Protein AF-0000000069705104 (afdb_homodimer)

Structure (mmCIF, N/CA/C/O backbone):
data_AF-0000000069705104-model_v1
#
loop_
_entity.id
_entity.type
_entity.pdbx_description
1 polymer "Pyridoxine/pyridoxamine 5'-phosphate oxidase"
#
loop_
_atom_site.group_PDB
_atom_site.id
_atom_site.type_symbol
_atom_site.label_atom_id
_atom_site.label_alt_id
_atom_site.label_comp_id
_atom_site.label_asym_id
_atom_site.label_entity_id
_atom_site.label_seq_id
_atom_site.pdbx_PDB_ins_code
_atom_site.Cartn_x
_atom_site.Cartn_y
_atom_site.Cartn_z
_atom_site.occupancy
_atom_site.B_iso_or_equiv
_atom_site.auth_seq_id
_atom_site.auth_comp_id
_atom_site.auth_asym_id
_atom_site.auth_atom_id
_atom_site.pdbx_PDB_model_num
ATOM 1 N N . MET A 1 1 ? -10.43 -16.375 9.938 1 96.12 1 MET A N 1
ATOM 2 C CA . MET A 1 1 ? -10.781 -15.992 8.57 1 96.12 1 MET A CA 1
ATOM 3 C C . MET A 1 1 ? -11.844 -14.891 8.57 1 96.12 1 MET A C 1
ATOM 5 O O . MET A 1 1 ? -12.719 -14.867 9.438 1 96.12 1 MET A O 1
ATOM 9 N N . LEU A 1 2 ? -11.633 -13.977 7.672 1 98.31 2 LEU A N 1
ATOM 10 C CA . LEU A 1 2 ? -12.633 -12.914 7.559 1 98.31 2 LEU A CA 1
ATOM 11 C C . LEU A 1 2 ? -13.898 -13.43 6.895 1 98.31 2 LEU A C 1
ATOM 13 O O . LEU A 1 2 ? -15.008 -13.102 7.328 1 98.31 2 LEU A O 1
ATOM 17 N N . PHE A 1 3 ? -13.766 -14.25 5.836 1 98.62 3 PHE A N 1
ATOM 18 C CA . PHE A 1 3 ? -14.883 -14.914 5.172 1 98.62 3 PHE A CA 1
ATOM 19 C C . PHE A 1 3 ? -14.469 -16.297 4.672 1 98.62 3 PHE A C 1
ATOM 21 O O . PHE A 1 3 ? -13.281 -16.609 4.609 1 98.62 3 PHE A O 1
ATOM 28 N N . LYS A 1 4 ? -15.445 -17.109 4.449 1 97.56 4 LYS A N 1
ATOM 29 C CA . LYS A 1 4 ? -15.211 -18.516 4.102 1 97.56 4 LYS A CA 1
ATOM 30 C C . LYS A 1 4 ? -15.906 -18.875 2.793 1 97.56 4 LYS A C 1
ATOM 32 O O . LYS A 1 4 ? -16.688 -18.094 2.264 1 97.56 4 LYS A O 1
ATOM 37 N N . ILE A 1 5 ? -15.555 -20.047 2.373 1 96.94 5 ILE A N 1
ATOM 38 C CA . ILE A 1 5 ? -16.031 -20.516 1.075 1 96.94 5 ILE A CA 1
ATOM 39 C C . ILE A 1 5 ? -17.547 -20.672 1.1 1 96.94 5 ILE A C 1
ATOM 41 O O . ILE A 1 5 ? -18.203 -20.594 0.057 1 96.94 5 ILE A O 1
ATOM 45 N N . GLN A 1 6 ? -18.141 -20.875 2.291 1 97 6 GLN A N 1
ATOM 46 C CA . GLN A 1 6 ? -19.594 -21.062 2.432 1 97 6 GLN A CA 1
ATOM 47 C C . GLN A 1 6 ? -20.328 -19.734 2.344 1 97 6 GLN A C 1
ATOM 49 O O . GLN A 1 6 ? -21.547 -19.703 2.199 1 97 6 GLN A O 1
ATOM 54 N N . ASN A 1 7 ? -19.656 -18.625 2.473 1 98.19 7 ASN A N 1
ATOM 55 C CA . ASN A 1 7 ? -20.312 -17.312 2.396 1 98.19 7 ASN A CA 1
ATOM 56 C C . ASN A 1 7 ? -20.719 -16.984 0.969 1 98.19 7 ASN A C 1
ATOM 58 O O . ASN A 1 7 ? -19.938 -17.125 0.035 1 98.19 7 ASN A O 1
ATOM 62 N N . SER A 1 8 ? -21.969 -16.516 0.844 1 97.69 8 SER A N 1
ATOM 63 C CA . SER A 1 8 ? -22.406 -15.984 -0.441 1 97.69 8 SER A CA 1
ATOM 64 C C . SER A 1 8 ? -21.75 -14.648 -0.735 1 97.69 8 SER A C 1
ATOM 66 O O . SER A 1 8 ? -21.25 -13.984 0.174 1 97.69 8 SER A O 1
ATOM 68 N N . PRO A 1 9 ? -21.75 -14.281 -1.999 1 98.12 9 PRO A N 1
ATOM 69 C CA . PRO A 1 9 ? -21.203 -12.961 -2.318 1 98.12 9 PRO A CA 1
ATOM 70 C C . PRO A 1 9 ? -21.828 -11.844 -1.483 1 98.12 9 PRO A C 1
ATOM 72 O O . PRO A 1 9 ? -21.109 -10.969 -0.992 1 98.12 9 PRO A O 1
ATOM 75 N N . SER A 1 10 ? -23.109 -11.906 -1.331 1 97.81 10 SER A N 1
ATOM 76 C CA . SER A 1 10 ? -23.781 -10.883 -0.542 1 97.81 10 SER A CA 1
ATOM 77 C C . SER A 1 10 ? -23.312 -10.898 0.908 1 97.81 10 SER A C 1
ATOM 79 O O . SER A 1 10 ? -23.172 -9.852 1.537 1 97.81 10 SER A O 1
ATOM 81 N N . GLU A 1 11 ? -23.078 -12.031 1.434 1 98.56 11 GLU A N 1
ATOM 82 C CA . GLU A 1 11 ? -22.562 -12.156 2.795 1 98.56 11 GLU A CA 1
ATOM 83 C C . GLU A 1 11 ? -21.141 -11.609 2.902 1 98.56 11 GLU A C 1
ATOM 85 O O . GLU A 1 11 ? -20.812 -10.906 3.859 1 98.56 11 GLU A O 1
ATOM 90 N N . VAL A 1 12 ? -20.312 -11.953 1.931 1 98.81 12 VAL A N 1
ATOM 91 C CA . VAL A 1 12 ? -18.938 -11.445 1.927 1 98.81 12 VAL A CA 1
ATOM 92 C C . VAL A 1 12 ? -18.953 -9.922 1.891 1 98.81 12 VAL A C 1
ATOM 94 O O . VAL A 1 12 ? -18.203 -9.266 2.619 1 98.81 12 VAL A O 1
ATOM 97 N N . PHE A 1 13 ? -19.859 -9.391 1.058 1 98.62 13 PHE A N 1
ATOM 98 C CA . PHE A 1 13 ? -19.984 -7.938 0.958 1 98.62 13 PHE A CA 1
ATOM 99 C C . PHE A 1 13 ? -20.344 -7.328 2.311 1 98.62 13 PHE A C 1
ATOM 101 O O . PHE A 1 13 ? -19.734 -6.34 2.73 1 98.62 13 PHE A O 1
ATOM 108 N N . SER A 1 14 ? -21.266 -7.914 2.963 1 98.38 14 SER A N 1
ATOM 109 C CA . SER A 1 14 ? -21.688 -7.434 4.27 1 98.38 14 SER A CA 1
ATOM 110 C C . SER A 1 14 ? -20.562 -7.512 5.289 1 98.38 14 SER A C 1
ATOM 112 O O . SER A 1 14 ? -20.375 -6.594 6.094 1 98.38 14 SER A O 1
ATOM 114 N N . ILE A 1 15 ? -19.844 -8.555 5.258 1 98.75 15 ILE A N 1
ATOM 115 C CA . ILE A 1 15 ? -18.719 -8.758 6.164 1 98.75 15 ILE A CA 1
ATOM 116 C C . ILE A 1 15 ? -17.656 -7.672 5.93 1 98.75 15 ILE A C 1
ATOM 118 O O . ILE A 1 15 ? -17.172 -7.066 6.883 1 98.75 15 ILE A O 1
ATOM 122 N N . VAL A 1 16 ? -17.312 -7.406 4.668 1 98.81 16 VAL A N 1
ATOM 123 C CA . VAL A 1 16 ? -16.328 -6.402 4.301 1 98.81 16 VAL A CA 1
ATOM 124 C C . VAL A 1 16 ? -16.781 -5.027 4.781 1 98.81 16 VAL A C 1
ATOM 126 O O . VAL A 1 16 ? -16.016 -4.297 5.414 1 98.81 16 VAL A O 1
ATOM 129 N N . LYS A 1 17 ? -18.016 -4.707 4.512 1 98.31 17 LYS A N 1
ATOM 130 C CA . LYS A 1 17 ? -18.562 -3.428 4.941 1 98.31 17 LYS A CA 1
ATOM 131 C C . LYS A 1 17 ? -18.469 -3.264 6.453 1 98.31 17 LYS A C 1
ATOM 133 O O . LYS A 1 17 ? -18.047 -2.213 6.941 1 98.31 17 LYS A O 1
ATOM 138 N N . HIS A 1 18 ? -18.828 -4.273 7.113 1 98.5 18 HIS A N 1
ATOM 139 C CA . HIS A 1 18 ? -18.781 -4.262 8.57 1 98.5 18 HIS A CA 1
ATOM 140 C C . HIS A 1 18 ? -17.359 -4.051 9.07 1 98.5 18 HIS A C 1
ATOM 142 O O . HIS A 1 18 ? -17.125 -3.256 9.984 1 98.5 18 HIS A O 1
ATOM 148 N N . GLU A 1 19 ? -16.422 -4.75 8.516 1 98.75 19 GLU A N 1
ATOM 149 C CA . GLU A 1 19 ? -15.031 -4.668 8.945 1 98.75 19 GLU A CA 1
ATOM 150 C C . GLU A 1 19 ? -14.461 -3.277 8.688 1 98.75 19 GLU A C 1
ATOM 152 O O . GLU A 1 19 ? -13.688 -2.758 9.5 1 98.75 19 GLU A O 1
ATOM 157 N N . LEU A 1 20 ? -14.82 -2.676 7.523 1 98.81 20 LEU A N 1
ATOM 158 C CA . LEU A 1 20 ? -14.398 -1.312 7.23 1 98.81 20 LEU A CA 1
ATOM 159 C C . LEU A 1 20 ? -14.938 -0.339 8.273 1 98.81 20 LEU A C 1
ATOM 161 O O . LEU A 1 20 ? -14.203 0.535 8.75 1 98.81 20 LEU A O 1
ATOM 165 N N . HIS A 1 21 ? -16.188 -0.486 8.609 1 98.69 21 HIS A N 1
ATOM 166 C CA . HIS A 1 21 ? -16.781 0.355 9.641 1 98.69 21 HIS A CA 1
ATOM 167 C C . HIS A 1 21 ? -16.031 0.211 10.961 1 98.69 21 HIS A C 1
ATOM 169 O O . HIS A 1 21 ? -15.75 1.208 11.625 1 98.69 21 HIS A O 1
ATOM 175 N N . ARG A 1 22 ? -15.711 -0.968 11.32 1 98.5 22 ARG A N 1
ATOM 176 C CA . ARG A 1 22 ? -14.992 -1.22 12.562 1 98.5 22 ARG A CA 1
ATOM 177 C C . ARG A 1 22 ? -13.609 -0.575 12.539 1 98.5 22 ARG A C 1
ATOM 179 O O . ARG A 1 22 ? -13.133 -0.072 13.555 1 98.5 22 ARG A O 1
ATOM 186 N N . GLY A 1 23 ? -12.984 -0.669 11.406 1 98.69 23 GLY A N 1
ATOM 187 C CA . GLY A 1 23 ? -11.68 -0.043 11.273 1 98.69 23 GLY A CA 1
ATOM 188 C C . GLY A 1 23 ? -11.695 1.44 11.586 1 98.69 23 GLY A C 1
ATOM 189 O O . GLY A 1 23 ? -10.734 1.967 12.156 1 98.69 23 GLY A O 1
ATOM 190 N N . ALA A 1 24 ? -12.758 2.109 11.188 1 98.44 24 ALA A N 1
ATOM 191 C CA . ALA A 1 24 ? -12.875 3.545 11.43 1 98.44 24 ALA A CA 1
ATOM 192 C C . ALA A 1 24 ? -13.18 3.83 12.898 1 98.44 24 ALA A C 1
ATOM 194 O O . ALA A 1 24 ? -12.781 4.863 13.438 1 98.44 24 ALA A O 1
ATOM 195 N N . LEU A 1 25 ? -13.82 2.91 13.609 1 97.69 25 LEU A N 1
ATOM 196 C CA . LEU A 1 25 ? -14.336 3.141 14.953 1 97.69 25 LEU A CA 1
ATOM 197 C C . LEU A 1 25 ? -13.328 2.682 16 1 97.69 25 LEU A C 1
ATOM 199 O O . LEU A 1 25 ? -13.273 3.242 17.094 1 97.69 25 LEU A O 1
ATOM 203 N N . ASP A 1 26 ? -12.617 1.641 15.727 1 98.06 26 ASP A N 1
ATOM 204 C CA . ASP A 1 26 ? -11.703 1.015 16.672 1 98.06 26 ASP A CA 1
ATOM 205 C C . ASP A 1 26 ? -10.25 1.314 16.312 1 98.06 26 ASP A C 1
ATOM 207 O O . ASP A 1 26 ? -9.727 0.771 15.336 1 98.06 26 ASP A O 1
ATOM 211 N N . LYS A 1 27 ? -9.555 2.027 17.109 1 95.5 27 LYS A N 1
ATOM 212 C CA . LYS A 1 27 ? -8.195 2.479 16.844 1 95.5 27 LYS A CA 1
ATOM 213 C C . LYS A 1 27 ? -7.223 1.303 16.812 1 95.5 27 LYS A C 1
ATOM 215 O O . LYS A 1 27 ? -6.113 1.422 16.281 1 95.5 27 LYS A O 1
ATOM 220 N N . LYS A 1 28 ? -7.594 0.239 17.344 1 97.12 28 LYS A N 1
ATOM 221 C CA . LYS A 1 28 ? -6.719 -0.925 17.406 1 97.12 28 LYS A CA 1
ATOM 222 C C . LYS A 1 28 ? -6.988 -1.88 16.25 1 97.12 28 LYS A C 1
ATOM 224 O O . LYS A 1 28 ? -6.25 -2.846 16.047 1 97.12 28 LYS A O 1
ATOM 229 N N . HIS A 1 29 ? -8.07 -1.658 15.57 1 98.44 29 HIS A N 1
ATOM 230 C CA . HIS A 1 29 ? -8.414 -2.533 14.453 1 98.44 29 HIS A CA 1
ATOM 231 C C . HIS A 1 29 ? -7.375 -2.436 13.344 1 98.44 29 HIS A C 1
ATOM 233 O O . HIS A 1 29 ? -6.914 -1.34 13.008 1 98.44 29 HIS A O 1
ATOM 239 N N . PRO A 1 30 ? -7.051 -3.533 12.656 1 98 30 PRO A N 1
ATOM 240 C CA . PRO A 1 30 ? -6.008 -3.521 11.625 1 98 30 PRO A CA 1
ATOM 241 C C . PRO A 1 30 ? -6.359 -2.629 10.438 1 98 30 PRO A C 1
ATOM 243 O O . PRO A 1 30 ? -5.465 -2.145 9.742 1 98 30 PRO A O 1
ATOM 246 N N . PHE A 1 31 ? -7.625 -2.367 10.25 1 98.81 31 PHE A N 1
ATOM 247 C CA . PHE A 1 31 ? -8.047 -1.558 9.109 1 98.81 31 PHE A CA 1
ATOM 248 C C . PHE A 1 31 ? -7.93 -0.072 9.43 1 98.81 31 PHE A C 1
ATOM 250 O O . PHE A 1 31 ? -8.172 0.775 8.57 1 98.81 31 PHE A O 1
ATOM 257 N N . ARG A 1 32 ? -7.555 0.258 10.656 1 98.56 32 ARG A N 1
ATOM 258 C CA . ARG A 1 32 ? -7.43 1.654 11.062 1 98.56 32 ARG A CA 1
ATOM 259 C C . ARG A 1 32 ? -6.402 2.383 10.203 1 98.56 32 ARG A C 1
ATOM 261 O O . ARG A 1 32 ? -6.586 3.557 9.867 1 98.56 32 ARG A O 1
ATOM 268 N N . TYR A 1 33 ? -5.309 1.693 9.867 1 98.19 33 TYR A N 1
ATOM 269 C CA . TYR A 1 33 ? -4.254 2.219 9.008 1 98.19 33 TYR A CA 1
ATOM 270 C C . TYR A 1 33 ? -4.234 1.496 7.668 1 98.19 33 TYR A C 1
ATOM 272 O O . TYR A 1 33 ? -4.016 0.283 7.613 1 98.19 33 TYR A O 1
ATOM 280 N N . LEU A 1 34 ? -4.547 2.23 6.672 1 98.69 34 LEU A N 1
ATOM 281 C CA . LEU A 1 34 ? -4.609 1.676 5.324 1 98.69 34 LEU A CA 1
ATOM 282 C C . LEU A 1 34 ? -3.535 2.291 4.43 1 98.69 34 LEU A C 1
ATOM 284 O O . LEU A 1 34 ? -2.908 3.285 4.805 1 98.69 34 LEU A O 1
ATOM 288 N N . VAL A 1 35 ? -3.283 1.645 3.285 1 98.94 35 VAL A N 1
ATOM 289 C CA . VAL A 1 35 ? -2.408 2.213 2.266 1 98.94 35 VAL A CA 1
ATOM 290 C C . VAL A 1 35 ? -3.242 2.965 1.229 1 98.94 35 VAL A C 1
ATOM 292 O O . VAL A 1 35 ? -4.25 2.449 0.745 1 98.94 35 VAL A O 1
ATOM 295 N N . PHE A 1 36 ? -2.836 4.148 0.997 1 98.94 36 PHE A N 1
ATOM 296 C CA . PHE A 1 36 ? -3.479 5.047 0.045 1 98.94 36 PHE A CA 1
ATOM 297 C C . PHE A 1 36 ? -2.59 5.277 -1.171 1 98.94 36 PHE A C 1
ATOM 299 O O . PHE A 1 36 ? -1.433 5.68 -1.034 1 98.94 36 PHE A O 1
ATOM 306 N N . GLY A 1 37 ? -3.137 4.934 -2.326 1 98.88 37 GLY A N 1
ATOM 307 C CA . GLY A 1 37 ? -2.412 5.109 -3.576 1 98.88 37 GLY A CA 1
ATOM 308 C C . GLY A 1 37 ? -3.014 6.176 -4.469 1 98.88 37 GLY A C 1
ATOM 309 O O . GLY A 1 37 ? -4.23 6.211 -4.672 1 98.88 37 GLY A O 1
ATOM 310 N N . THR A 1 38 ? -2.197 7.062 -4.969 1 98.75 38 THR A N 1
ATOM 311 C CA . THR A 1 38 ? -2.559 8.055 -5.977 1 98.75 38 THR A CA 1
ATOM 312 C C . THR A 1 38 ? -1.628 7.965 -7.18 1 98.75 38 THR A C 1
ATOM 314 O O . THR A 1 38 ? -0.56 7.355 -7.102 1 98.75 38 THR A O 1
ATOM 317 N N . GLN A 1 39 ? -2.152 8.57 -8.289 1 96.06 39 GLN A N 1
ATOM 318 C CA . GLN A 1 39 ? -1.266 8.68 -9.445 1 96.06 39 GLN A CA 1
ATOM 319 C C . GLN A 1 39 ? -0.096 9.617 -9.148 1 96.06 39 GLN A C 1
ATOM 321 O O . GLN A 1 39 ? -0.292 10.727 -8.648 1 96.06 39 GLN A O 1
ATOM 326 N N . GLY A 1 40 ? 1.091 9.102 -9.352 1 93.5 40 GLY A N 1
ATOM 327 C CA . GLY A 1 40 ? 2.273 9.938 -9.219 1 93.5 40 GLY A CA 1
ATOM 328 C C . GLY A 1 40 ? 2.832 10.398 -10.547 1 93.5 40 GLY A C 1
ATOM 329 O O . GLY A 1 40 ? 2.293 10.062 -11.602 1 93.5 40 GLY A O 1
ATOM 330 N N . ASP A 1 41 ? 3.836 11.227 -10.508 1 88 41 ASP A N 1
ATOM 331 C CA . ASP A 1 41 ? 4.434 11.758 -11.734 1 88 41 ASP A CA 1
ATOM 332 C C . ASP A 1 41 ? 5.07 10.648 -12.562 1 88 41 ASP A C 1
ATOM 334 O O . ASP A 1 41 ? 4.828 10.547 -13.766 1 88 41 ASP A O 1
ATOM 338 N N . ALA A 1 42 ? 5.809 9.797 -11.891 1 90.38 42 ALA A N 1
ATOM 339 C CA . ALA A 1 42 ? 6.516 8.742 -12.609 1 90.38 42 ALA A CA 1
ATOM 340 C C . ALA A 1 42 ? 5.973 7.367 -12.242 1 90.38 42 ALA A C 1
ATOM 342 O O . ALA A 1 42 ? 5.941 6.461 -13.078 1 90.38 42 ALA A O 1
ATOM 343 N N . ALA A 1 43 ? 5.598 7.176 -11.016 1 96.31 43 ALA A N 1
ATOM 344 C CA . ALA A 1 43 ? 5.062 5.938 -10.461 1 96.31 43 ALA A CA 1
ATOM 345 C C . ALA A 1 43 ? 3.959 6.23 -9.445 1 96.31 43 ALA A C 1
ATOM 347 O O . ALA A 1 43 ? 3.824 7.359 -8.969 1 96.31 43 ALA A O 1
ATOM 348 N N . PRO A 1 44 ? 3.133 5.199 -9.148 1 98.12 44 PRO A N 1
ATOM 349 C CA . PRO A 1 44 ? 2.117 5.434 -8.125 1 98.12 44 PRO A CA 1
ATOM 350 C C . PRO A 1 44 ? 2.719 5.891 -6.793 1 98.12 44 PRO A C 1
ATOM 352 O O . PRO A 1 44 ? 3.795 5.43 -6.406 1 98.12 44 PRO A O 1
ATOM 355 N N . ASP A 1 45 ? 2.104 6.781 -6.156 1 98.25 45 ASP A N 1
ATOM 356 C CA . ASP A 1 45 ? 2.521 7.207 -4.824 1 98.25 45 ASP A CA 1
ATOM 357 C C . ASP A 1 45 ? 1.732 6.473 -3.742 1 98.25 45 ASP A C 1
ATOM 359 O O . ASP A 1 45 ? 0.502 6.535 -3.715 1 98.25 45 ASP A O 1
ATOM 363 N N . LEU A 1 46 ? 2.4 5.773 -2.893 1 98.75 46 LEU A N 1
ATOM 364 C CA . LEU A 1 46 ? 1.788 4.965 -1.846 1 98.75 46 LEU A CA 1
ATOM 365 C C . LEU A 1 46 ? 2.164 5.484 -0.463 1 98.75 46 LEU A C 1
ATOM 367 O O . LEU A 1 46 ? 3.309 5.887 -0.235 1 98.75 46 LEU A O 1
ATOM 371 N N . ARG A 1 47 ? 1.216 5.473 0.439 1 98.69 47 ARG A N 1
ATOM 372 C CA . ARG A 1 47 ? 1.519 5.809 1.826 1 98.69 47 ARG A CA 1
ATOM 373 C C . ARG A 1 47 ? 0.439 5.281 2.766 1 98.69 47 ARG A C 1
ATOM 375 O O . ARG A 1 47 ? -0.712 5.105 2.361 1 98.69 47 ARG A O 1
ATOM 382 N N . HIS A 1 48 ? 0.837 5.047 3.955 1 98.38 48 HIS A N 1
ATOM 383 C CA . HIS A 1 48 ? -0.147 4.738 4.988 1 98.38 48 HIS A CA 1
ATOM 384 C C . HIS A 1 48 ? -0.897 5.996 5.422 1 98.38 48 HIS A C 1
ATOM 386 O O . HIS A 1 48 ? -0.313 7.078 5.492 1 98.38 48 HIS A O 1
ATOM 392 N N . VAL A 1 49 ? -2.135 5.859 5.695 1 98.38 49 VAL A N 1
ATOM 393 C CA . VAL A 1 49 ? -2.988 6.918 6.223 1 98.38 49 VAL A CA 1
ATOM 394 C C . VAL A 1 49 ? -3.955 6.34 7.254 1 98.38 49 VAL A C 1
ATOM 396 O O . VAL A 1 49 ? -4.047 5.121 7.41 1 98.38 49 VAL A O 1
ATOM 399 N N . VAL A 1 50 ? -4.625 7.219 7.977 1 97.94 50 VAL A N 1
ATOM 400 C CA . VAL A 1 50 ? -5.559 6.809 9.023 1 97.94 50 VAL A CA 1
ATOM 401 C C . VAL A 1 50 ? -6.984 6.832 8.477 1 97.94 50 VAL A C 1
ATOM 403 O O . VAL A 1 50 ? -7.406 7.82 7.871 1 97.94 50 VAL A O 1
ATOM 406 N N . LEU A 1 51 ? -7.699 5.738 8.664 1 98.88 51 LEU A N 1
ATOM 407 C CA . LEU A 1 51 ? -9.125 5.684 8.359 1 98.88 51 LEU A CA 1
ATOM 408 C C . LEU A 1 51 ? -9.938 6.449 9.398 1 98.88 51 LEU A C 1
ATOM 410 O O . LEU A 1 51 ? -9.961 6.07 10.57 1 98.88 51 LEU A O 1
ATOM 414 N N . ARG A 1 52 ? -10.617 7.453 8.961 1 98.56 52 ARG A N 1
ATOM 415 C CA . ARG A 1 52 ? -11.25 8.328 9.938 1 98.56 52 ARG A CA 1
ATOM 416 C C . ARG A 1 52 ? -12.734 8.023 10.078 1 98.56 52 ARG A C 1
ATOM 418 O O . ARG A 1 52 ? -13.305 8.156 11.164 1 98.56 52 ARG A O 1
ATOM 425 N N . LYS A 1 53 ? -13.359 7.703 8.984 1 98.69 53 LYS A N 1
ATOM 426 C CA . LYS A 1 53 ? -14.789 7.426 8.977 1 98.69 53 LYS A CA 1
ATOM 427 C C . LYS A 1 53 ? -15.188 6.617 7.746 1 98.69 53 LYS A C 1
ATOM 429 O O . LYS A 1 53 ? -14.602 6.773 6.676 1 98.69 53 LYS A O 1
ATOM 434 N N . VAL A 1 54 ? -16.094 5.727 7.93 1 98.81 54 VAL A N 1
ATOM 435 C CA . VAL A 1 54 ? -16.844 5.082 6.855 1 98.81 54 VAL A CA 1
ATOM 436 C C . VAL A 1 54 ? -18.344 5.27 7.082 1 98.81 54 VAL A C 1
ATOM 438 O O . VAL A 1 54 ? -18.859 4.914 8.141 1 98.81 54 VAL A O 1
ATOM 441 N N . ASP A 1 55 ? -18.969 5.848 6.148 1 98.12 55 ASP A N 1
ATOM 442 C CA . ASP A 1 55 ? -20.391 6.098 6.402 1 98.12 55 ASP A CA 1
ATOM 443 C C . ASP A 1 55 ? -21.25 4.977 5.836 1 98.12 55 ASP A C 1
ATOM 445 O O . ASP A 1 55 ? -20.734 3.963 5.363 1 98.12 55 ASP A O 1
ATOM 449 N N . GLU A 1 56 ? -22.562 5.133 5.891 1 95.5 56 GLU A N 1
ATOM 450 C CA . GLU A 1 56 ? -23.5 4.07 5.543 1 95.5 56 GLU A CA 1
ATOM 451 C C . GLU A 1 56 ? -23.469 3.768 4.051 1 95.5 56 GLU A C 1
ATOM 453 O O . GLU A 1 56 ? -23.75 2.645 3.631 1 95.5 56 GLU A O 1
ATOM 458 N N . ASP A 1 57 ? -23.141 4.758 3.23 1 94.94 57 ASP A N 1
ATOM 459 C CA . ASP A 1 57 ? -23.078 4.586 1.783 1 94.94 57 ASP A CA 1
ATOM 460 C C . ASP A 1 57 ? -21.672 4.141 1.354 1 94.94 57 ASP A C 1
ATOM 462 O O . ASP A 1 57 ? -21.344 4.156 0.165 1 94.94 57 ASP A O 1
ATOM 466 N N . LEU A 1 58 ? -20.75 3.848 2.271 1 97.31 58 LEU A N 1
ATOM 467 C CA . LEU A 1 58 ? -19.406 3.312 2.09 1 97.31 58 LEU A CA 1
ATOM 468 C C . LEU A 1 58 ? -18.453 4.402 1.615 1 97.31 58 LEU A C 1
ATOM 470 O O . LEU A 1 58 ? -17.391 4.102 1.047 1 97.31 58 LEU A O 1
ATOM 474 N N . ASN A 1 59 ? -18.875 5.688 1.802 1 98.5 59 ASN A N 1
ATOM 475 C CA . ASN A 1 59 ? -17.859 6.727 1.65 1 98.5 59 ASN A CA 1
ATOM 476 C C . ASN A 1 59 ? -16.766 6.602 2.711 1 98.5 59 ASN A C 1
ATOM 478 O O . ASN A 1 59 ? -17.062 6.348 3.881 1 98.5 59 ASN A O 1
ATOM 482 N N . ILE A 1 60 ? -15.609 6.793 2.268 1 98.94 60 ILE A N 1
ATOM 483 C CA . ILE A 1 60 ? -14.445 6.641 3.135 1 98.94 60 ILE A CA 1
ATOM 484 C C . ILE A 1 60 ? -13.766 7.992 3.326 1 98.94 60 ILE A C 1
ATOM 486 O O . ILE A 1 60 ? -13.547 8.734 2.361 1 98.94 60 ILE A O 1
ATOM 490 N N . PHE A 1 61 ? -13.383 8.32 4.598 1 98.94 61 PHE A N 1
ATOM 491 C CA . PHE A 1 61 ? -12.867 9.648 4.898 1 98.94 61 PHE A CA 1
ATOM 492 C C . PHE A 1 61 ? -11.477 9.562 5.52 1 98.94 61 PHE A C 1
ATOM 494 O O . PHE A 1 61 ? -11.219 8.703 6.359 1 98.94 61 PHE A O 1
ATOM 501 N N . MET A 1 62 ? -10.656 10.43 5.113 1 98.81 62 MET A N 1
ATOM 502 C CA . MET A 1 62 ? -9.32 10.617 5.68 1 98.81 62 MET A CA 1
ATOM 503 C C . MET A 1 62 ? -8.953 12.102 5.73 1 98.81 62 MET A C 1
ATOM 505 O O . MET A 1 62 ? -9.609 12.922 5.09 1 98.81 62 MET A O 1
ATOM 509 N N . TYR A 1 63 ? -7.945 12.406 6.523 1 98.69 63 TYR A N 1
ATOM 510 C CA . TYR A 1 63 ? -7.469 13.781 6.676 1 98.69 63 TYR A CA 1
ATOM 511 C C . TYR A 1 63 ? -6.078 13.945 6.078 1 98.69 63 TYR A C 1
ATOM 513 O O . TYR A 1 63 ? -5.285 12.992 6.066 1 98.69 63 TYR A O 1
ATOM 521 N N . THR A 1 64 ? -5.824 15.109 5.582 1 98.5 64 THR A N 1
ATOM 522 C CA . THR A 1 64 ? -4.477 15.438 5.133 1 98.5 64 THR A CA 1
ATOM 523 C C . THR A 1 64 ? -4.254 16.953 5.145 1 98.5 64 THR A C 1
ATOM 525 O O . THR A 1 64 ? -5.141 17.703 5.543 1 98.5 64 THR A O 1
ATOM 528 N N . ASP A 1 65 ? -3.004 17.344 4.938 1 98.25 65 ASP A N 1
ATOM 529 C CA . ASP A 1 65 ? -2.617 18.75 4.742 1 98.25 65 ASP A CA 1
ATOM 530 C C . ASP A 1 65 ? -2.83 19.172 3.295 1 98.25 65 ASP A C 1
ATOM 532 O O . ASP A 1 65 ? -2.391 18.5 2.367 1 98.25 65 ASP A O 1
ATOM 536 N N . SER A 1 66 ? -3.533 20.266 3.094 1 98.69 66 SER A N 1
ATOM 537 C CA . SER A 1 66 ? -3.936 20.734 1.77 1 98.69 66 SER A CA 1
ATOM 538 C C . SER A 1 66 ? -2.721 21 0.887 1 98.69 66 SER A C 1
ATOM 540 O O . SER A 1 66 ? -2.85 21.125 -0.334 1 98.69 66 SER A O 1
ATOM 542 N N . ARG A 1 67 ? -1.556 21.109 1.487 1 98.38 67 ARG A N 1
ATOM 543 C CA . ARG A 1 67 ? -0.345 21.484 0.765 1 98.38 67 ARG A CA 1
ATOM 544 C C . ARG A 1 67 ? 0.432 20.25 0.316 1 98.38 67 ARG A C 1
ATOM 546 O O . ARG A 1 67 ? 1.465 20.359 -0.346 1 98.38 67 ARG A O 1
ATOM 553 N N . THR A 1 68 ? -0.051 19.094 0.587 1 98 68 THR A N 1
ATOM 554 C CA . THR A 1 68 ? 0.682 17.859 0.331 1 98 68 THR A CA 1
ATOM 555 C C . THR A 1 68 ? 0.579 17.453 -1.14 1 98 68 THR A C 1
ATOM 557 O O . THR A 1 68 ? -0.363 17.859 -1.83 1 98 68 THR A O 1
ATOM 560 N N . GLN A 1 69 ? 1.482 16.609 -1.555 1 96.94 69 GLN A N 1
ATOM 561 C CA . GLN A 1 69 ? 1.536 16.109 -2.92 1 96.94 69 GLN A CA 1
ATOM 562 C C . GLN A 1 69 ? 0.284 15.305 -3.258 1 96.94 69 GLN A C 1
ATOM 564 O O . GLN A 1 69 ? -0.187 15.32 -4.395 1 96.94 69 GLN A O 1
ATOM 569 N N . LYS A 1 70 ? -0.237 14.508 -2.289 1 98.12 70 LYS A N 1
ATOM 570 C CA . LYS A 1 70 ? -1.4 13.68 -2.59 1 98.12 70 LYS A CA 1
ATOM 571 C C . LYS A 1 70 ? -2.602 14.539 -2.975 1 98.12 70 LYS A C 1
ATOM 573 O O . LYS A 1 70 ? -3.43 14.125 -3.789 1 98.12 70 LYS A O 1
ATOM 578 N N . VAL A 1 71 ? -2.734 15.688 -2.439 1 98.56 71 VAL A N 1
ATOM 579 C CA . VAL A 1 71 ? -3.812 16.594 -2.82 1 98.56 71 VAL A CA 1
ATOM 580 C C . VAL A 1 71 ? -3.635 17.031 -4.273 1 98.56 71 VAL A C 1
ATOM 582 O O . VAL A 1 71 ? -4.59 17 -5.059 1 98.56 71 VAL A O 1
ATOM 585 N N . LYS A 1 72 ? -2.434 17.406 -4.609 1 98 72 LYS A N 1
ATOM 586 C CA . LYS A 1 72 ? -2.133 17.781 -5.992 1 98 72 LYS A CA 1
ATOM 587 C C . LYS A 1 72 ? -2.434 16.625 -6.945 1 98 72 LYS A C 1
ATOM 589 O O . LYS A 1 72 ? -2.992 16.844 -8.023 1 98 72 LYS A O 1
ATOM 594 N N . SER A 1 73 ? -2.025 15.469 -6.586 1 98.12 73 SER A N 1
ATOM 595 C CA . SER A 1 73 ? -2.268 14.281 -7.395 1 98.12 73 SER A CA 1
ATOM 596 C C . SER A 1 73 ? -3.76 14.055 -7.617 1 98.12 73 SER A C 1
ATOM 598 O O . SER A 1 73 ? -4.188 13.75 -8.734 1 98.12 73 SER A O 1
ATOM 600 N N . ILE A 1 74 ? -4.547 14.195 -6.551 1 98.62 74 ILE A N 1
ATOM 601 C CA . ILE A 1 74 ? -5.988 13.984 -6.621 1 98.62 74 ILE A CA 1
ATOM 602 C C . ILE A 1 74 ? -6.621 15.023 -7.539 1 98.62 74 ILE A C 1
ATOM 604 O O . ILE A 1 74 ? -7.531 14.711 -8.312 1 98.62 74 ILE A O 1
ATOM 608 N N . GLN A 1 75 ? -6.16 16.25 -7.438 1 98.56 75 GLN A N 1
ATOM 609 C CA . GLN A 1 75 ? -6.672 17.312 -8.297 1 98.56 75 GLN A CA 1
ATOM 610 C C . GLN A 1 75 ? -6.43 16.984 -9.773 1 98.56 75 GLN A C 1
ATOM 612 O O . GLN A 1 75 ? -7.27 17.281 -10.625 1 98.56 75 GLN A O 1
ATOM 617 N N . ALA A 1 76 ? -5.305 16.422 -10.047 1 97.62 76 ALA A N 1
ATOM 618 C CA . ALA A 1 76 ? -4.949 16.078 -11.414 1 97.62 76 ALA A CA 1
ATOM 619 C C . ALA A 1 76 ? -5.727 14.852 -11.891 1 97.62 76 ALA A C 1
ATOM 621 O O . ALA A 1 76 ? -6.148 14.789 -13.047 1 97.62 76 ALA A O 1
ATOM 622 N N . ASP A 1 77 ? -5.918 13.867 -11.094 1 97.62 77 ASP A N 1
ATOM 623 C CA . ASP A 1 77 ? -6.648 12.633 -11.352 1 97.62 77 ASP A CA 1
ATOM 624 C C . ASP A 1 77 ? -7.301 12.109 -10.07 1 97.62 77 ASP A C 1
ATOM 626 O O . ASP A 1 77 ? -6.617 11.586 -9.188 1 97.62 77 ASP A O 1
ATOM 630 N N . PRO A 1 78 ? -8.547 12.18 -9.953 1 98.62 78 PRO A N 1
ATOM 631 C CA . PRO A 1 78 ? -9.219 11.875 -8.688 1 98.62 78 PRO A CA 1
ATOM 632 C C . PRO A 1 78 ? -9.352 10.375 -8.445 1 98.62 78 PRO A C 1
ATOM 634 O O . PRO A 1 78 ? -9.859 9.953 -7.398 1 98.62 78 PRO A O 1
ATOM 637 N N . ASN A 1 79 ? -8.992 9.508 -9.438 1 98.62 79 ASN A N 1
ATOM 638 C CA . ASN A 1 79 ? -9.062 8.07 -9.242 1 98.62 79 ASN A CA 1
ATOM 639 C C . ASN A 1 79 ? -7.957 7.574 -8.312 1 98.62 79 ASN A C 1
ATOM 641 O O . ASN A 1 79 ? -6.773 7.766 -8.594 1 98.62 79 ASN A O 1
ATOM 645 N N . VAL A 1 80 ? -8.328 6.898 -7.215 1 98.88 80 VAL A N 1
ATOM 646 C CA . VAL A 1 80 ? -7.391 6.516 -6.164 1 98.88 80 VAL A CA 1
ATOM 647 C C . VAL A 1 80 ? -7.637 5.066 -5.758 1 98.88 80 VAL A C 1
ATOM 649 O O . VAL A 1 80 ? -8.625 4.453 -6.18 1 98.88 80 VAL A O 1
ATOM 652 N N . SER A 1 81 ? -6.715 4.52 -4.996 1 98.88 81 SER A N 1
ATOM 653 C CA . SER A 1 81 ? -6.816 3.148 -4.504 1 98.88 81 SER A CA 1
ATOM 654 C C . SER A 1 81 ? -6.535 3.078 -3.006 1 98.88 81 SER A C 1
ATOM 656 O O . SER A 1 81 ? -5.723 3.844 -2.484 1 98.88 81 SER A O 1
ATOM 658 N N . LEU A 1 82 ? -7.207 2.195 -2.371 1 98.94 82 LEU A N 1
ATOM 659 C CA . LEU A 1 82 ? -7.008 1.868 -0.964 1 98.94 82 LEU A CA 1
ATOM 660 C C . LEU A 1 82 ? -6.691 0.387 -0.791 1 98.94 82 LEU A C 1
ATOM 662 O O . LEU A 1 82 ? -7.273 -0.461 -1.472 1 98.94 82 LEU A O 1
ATOM 666 N N . LEU A 1 83 ? -5.836 0.091 0.14 1 98.94 83 LEU A N 1
ATOM 667 C CA . LEU A 1 83 ? -5.48 -1.284 0.474 1 98.94 83 LEU A CA 1
ATOM 668 C C . LEU A 1 83 ? -5.523 -1.506 1.982 1 98.94 83 LEU A C 1
ATOM 670 O O . LEU A 1 83 ? -4.852 -0.798 2.736 1 98.94 83 LEU A O 1
ATOM 674 N N . PHE A 1 84 ? -6.363 -2.434 2.369 1 98.94 84 PHE A N 1
ATOM 675 C CA . PHE A 1 84 ? -6.488 -2.863 3.758 1 98.94 84 PHE A CA 1
ATOM 676 C C . PHE A 1 84 ? -5.984 -4.289 3.93 1 98.94 84 PHE A C 1
ATOM 678 O O . PHE A 1 84 ? -6.152 -5.125 3.039 1 98.94 84 PHE A O 1
ATOM 685 N N . TYR A 1 85 ? -5.406 -4.574 5.102 1 98.75 85 TYR A N 1
ATOM 686 C CA . TYR A 1 85 ? -4.973 -5.938 5.387 1 98.75 85 TYR A CA 1
ATOM 687 C C . TYR A 1 85 ? -5.246 -6.305 6.844 1 98.75 85 TYR A C 1
ATOM 689 O O . TYR A 1 85 ? -4.965 -5.516 7.75 1 98.75 85 TYR A O 1
ATOM 697 N N . HIS A 1 86 ? -5.848 -7.395 7.066 1 98.44 86 HIS A N 1
ATOM 698 C CA . HIS A 1 86 ? -6.07 -7.988 8.383 1 98.44 86 HIS A CA 1
ATOM 699 C C . HIS A 1 86 ? -5.125 -9.156 8.625 1 98.44 86 HIS A C 1
ATOM 701 O O . HIS A 1 86 ? -5.426 -10.297 8.242 1 98.44 86 HIS A O 1
ATOM 707 N N . PRO A 1 87 ? -4.027 -8.922 9.352 1 96.56 87 PRO A N 1
ATOM 708 C CA . PRO A 1 87 ? -3.006 -9.969 9.461 1 96.56 87 PRO A CA 1
ATOM 709 C C . PRO A 1 87 ? -3.508 -11.211 10.188 1 96.56 87 PRO A C 1
ATOM 711 O O . PRO A 1 87 ? -3.176 -12.336 9.805 1 96.56 87 PRO A O 1
ATOM 714 N N . GLN A 1 88 ? -4.254 -11.086 11.195 1 97.19 88 GLN A N 1
ATOM 715 C CA . GLN A 1 88 ? -4.738 -12.227 11.969 1 97.19 88 GLN A CA 1
ATOM 716 C C . GLN A 1 88 ? -5.746 -13.039 11.164 1 97.19 88 GLN A C 1
ATOM 718 O O . GLN A 1 88 ? -5.746 -14.273 11.227 1 97.19 88 GLN A O 1
ATOM 723 N N . LYS A 1 89 ? -6.559 -12.359 10.453 1 98 89 LYS A N 1
ATOM 724 C CA . LYS A 1 89 ? -7.582 -13.047 9.664 1 98 89 LYS A CA 1
ATOM 725 C C . LYS A 1 89 ? -7.086 -13.344 8.25 1 98 89 LYS A C 1
ATOM 727 O O . LYS A 1 89 ? -7.785 -13.984 7.465 1 98 89 LYS A O 1
ATOM 732 N N . ARG A 1 90 ? -5.941 -12.836 7.91 1 97.69 90 ARG A N 1
ATOM 733 C CA . ARG A 1 90 ? -5.27 -13.078 6.637 1 97.69 90 ARG A CA 1
ATOM 734 C C . ARG A 1 90 ? -6.164 -12.688 5.465 1 97.69 90 ARG A C 1
ATOM 736 O O . ARG A 1 90 ? -6.383 -13.484 4.551 1 97.69 90 ARG A O 1
ATOM 743 N N . ALA A 1 91 ? -6.633 -11.5 5.484 1 98.75 91 ALA A N 1
ATOM 744 C CA . ALA A 1 91 ? -7.543 -11 4.461 1 98.75 91 ALA A CA 1
ATOM 745 C C . ALA A 1 91 ? -7.105 -9.617 3.971 1 98.75 91 ALA A C 1
ATOM 747 O O . ALA A 1 91 ? -6.738 -8.758 4.77 1 98.75 91 ALA A O 1
ATOM 748 N N . GLN A 1 92 ? -7.141 -9.492 2.695 1 98.81 92 GLN A N 1
ATOM 749 C CA . GLN A 1 92 ? -6.824 -8.227 2.031 1 98.81 92 GLN A CA 1
ATOM 750 C C . GLN A 1 92 ? -8.055 -7.637 1.354 1 98.81 92 GLN A C 1
ATOM 752 O O . GLN A 1 92 ? -8.789 -8.344 0.655 1 98.81 92 GLN A O 1
ATOM 757 N N . ILE A 1 93 ? -8.328 -6.344 1.54 1 98.94 93 ILE A N 1
ATOM 758 C CA . ILE A 1 93 ? -9.375 -5.605 0.839 1 98.94 93 ILE A CA 1
ATOM 759 C C . ILE A 1 93 ? -8.75 -4.492 0.004 1 98.94 93 ILE A C 1
ATOM 761 O O . ILE A 1 93 ? -8 -3.664 0.523 1 98.94 93 ILE A O 1
ATOM 765 N N . ARG A 1 94 ? -9.016 -4.512 -1.254 1 98.81 94 ARG A N 1
ATOM 766 C CA . ARG A 1 94 ? -8.609 -3.453 -2.172 1 98.81 94 ARG A CA 1
ATOM 767 C C . ARG A 1 94 ? -9.812 -2.652 -2.652 1 98.81 94 ARG A C 1
ATOM 769 O O . ARG A 1 94 ? -10.844 -3.227 -3.014 1 98.81 94 ARG A O 1
ATOM 776 N N . ILE A 1 95 ? -9.672 -1.37 -2.684 1 98.88 95 ILE A N 1
ATOM 777 C CA . ILE A 1 95 ? -10.773 -0.51 -3.105 1 98.88 95 ILE A CA 1
ATOM 778 C C . ILE A 1 95 ? -10.266 0.497 -4.141 1 98.88 95 ILE A C 1
ATOM 780 O O . ILE A 1 95 ? -9.211 1.102 -3.963 1 98.88 95 ILE A O 1
ATOM 784 N N . SER A 1 96 ? -10.922 0.605 -5.223 1 98.62 96 SER A N 1
ATOM 785 C CA . SER A 1 96 ? -10.766 1.719 -6.152 1 98.62 96 SER A CA 1
ATOM 786 C C . SER A 1 96 ? -11.945 2.68 -6.07 1 98.62 96 SER A C 1
ATOM 788 O O . SER A 1 96 ? -13.094 2.252 -5.918 1 98.62 96 SER A O 1
ATOM 790 N N . GLY A 1 97 ? -11.648 3.934 -6.113 1 98.56 97 GLY A N 1
ATOM 791 C CA . GLY A 1 97 ? -12.703 4.934 -6.008 1 98.56 97 GLY A CA 1
ATOM 792 C C . GLY A 1 97 ? -12.266 6.312 -6.469 1 98.56 97 GLY A C 1
ATOM 793 O O . GLY A 1 97 ? -11.125 6.496 -6.902 1 98.56 97 GLY A O 1
ATOM 794 N N . GLN A 1 98 ? -13.195 7.262 -6.406 1 98.56 98 GLN A N 1
ATOM 795 C CA . GLN A 1 98 ? -12.93 8.664 -6.719 1 98.56 98 GLN A CA 1
ATOM 796 C C . GLN A 1 98 ? -12.828 9.5 -5.449 1 98.56 98 GLN A C 1
ATOM 798 O O . GLN A 1 98 ? -13.672 9.391 -4.555 1 98.56 98 GLN A O 1
ATOM 803 N N . ALA A 1 99 ? -11.828 10.297 -5.426 1 98.88 99 ALA A N 1
ATOM 804 C CA . ALA A 1 99 ? -11.594 11.156 -4.266 1 98.88 99 ALA A CA 1
ATOM 805 C C . ALA A 1 99 ? -12.148 12.562 -4.5 1 98.88 99 ALA A C 1
ATOM 807 O O . ALA A 1 99 ? -12.016 13.109 -5.598 1 98.88 99 ALA A O 1
ATOM 808 N N . TYR A 1 100 ? -12.727 13.109 -3.502 1 98.88 100 TYR A N 1
ATOM 809 C CA . TYR A 1 100 ? -13.219 14.477 -3.455 1 98.88 100 TYR A CA 1
ATOM 810 C C . TYR A 1 100 ? -12.578 15.258 -2.311 1 98.88 100 TYR A C 1
ATOM 812 O O . TYR A 1 100 ? -12.492 14.758 -1.186 1 98.88 100 TYR A O 1
ATOM 820 N N . LEU A 1 101 ? -12.164 16.453 -2.656 1 98.88 101 LEU A N 1
ATOM 821 C CA . LEU A 1 101 ? -11.469 17.281 -1.683 1 98.88 101 LEU A CA 1
ATOM 822 C C . LEU A 1 101 ? -12.414 18.312 -1.066 1 98.88 101 LEU A C 1
ATOM 824 O O . LEU A 1 101 ? -13.133 19.016 -1.785 1 98.88 101 LEU A O 1
ATOM 828 N N . HIS A 1 102 ? -12.492 18.359 0.237 1 98.81 102 HIS A N 1
ATOM 829 C CA . HIS A 1 102 ? -13.281 19.328 0.992 1 98.81 102 HIS A CA 1
ATOM 830 C C . HIS A 1 102 ? -12.383 20.219 1.841 1 98.81 102 HIS A C 1
ATOM 832 O O . HIS A 1 102 ? -11.703 19.734 2.748 1 98.81 102 HIS A O 1
ATOM 838 N N . HIS A 1 103 ? -12.391 21.422 1.579 1 98.38 103 HIS A N 1
ATOM 839 C CA . HIS A 1 103 ? -11.523 22.406 2.236 1 98.38 103 HIS A CA 1
ATOM 840 C C . HIS A 1 103 ? -12.32 23.609 2.725 1 98.38 103 HIS A C 1
ATOM 842 O O . HIS A 1 103 ? -13 24.266 1.934 1 98.38 103 HIS A O 1
ATOM 848 N N . GLN A 1 104 ? -12.305 23.844 3.996 1 96.75 104 GLN A N 1
ATOM 849 C CA . GLN A 1 104 ? -12.93 25 4.625 1 96.75 104 GLN A CA 1
ATOM 850 C C . GLN A 1 104 ? -14.406 25.094 4.262 1 96.75 104 GLN A C 1
ATOM 852 O O . GLN A 1 104 ? -14.922 26.203 4.039 1 96.75 104 GLN A O 1
ATOM 857 N N . ASP A 1 105 ? -15.039 24.094 4 1 98.19 105 ASP A N 1
ATOM 858 C CA . ASP A 1 105 ? -16.484 24.016 3.809 1 98.19 105 ASP A CA 1
ATOM 859 C C . ASP A 1 105 ? -17.156 23.344 5.004 1 98.19 105 ASP A C 1
ATOM 861 O O . ASP A 1 105 ? -16.5 23.031 6 1 98.19 105 ASP A O 1
ATOM 865 N N . VAL A 1 106 ? -18.422 23.188 4.914 1 98.12 106 VAL A N 1
ATOM 866 C CA . VAL A 1 106 ? -19.219 22.734 6.047 1 98.12 106 VAL A CA 1
ATOM 867 C C . VAL A 1 106 ? -18.766 21.344 6.469 1 98.12 106 VAL A C 1
ATOM 869 O O . VAL A 1 106 ? -18.609 21.078 7.66 1 98.12 106 VAL A O 1
ATOM 872 N N . LEU A 1 107 ? -18.578 20.484 5.527 1 98.38 107 LEU A N 1
ATOM 873 C CA . LEU A 1 107 ? -18.203 19.109 5.832 1 98.38 107 LEU A CA 1
ATOM 874 C C . LEU A 1 107 ? -16.812 19.047 6.469 1 98.38 107 LEU A C 1
ATOM 876 O O . LEU A 1 107 ? -16.625 18.375 7.48 1 98.38 107 LEU A O 1
ATOM 880 N N . ALA A 1 108 ? -15.875 19.719 5.895 1 98.56 108 ALA A N 1
ATOM 881 C CA . ALA A 1 108 ? -14.523 19.781 6.445 1 98.56 108 ALA A CA 1
ATOM 882 C C . ALA A 1 108 ? -14.531 20.359 7.859 1 98.56 108 ALA A C 1
ATOM 884 O O . ALA A 1 108 ? -13.812 19.875 8.734 1 98.56 108 ALA A O 1
ATOM 885 N N . ALA A 1 109 ? -15.305 21.375 8.055 1 97.56 109 ALA A N 1
ATOM 886 C CA . ALA A 1 109 ? -15.383 22 9.367 1 97.56 109 ALA A CA 1
ATOM 887 C C . ALA A 1 109 ? -15.883 21.016 10.422 1 97.56 109 ALA A C 1
ATOM 889 O O . ALA A 1 109 ? -15.375 21 11.547 1 97.56 109 ALA A O 1
ATOM 890 N N . ALA A 1 110 ? -16.891 20.281 10.078 1 98 110 ALA A N 1
ATOM 891 C CA . ALA A 1 110 ? -17.422 19.281 11 1 98 110 ALA A CA 1
ATOM 892 C C . ALA A 1 110 ? -16.344 18.281 11.414 1 98 110 ALA A C 1
ATOM 894 O O . ALA A 1 110 ? -16.281 17.875 12.578 1 98 110 ALA A O 1
ATOM 895 N N . HIS A 1 111 ? -15.531 17.812 10.492 1 98.44 111 HIS A N 1
ATOM 896 C CA . HIS A 1 111 ? -14.453 16.875 10.789 1 98.44 111 HIS A CA 1
ATOM 897 C C . HIS A 1 111 ? -13.328 17.562 11.562 1 98.44 111 HIS A C 1
ATOM 899 O O . HIS A 1 111 ? -12.719 16.969 12.453 1 98.44 111 HIS A O 1
ATOM 905 N N . TRP A 1 112 ? -13.016 18.797 11.211 1 97.75 112 TRP A N 1
ATOM 906 C CA . TRP A 1 112 ? -11.977 19.547 11.906 1 97.75 112 TRP A CA 1
ATOM 907 C C . TRP A 1 112 ? -12.273 19.641 13.398 1 97.75 112 TRP A C 1
ATOM 909 O O . TRP A 1 112 ? -11.367 19.562 14.227 1 97.75 112 TRP A O 1
ATOM 919 N N . ASN A 1 113 ? -13.469 19.797 13.75 1 96.25 113 ASN A N 1
ATOM 920 C CA . ASN A 1 113 ? -13.891 19.938 15.141 1 96.25 113 ASN A CA 1
ATOM 921 C C . ASN A 1 113 ? -13.602 18.656 15.93 1 96.25 113 ASN A C 1
ATOM 923 O O . ASN A 1 113 ? -13.617 18.672 17.156 1 96.25 113 ASN A O 1
ATOM 927 N N . ARG A 1 114 ? -13.305 17.547 15.219 1 95.19 114 ARG A N 1
ATOM 928 C CA . ARG A 1 114 ? -13.008 16.281 15.875 1 95.19 114 ARG A CA 1
ATOM 929 C C . ARG A 1 114 ? -11.508 16.141 16.141 1 95.19 114 ARG A C 1
ATOM 931 O O . ARG A 1 114 ? -11.086 15.242 16.875 1 95.19 114 ARG A O 1
ATOM 938 N N . VAL A 1 115 ? -10.711 16.922 15.492 1 95.31 115 VAL A N 1
ATOM 939 C CA . VAL A 1 115 ? -9.266 16.906 15.703 1 95.31 115 VAL A CA 1
ATOM 940 C C . VAL A 1 115 ? -8.922 17.672 16.984 1 95.31 115 VAL A C 1
ATOM 942 O O . VAL A 1 115 ? -9.203 18.859 17.094 1 95.31 115 VAL A O 1
ATOM 945 N N . GLN A 1 116 ? -8.383 16.984 17.953 1 87 116 GLN A N 1
ATOM 946 C CA . GLN A 1 116 ? -8.227 17.641 19.25 1 87 116 GLN A CA 1
ATOM 947 C C . GLN A 1 116 ? -6.754 17.766 19.625 1 87 116 GLN A C 1
ATOM 949 O O . GLN A 1 116 ? -5.926 16.953 19.188 1 87 116 GLN A O 1
ATOM 954 N N . GLY A 1 117 ? -6.445 18.797 20.297 1 87.5 117 GLY A N 1
ATOM 955 C CA . GLY A 1 117 ? -5.176 18.984 20.984 1 87.5 117 GLY A CA 1
ATOM 956 C C . GLY A 1 117 ? -3.99 19 20.031 1 87.5 117 GLY A C 1
ATOM 957 O O . GLY A 1 117 ? -3.99 19.75 19.047 1 87.5 117 GLY A O 1
ATOM 958 N N . GLU A 1 118 ? -2.934 18.219 20.406 1 86.56 118 GLU A N 1
ATOM 959 C CA . GLU A 1 118 ? -1.647 18.234 19.719 1 86.56 118 GLU A CA 1
ATOM 960 C C . GLU A 1 118 ? -1.772 17.672 18.312 1 86.56 118 GLU A C 1
ATOM 962 O O . GLU A 1 118 ? -0.941 17.953 17.438 1 86.56 118 GLU A O 1
ATOM 967 N N . ALA A 1 119 ? -2.854 17.016 18.109 1 91 119 ALA A N 1
ATOM 968 C CA . ALA A 1 119 ? -3.035 16.438 16.781 1 91 119 ALA A CA 1
ATOM 969 C C . ALA A 1 119 ? -3.229 17.531 15.727 1 91 119 ALA A C 1
ATOM 971 O O . ALA A 1 119 ? -2.982 17.297 14.539 1 91 119 ALA A O 1
ATOM 972 N N . ARG A 1 120 ? -3.662 18.656 16.141 1 94.56 120 ARG A N 1
ATOM 973 C CA . ARG A 1 120 ? -3.891 19.781 15.234 1 94.56 120 ARG A CA 1
ATOM 974 C C . ARG A 1 120 ? -2.574 20.297 14.656 1 94.56 120 ARG A C 1
ATOM 976 O O . ARG A 1 120 ? -2.564 20.969 13.617 1 94.56 120 ARG A O 1
ATOM 983 N N . LYS A 1 121 ? -1.484 20.062 15.305 1 93.38 121 LYS A N 1
ATOM 984 C CA . LYS A 1 121 ? -0.168 20.484 14.844 1 93.38 121 LYS A CA 1
ATOM 985 C C . LYS A 1 121 ? 0.127 19.938 13.453 1 93.38 121 LYS A C 1
ATOM 987 O O . LYS A 1 121 ? 0.803 20.578 12.648 1 93.38 121 LYS A O 1
ATOM 992 N N . ALA A 1 122 ? -0.47 18.828 13.117 1 93.25 122 ALA A N 1
ATOM 993 C CA . ALA A 1 122 ? -0.246 18.172 11.828 1 93.25 122 ALA A CA 1
ATOM 994 C C . ALA A 1 122 ? -0.716 19.047 10.672 1 93.25 122 ALA A C 1
ATOM 996 O O . ALA A 1 122 ? -0.254 18.891 9.539 1 93.25 122 ALA A O 1
ATOM 997 N N . TYR A 1 123 ? -1.547 19.984 11 1 95.5 123 TYR A N 1
ATOM 998 C CA . TYR A 1 123 ? -2.139 20.812 9.953 1 95.5 123 TYR A CA 1
ATOM 999 C C . TYR A 1 123 ? -1.785 22.281 10.156 1 95.5 123 TYR A C 1
ATOM 1001 O O . TYR A 1 123 ? -2.414 23.172 9.57 1 95.5 123 TYR A O 1
ATOM 1009 N N . ASN A 1 124 ? -0.837 22.578 11.047 1 95.25 124 ASN A N 1
ATOM 1010 C CA . ASN A 1 124 ? -0.46 23.938 11.375 1 95.25 124 ASN A CA 1
ATOM 1011 C C . ASN A 1 124 ? 1.051 24.141 11.305 1 95.25 124 ASN A C 1
ATOM 1013 O O . ASN A 1 124 ? 1.588 25.078 11.891 1 95.25 124 ASN A O 1
ATOM 1017 N N . SER A 1 125 ? 1.707 23.234 10.625 1 95.12 125 SER A N 1
ATOM 1018 C CA . SER A 1 125 ? 3.146 23.391 10.445 1 95.12 125 SER A CA 1
ATOM 1019 C C . SER A 1 125 ? 3.463 24.641 9.625 1 95.12 125 SER A C 1
ATOM 1021 O O . SER A 1 125 ? 2.732 24.984 8.688 1 95.12 125 SER A O 1
ATOM 1023 N N . LEU A 1 126 ? 4.562 25.297 9.906 1 96.44 126 LEU A N 1
ATOM 1024 C CA . LEU A 1 126 ? 4.961 26.516 9.188 1 96.44 126 LEU A CA 1
ATOM 1025 C C . LEU A 1 126 ? 5.5 26.172 7.805 1 96.44 126 LEU A C 1
ATOM 1027 O O . LEU A 1 126 ? 5.277 26.906 6.844 1 96.44 126 LEU A O 1
ATOM 1031 N N . ILE A 1 127 ? 6.219 25.062 7.738 1 97.19 127 ILE A N 1
ATOM 1032 C CA . ILE A 1 127 ? 6.766 24.609 6.465 1 97.19 127 ILE A CA 1
ATOM 1033 C C . ILE A 1 127 ? 5.863 23.516 5.879 1 97.19 127 ILE A C 1
ATOM 1035 O O . ILE A 1 127 ? 5.496 22.562 6.57 1 97.19 127 ILE A O 1
ATOM 1039 N N . ALA A 1 128 ? 5.477 23.656 4.625 1 97.25 128 ALA A N 1
ATOM 1040 C CA . ALA A 1 128 ? 4.605 22.688 3.961 1 97.25 128 ALA A CA 1
ATOM 1041 C C . ALA A 1 128 ? 5.281 21.328 3.855 1 97.25 128 ALA A C 1
ATOM 1043 O O . ALA A 1 128 ? 6.48 21.234 3.588 1 97.25 128 ALA A O 1
ATOM 1044 N N . PRO A 1 129 ? 4.5 20.312 4.023 1 97.31 129 PRO A N 1
ATOM 1045 C CA . PRO A 1 129 ? 5.074 18.969 3.873 1 97.31 129 PRO A CA 1
ATOM 1046 C C . PRO A 1 129 ? 5.66 18.734 2.482 1 97.31 129 PRO A C 1
ATOM 1048 O O . PRO A 1 129 ? 5.09 19.188 1.483 1 97.31 129 PRO A O 1
ATOM 1051 N N . GLY A 1 130 ? 6.809 18.031 2.459 1 97.38 130 GLY A N 1
ATOM 1052 C CA . GLY A 1 130 ? 7.406 17.641 1.192 1 97.38 130 GLY A CA 1
ATOM 1053 C C . GLY A 1 130 ? 8.469 18.625 0.71 1 97.38 130 GLY A C 1
ATOM 1054 O O . GLY A 1 130 ? 9.25 18.297 -0.188 1 97.38 130 GLY A O 1
ATOM 1055 N N . LEU A 1 131 ? 8.516 19.781 1.304 1 97.94 131 LEU A N 1
ATOM 1056 C CA . LEU A 1 131 ? 9.516 20.75 0.891 1 97.94 131 LEU A CA 1
ATOM 1057 C C . LEU A 1 131 ? 10.898 20.375 1.418 1 97.94 131 LEU A C 1
ATOM 1059 O O . LEU A 1 131 ? 11.016 19.828 2.516 1 97.94 131 LEU A O 1
ATOM 1063 N N . SER A 1 132 ? 11.883 20.766 0.65 1 97.94 132 SER A N 1
ATOM 1064 C CA . SER A 1 132 ? 13.258 20.547 1.092 1 97.94 132 SER A CA 1
ATOM 1065 C C . SER A 1 132 ? 13.594 21.422 2.297 1 97.94 132 SER A C 1
ATOM 1067 O O . SER A 1 132 ? 13.211 22.594 2.348 1 97.94 132 SER A O 1
ATOM 1069 N N . ILE A 1 133 ? 14.32 20.859 3.254 1 98.19 133 ILE A N 1
ATOM 1070 C CA . ILE A 1 133 ? 14.766 21.594 4.434 1 98.19 133 ILE A CA 1
ATOM 1071 C C . ILE A 1 133 ? 16.25 21.297 4.691 1 98.19 133 ILE A C 1
ATOM 1073 O O . ILE A 1 133 ? 16.781 20.297 4.215 1 98.19 133 ILE A O 1
ATOM 1077 N N . PHE A 1 134 ? 16.938 22.125 5.41 1 96.81 134 PHE A N 1
ATOM 1078 C CA . PHE A 1 134 ? 18.359 21.984 5.629 1 96.81 134 PHE A CA 1
ATOM 1079 C C . PHE A 1 134 ? 18.641 20.953 6.715 1 96.81 134 PHE A C 1
ATOM 1081 O O . PHE A 1 134 ? 19.531 20.125 6.566 1 96.81 134 PHE A O 1
ATOM 1088 N N . GLN A 1 135 ? 17.891 21.062 7.77 1 96.94 135 GLN A N 1
ATOM 1089 C CA . GLN A 1 135 ? 17.969 20.125 8.875 1 96.94 135 GLN A CA 1
ATOM 1090 C C . GLN A 1 135 ? 16.594 19.781 9.422 1 96.94 135 GLN A C 1
ATOM 1092 O O . GLN A 1 135 ? 15.656 20.578 9.281 1 96.94 135 GLN A O 1
ATOM 1097 N N . PRO A 1 136 ? 16.5 18.641 10.055 1 97.06 136 PRO A N 1
ATOM 1098 C CA . PRO A 1 136 ? 15.18 18.188 10.492 1 97.06 136 PRO A CA 1
ATOM 1099 C C . PRO A 1 136 ? 14.469 19.188 11.383 1 97.06 136 PRO A C 1
ATOM 1101 O O . PRO A 1 136 ? 13.25 19.375 11.273 1 97.06 136 PRO A O 1
ATOM 1104 N N . GLU A 1 137 ? 15.148 19.875 12.203 1 96.31 137 GLU A N 1
ATOM 1105 C CA . GLU A 1 137 ? 14.578 20.781 13.188 1 96.31 137 GLU A CA 1
ATOM 1106 C C . GLU A 1 137 ? 13.844 21.938 12.516 1 96.31 137 GLU A C 1
ATOM 1108 O O . GLU A 1 137 ? 13 22.594 13.133 1 96.31 137 GLU A O 1
ATOM 1113 N N . ASP A 1 138 ? 14.195 22.156 11.273 1 96.44 138 ASP A N 1
ATOM 1114 C CA . ASP A 1 138 ? 13.57 23.25 10.539 1 96.44 138 ASP A CA 1
ATOM 1115 C C . ASP A 1 138 ? 12.062 23.031 10.422 1 96.44 138 ASP A C 1
ATOM 1117 O O . ASP A 1 138 ? 11.305 24 10.258 1 96.44 138 ASP A O 1
ATOM 1121 N N . ALA A 1 139 ? 11.625 21.766 10.578 1 95.94 139 ALA A N 1
ATOM 1122 C CA . ALA A 1 139 ? 10.219 21.453 10.344 1 95.94 139 ALA A CA 1
ATOM 1123 C C . ALA A 1 139 ? 9.445 21.359 11.656 1 95.94 139 ALA A C 1
ATOM 1125 O O . ALA A 1 139 ? 8.258 21.016 11.664 1 95.94 139 ALA A O 1
ATOM 1126 N N . PHE A 1 140 ? 10.078 21.656 12.789 1 95.62 140 PHE A N 1
ATOM 1127 C CA . PHE A 1 140 ? 9.453 21.406 14.086 1 95.62 140 PHE A CA 1
ATOM 1128 C C . PHE A 1 140 ? 8.836 22.688 14.648 1 95.62 140 PHE A C 1
ATOM 1130 O O . PHE A 1 140 ? 8.906 22.938 15.852 1 95.62 140 PHE A O 1
ATOM 1137 N N . PHE A 1 141 ? 8.328 23.5 13.758 1 94.62 141 PHE A N 1
ATOM 1138 C CA . PHE A 1 141 ? 7.664 24.734 14.18 1 94.62 141 PHE A CA 1
ATOM 1139 C C . PHE A 1 141 ? 6.227 24.766 13.672 1 94.62 141 PHE A C 1
ATOM 1141 O O . PHE A 1 141 ? 5.945 24.328 12.555 1 94.62 141 PHE A O 1
ATOM 1148 N N . TRP A 1 142 ? 5.387 25.234 14.5 1 93.06 142 TRP A N 1
ATOM 1149 C CA . TRP A 1 142 ? 3.957 25.312 14.219 1 93.06 142 TRP A CA 1
ATOM 1150 C C . TRP A 1 142 ? 3.41 26.703 14.547 1 93.06 142 TRP A C 1
ATOM 1152 O O . TRP A 1 142 ? 4.035 27.469 15.289 1 93.06 142 TRP A O 1
ATOM 1162 N N . ASN A 1 143 ? 2.307 26.938 13.992 1 90.69 143 ASN A N 1
ATOM 1163 C CA . ASN A 1 143 ? 1.623 28.172 14.328 1 90.69 143 ASN A CA 1
ATOM 1164 C C . ASN A 1 143 ? 1.272 28.234 15.812 1 90.69 143 ASN A C 1
ATOM 1166 O O . ASN A 1 143 ? 0.962 27.219 16.422 1 90.69 143 ASN A O 1
ATOM 1170 N N . GLU A 1 144 ? 1.298 29.406 16.297 1 88.06 144 GLU A N 1
ATOM 1171 C CA . GLU A 1 144 ? 0.908 29.594 17.703 1 88.06 144 GLU A CA 1
ATOM 1172 C C . GLU A 1 144 ? -0.556 29.234 17.922 1 88.06 144 GLU A C 1
ATOM 1174 O O . GLU A 1 144 ? -0.903 28.625 18.922 1 88.06 144 GLU A O 1
ATOM 1179 N N . ASP A 1 145 ? -1.303 29.688 16.953 1 89.88 145 ASP A N 1
ATOM 1180 C CA . ASP A 1 145 ? -2.719 29.328 16.953 1 89.88 145 ASP A CA 1
ATOM 1181 C C . ASP A 1 145 ? -2.955 27.984 16.266 1 89.88 145 ASP A C 1
ATOM 1183 O O . ASP A 1 145 ? -2.93 27.906 15.039 1 89.88 145 ASP A O 1
ATOM 1187 N N . LEU A 1 146 ? -3.234 27 17.031 1 92.75 146 LEU A N 1
ATOM 1188 C CA . LEU A 1 146 ? -3.432 25.656 16.484 1 92.75 146 LEU A CA 1
ATOM 1189 C C . LEU A 1 146 ? -4.891 25.438 16.094 1 92.75 146 LEU A C 1
ATOM 1191 O O . LEU A 1 146 ? -5.246 24.375 15.586 1 92.75 146 LEU A O 1
ATOM 1195 N N . SER A 1 147 ? -5.695 26.438 16.312 1 92.38 147 SER A N 1
ATOM 1196 C CA . SER A 1 147 ? -7.117 26.266 16.031 1 92.38 147 SER A CA 1
ATOM 1197 C C . SER A 1 147 ? -7.418 26.547 14.555 1 92.38 147 SER A C 1
ATOM 1199 O O . SER A 1 147 ? -8.508 26.25 14.078 1 92.38 147 SER A O 1
ATOM 1201 N N . SER A 1 148 ? -6.445 27.062 13.852 1 94.38 148 SER A N 1
ATOM 1202 C CA . SER A 1 148 ? -6.656 27.375 12.445 1 94.38 148 SER A CA 1
ATOM 1203 C C . SER A 1 148 ? -6.836 26.094 11.625 1 94.38 148 SER A C 1
ATOM 1205 O O . SER A 1 148 ? -6.035 25.172 11.734 1 94.38 148 SER A O 1
ATOM 1207 N N . ASN A 1 149 ? -7.785 26.031 10.82 1 96.12 149 ASN A N 1
ATOM 1208 C CA . ASN A 1 149 ? -8.008 24.906 9.93 1 96.12 149 ASN A CA 1
ATOM 1209 C C . ASN A 1 149 ? -7.605 25.219 8.492 1 96.12 149 ASN A C 1
ATOM 1211 O O . ASN A 1 149 ? -8.07 24.578 7.555 1 96.12 149 ASN A O 1
ATOM 1215 N N . GLN A 1 150 ? -6.738 26.188 8.312 1 95.88 150 GLN A N 1
ATOM 1216 C CA . GLN A 1 150 ? -6.363 26.703 7 1 95.88 150 GLN A CA 1
ATOM 1217 C C . GLN A 1 150 ? -5.82 25.594 6.102 1 95.88 150 GLN A C 1
ATOM 1219 O O . GLN A 1 150 ? -6.109 25.562 4.906 1 95.88 150 GLN A O 1
ATOM 1224 N N . TYR A 1 151 ? -5.059 24.688 6.684 1 97.62 151 TYR A N 1
ATOM 1225 C CA . TYR A 1 151 ? -4.406 23.688 5.848 1 97.62 151 TYR A CA 1
ATOM 1226 C C . TYR A 1 151 ? -5.059 22.328 6.027 1 97.62 151 TYR A C 1
ATOM 1228 O O . TYR A 1 151 ? -4.625 21.344 5.43 1 97.62 151 TYR A O 1
ATOM 1236 N N . PHE A 1 152 ? -6.121 22.297 6.855 1 98.31 152 PHE A N 1
ATOM 1237 C CA . PHE A 1 152 ? -6.832 21.031 7.035 1 98.31 152 PHE A CA 1
ATOM 1238 C C . PHE A 1 152 ? -7.625 20.672 5.781 1 98.31 152 PHE A C 1
ATOM 1240 O O . PHE A 1 152 ? -8.398 21.484 5.281 1 98.31 152 PHE A O 1
ATOM 1247 N N . MET A 1 153 ? -7.422 19.484 5.281 1 98.81 153 MET A N 1
ATOM 1248 C CA . MET A 1 153 ? -8.109 18.953 4.105 1 98.81 153 MET A CA 1
ATOM 1249 C C . MET A 1 153 ? -8.773 17.625 4.406 1 98.81 153 MET A C 1
ATOM 1251 O O . MET A 1 153 ? -8.125 16.703 4.922 1 98.81 153 MET A O 1
ATOM 1255 N N . LEU A 1 154 ? -10.055 17.578 4.141 1 98.88 154 LEU A N 1
ATOM 1256 C CA . LEU A 1 154 ? -10.797 16.328 4.219 1 98.88 154 LEU A CA 1
ATOM 1257 C C . LEU A 1 154 ? -10.891 15.664 2.854 1 98.88 154 LEU A C 1
ATOM 1259 O O . LEU A 1 154 ? -11.273 16.297 1.868 1 98.88 154 LEU A O 1
ATOM 1263 N N . VAL A 1 155 ? -10.5 14.438 2.797 1 98.94 155 VAL A N 1
ATOM 1264 C CA . VAL A 1 155 ? -10.617 13.648 1.573 1 98.94 155 VAL A CA 1
ATOM 1265 C C . VAL A 1 155 ? -11.75 12.633 1.723 1 98.94 155 VAL A C 1
ATOM 1267 O O . VAL A 1 155 ? -11.766 11.844 2.666 1 98.94 155 VAL A O 1
ATOM 1270 N N . ARG A 1 156 ? -12.656 12.734 0.888 1 98.94 156 ARG A N 1
ATOM 1271 C CA . ARG A 1 156 ? -13.75 11.773 0.791 1 98.94 156 ARG A CA 1
ATOM 1272 C C . ARG A 1 156 ? -13.594 10.891 -0.438 1 98.94 156 ARG A C 1
ATOM 1274 O O . ARG A 1 156 ? -13.414 11.383 -1.552 1 98.94 156 ARG A O 1
ATOM 1281 N N . ILE A 1 157 ? -13.68 9.625 -0.25 1 98.94 157 ILE A N 1
ATOM 1282 C CA . ILE A 1 157 ? -13.531 8.688 -1.357 1 98.94 157 ILE A CA 1
ATOM 1283 C C . ILE A 1 157 ? -14.836 7.926 -1.571 1 98.94 157 ILE A C 1
ATOM 1285 O O . ILE A 1 157 ? -15.398 7.355 -0.629 1 98.94 157 ILE A O 1
ATOM 1289 N N . ILE A 1 158 ? -15.305 7.941 -2.736 1 98.69 158 ILE A N 1
ATOM 1290 C CA . ILE A 1 158 ? -16.469 7.164 -3.148 1 98.69 158 ILE A CA 1
ATOM 1291 C C . ILE A 1 158 ? -16.016 5.934 -3.93 1 98.69 158 ILE A C 1
ATOM 1293 O O . ILE A 1 158 ? -15.555 6.047 -5.07 1 98.69 158 ILE A O 1
ATOM 1297 N N . PRO A 1 159 ? -16.203 4.758 -3.361 1 98.56 159 PRO A N 1
ATOM 1298 C CA . PRO A 1 159 ? -15.727 3.547 -4.027 1 98.56 159 PRO A CA 1
ATOM 1299 C C . PRO A 1 159 ? -16.562 3.162 -5.238 1 98.56 159 PRO A C 1
ATOM 1301 O O . PRO A 1 159 ? -17.797 3.336 -5.227 1 98.56 159 PRO A O 1
ATOM 1304 N N . TYR A 1 160 ? -15.922 2.592 -6.238 1 98.25 160 TYR A N 1
ATOM 1305 C CA . TYR A 1 160 ? -16.672 2.016 -7.348 1 98.25 160 TYR A CA 1
ATOM 1306 C C . TYR A 1 160 ? -16.281 0.56 -7.574 1 98.25 160 TYR A C 1
ATOM 1308 O O . TYR A 1 160 ? -16.953 -0.161 -8.32 1 98.25 160 TYR A O 1
ATOM 1316 N N . SER A 1 161 ? -15.266 0.084 -6.906 1 98.31 161 SER A N 1
ATOM 1317 C CA . SER A 1 161 ? -14.867 -1.319 -6.941 1 98.31 161 SER A CA 1
ATOM 1318 C C . SER A 1 161 ? -14.242 -1.751 -5.621 1 98.31 161 SER A C 1
ATOM 1320 O O . SER A 1 161 ? -13.477 -0.999 -5.016 1 98.31 161 SER A O 1
ATOM 1322 N N . ILE A 1 162 ? -14.555 -2.945 -5.168 1 98.75 162 ILE A N 1
ATOM 1323 C CA . ILE A 1 162 ? -13.992 -3.555 -3.967 1 98.75 162 ILE A CA 1
ATOM 1324 C C . ILE A 1 162 ? -13.586 -4.996 -4.262 1 98.75 162 ILE A C 1
ATOM 1326 O O . ILE A 1 162 ? -14.367 -5.766 -4.824 1 98.75 162 ILE A O 1
ATOM 1330 N N . GLU A 1 163 ? -12.43 -5.348 -3.943 1 98.81 163 GLU A N 1
ATOM 1331 C CA . GLU A 1 163 ? -11.953 -6.723 -4.066 1 98.81 163 GLU A CA 1
ATOM 1332 C C . GLU A 1 163 ? -11.508 -7.277 -2.719 1 98.81 163 GLU A C 1
ATOM 1334 O O . GLU A 1 163 ? -10.766 -6.613 -1.984 1 98.81 163 GLU A O 1
ATOM 1339 N N . ALA A 1 164 ? -11.953 -8.438 -2.395 1 98.94 164 ALA A N 1
ATOM 1340 C CA . ALA A 1 164 ? -11.578 -9.117 -1.155 1 98.94 164 ALA A CA 1
ATOM 1341 C C . ALA A 1 164 ? -10.82 -10.406 -1.442 1 98.94 164 ALA A C 1
ATOM 1343 O O . ALA A 1 164 ? -11.273 -11.234 -2.238 1 98.94 164 ALA A O 1
ATOM 1344 N N . LEU A 1 165 ? -9.727 -10.578 -0.821 1 98.75 165 LEU A N 1
ATOM 1345 C CA . LEU A 1 165 ? -8.891 -11.773 -0.916 1 98.75 165 LEU A CA 1
ATOM 1346 C C . LEU A 1 165 ? -8.711 -12.422 0.453 1 98.75 165 LEU A C 1
ATOM 1348 O O . LEU A 1 165 ? -8.25 -11.773 1.395 1 98.75 165 LEU A O 1
ATOM 1352 N N . GLN A 1 166 ? -9.164 -13.625 0.616 1 98.75 166 GLN A N 1
ATOM 1353 C CA . GLN A 1 166 ? -8.93 -14.43 1.811 1 98.75 166 GLN A CA 1
ATOM 1354 C C . GLN A 1 166 ? -7.801 -15.43 1.59 1 98.75 166 GLN A C 1
ATOM 1356 O O . GLN A 1 166 ? -7.949 -16.375 0.816 1 98.75 166 GLN A O 1
ATOM 1361 N N . LEU A 1 167 ? -6.723 -15.188 2.238 1 97.06 167 LEU A N 1
ATOM 1362 C CA . LEU A 1 167 ? -5.617 -16.141 2.152 1 97.06 167 LEU A CA 1
ATOM 1363 C C . LEU A 1 167 ? -5.922 -17.406 2.939 1 97.06 167 LEU A C 1
ATOM 1365 O O . LEU A 1 167 ? -6.34 -17.328 4.098 1 97.06 167 LEU A O 1
ATOM 1369 N N . ASN A 1 168 ? -5.723 -18.5 2.365 1 93.62 168 ASN A N 1
ATOM 1370 C CA . ASN A 1 168 ? -5.996 -19.797 2.961 1 93.62 168 ASN A CA 1
ATOM 1371 C C . ASN A 1 168 ? -5.082 -20.875 2.389 1 93.62 168 ASN A C 1
ATOM 1373 O O . ASN A 1 168 ? -5.559 -21.875 1.842 1 93.62 168 ASN A O 1
ATOM 1377 N N . VAL A 1 169 ? -3.809 -20.656 2.49 1 83.44 169 VAL A N 1
ATOM 1378 C CA . VAL A 1 169 ? -2.771 -21.562 2.008 1 83.44 169 VAL A CA 1
ATOM 1379 C C . VAL A 1 169 ? -2.918 -21.766 0.501 1 83.44 169 VAL A C 1
ATOM 1381 O O . VAL A 1 169 ? -2.715 -20.828 -0.279 1 83.44 169 VAL A O 1
ATOM 1384 N N . LEU A 1 170 ? -3.49 -22.953 0.079 1 78.75 170 LEU A N 1
ATOM 1385 C CA . LEU A 1 170 ? -3.574 -23.203 -1.356 1 78.75 170 LEU A CA 1
ATOM 1386 C C . LEU A 1 170 ? -4.996 -22.984 -1.862 1 78.75 170 LEU A C 1
ATOM 1388 O O . LEU A 1 170 ? -5.242 -23.031 -3.07 1 78.75 170 LEU A O 1
ATOM 1392 N N . GLU A 1 171 ? -5.871 -22.656 -0.923 1 92.19 171 GLU A N 1
ATOM 1393 C CA . GLU A 1 171 ? -7.262 -22.453 -1.305 1 92.19 171 GLU A CA 1
ATOM 1394 C C . GLU A 1 171 ? -7.715 -21.031 -0.968 1 92.19 171 GLU A C 1
ATOM 1396 O O . GLU A 1 171 ? -8.719 -20.844 -0.271 1 92.19 171 GLU A O 1
ATOM 1401 N N . HIS A 1 172 ? -7.023 -20.109 -1.539 1 97.06 172 HIS A N 1
ATOM 1402 C CA . HIS A 1 172 ? -7.383 -18.703 -1.386 1 97.06 172 HIS A CA 1
ATOM 1403 C C . HIS A 1 172 ? -8.742 -18.422 -2.018 1 97.06 172 HIS A C 1
ATOM 1405 O O . HIS A 1 172 ? -9.125 -19.062 -2.992 1 97.06 172 HIS A O 1
ATOM 1411 N N . LEU A 1 173 ? -9.477 -17.547 -1.475 1 98.5 173 LEU A N 1
ATOM 1412 C CA . LEU A 1 173 ? -10.719 -17.031 -2.047 1 98.5 173 LEU A CA 1
ATOM 1413 C C . LEU A 1 173 ? -10.547 -15.586 -2.512 1 98.5 173 LEU A C 1
ATOM 1415 O O . LEU A 1 173 ? -9.891 -14.789 -1.844 1 98.5 173 LEU A O 1
ATOM 1419 N N . ARG A 1 174 ? -11.117 -15.273 -3.582 1 98.69 174 ARG A N 1
ATOM 1420 C CA . ARG A 1 174 ? -11.062 -13.906 -4.098 1 98.69 174 ARG A CA 1
ATOM 1421 C C . ARG A 1 174 ? -12.375 -13.523 -4.77 1 98.69 174 ARG A C 1
ATOM 1423 O O . ARG A 1 174 ? -12.914 -14.289 -5.57 1 98.69 174 ARG A O 1
ATOM 1430 N N . ILE A 1 175 ? -12.844 -12.344 -4.43 1 98.81 175 ILE A N 1
ATOM 1431 C CA . ILE A 1 175 ? -14.109 -11.875 -4.984 1 98.81 175 ILE A CA 1
ATOM 1432 C C . ILE A 1 175 ? -14.023 -10.375 -5.262 1 98.81 175 ILE A C 1
ATOM 1434 O O . ILE A 1 175 ? -13.438 -9.625 -4.477 1 98.81 175 ILE A O 1
ATOM 1438 N N . ARG A 1 176 ? -14.609 -9.977 -6.332 1 98.62 176 ARG A N 1
ATOM 1439 C CA . ARG A 1 176 ? -14.672 -8.57 -6.711 1 98.62 176 ARG A CA 1
ATOM 1440 C C . ARG A 1 176 ? -16.109 -8.062 -6.715 1 98.62 176 ARG A C 1
ATOM 1442 O O . ARG A 1 176 ? -17.016 -8.766 -7.152 1 98.62 176 ARG A O 1
ATOM 1449 N N . PHE A 1 177 ? -16.312 -6.93 -6.219 1 98.69 177 PHE A N 1
ATOM 1450 C CA . PHE A 1 177 ? -17.578 -6.207 -6.266 1 98.69 177 PHE A CA 1
ATOM 1451 C C . PHE A 1 177 ? -17.453 -4.934 -7.086 1 98.69 177 PHE A C 1
ATOM 1453 O O . PHE A 1 177 ? -16.562 -4.113 -6.832 1 98.69 177 PHE A O 1
ATOM 1460 N N . ASP A 1 178 ? -18.328 -4.773 -8.008 1 97.94 178 ASP A N 1
ATOM 1461 C CA . ASP A 1 178 ? -18.359 -3.561 -8.82 1 97.94 178 ASP A CA 1
ATOM 1462 C C . ASP A 1 178 ? -19.672 -2.818 -8.656 1 97.94 178 ASP A C 1
ATOM 1464 O O . ASP A 1 178 ? -20.734 -3.438 -8.594 1 97.94 178 ASP A O 1
ATOM 1468 N N . ARG A 1 179 ? -19.5 -1.562 -8.609 1 96.81 179 ARG A N 1
ATOM 1469 C CA . ARG A 1 179 ? -20.656 -0.717 -8.375 1 96.81 179 ARG A CA 1
ATOM 1470 C C . ARG A 1 179 ? -21.312 -0.295 -9.695 1 96.81 179 ARG A C 1
ATOM 1472 O O . ARG A 1 179 ? -20.609 0.175 -10.602 1 96.81 179 ARG A O 1
ATOM 1479 N N . GLU A 1 180 ? -22.547 -0.592 -9.797 1 92.06 180 GLU A N 1
ATOM 1480 C CA . GLU A 1 180 ? -23.375 -0.05 -10.867 1 92.06 180 GLU A CA 1
ATOM 1481 C C . GLU A 1 180 ? -24.5 0.816 -10.305 1 92.06 180 GLU A C 1
ATOM 1483 O O . GLU A 1 180 ? -25.484 0.297 -9.781 1 92.06 180 GLU A O 1
ATOM 1488 N N . GLU A 1 181 ? -24.375 2.059 -10.461 1 88.75 181 GLU A N 1
ATOM 1489 C CA . GLU A 1 181 ? -25.297 3.012 -9.859 1 88.75 181 GLU A CA 1
ATOM 1490 C C . GLU A 1 181 ? -25.391 2.814 -8.352 1 88.75 181 GLU A C 1
ATOM 1492 O O . GLU A 1 181 ? -24.391 2.873 -7.645 1 88.75 181 GLU A O 1
ATOM 1497 N N . GLU A 1 182 ? -26.516 2.297 -7.906 1 87.19 182 GLU A N 1
ATOM 1498 C CA . GLU A 1 182 ? -26.688 2.18 -6.461 1 87.19 182 GLU A CA 1
ATOM 1499 C C . GLU A 1 182 ? -26.516 0.733 -6 1 87.19 182 GLU A C 1
ATOM 1501 O O . GLU A 1 182 ? -26.641 0.437 -4.809 1 87.19 182 GLU A O 1
ATOM 1506 N N . SER A 1 183 ? -26.109 -0.077 -6.887 1 94.12 183 SER A N 1
ATOM 1507 C CA . SER A 1 183 ? -26.031 -1.491 -6.535 1 94.12 183 SER A CA 1
ATOM 1508 C C . SER A 1 183 ? -24.625 -2.037 -6.738 1 94.12 183 SER A C 1
ATOM 1510 O O . SER A 1 183 ? -23.844 -1.482 -7.516 1 94.12 183 SER A O 1
ATOM 1512 N N . TRP A 1 184 ? -24.328 -3.049 -5.922 1 97.12 184 TRP A N 1
ATOM 1513 C CA . TRP A 1 184 ? -23.047 -3.758 -6.027 1 97.12 184 TRP A CA 1
ATOM 1514 C C . TRP A 1 184 ? -23.266 -5.184 -6.523 1 97.12 184 TRP A C 1
ATOM 1516 O O . TRP A 1 184 ? -24.188 -5.875 -6.078 1 97.12 184 TRP A O 1
ATOM 1526 N N . THR A 1 185 ? -22.469 -5.566 -7.477 1 97.06 185 THR A N 1
ATOM 1527 C CA . THR A 1 185 ? -22.516 -6.934 -7.98 1 97.06 185 THR A CA 1
ATOM 1528 C C . THR A 1 185 ? -21.188 -7.645 -7.727 1 97.06 185 THR A C 1
ATOM 1530 O O . THR A 1 185 ? -20.125 -7.105 -8.023 1 97.06 185 THR A O 1
ATOM 1533 N N . GLY A 1 186 ? -21.297 -8.852 -7.176 1 97.69 186 GLY A N 1
ATOM 1534 C CA . GLY A 1 186 ? -20.109 -9.617 -6.84 1 97.69 186 GLY A CA 1
ATOM 1535 C C . GLY A 1 186 ? -19.828 -10.742 -7.816 1 97.69 186 GLY A C 1
ATOM 1536 O O . GLY A 1 186 ? -20.766 -11.391 -8.305 1 97.69 186 GLY A O 1
ATOM 1537 N N . SER A 1 187 ? -18.594 -10.938 -8.125 1 97.75 187 SER A N 1
ATOM 1538 C CA . SER A 1 187 ? -18.125 -12.047 -8.953 1 97.75 187 SER A CA 1
ATOM 1539 C C . SER A 1 187 ? -16.859 -12.672 -8.398 1 97.75 187 SER A C 1
ATOM 1541 O O . SER A 1 187 ? -15.914 -11.953 -8.047 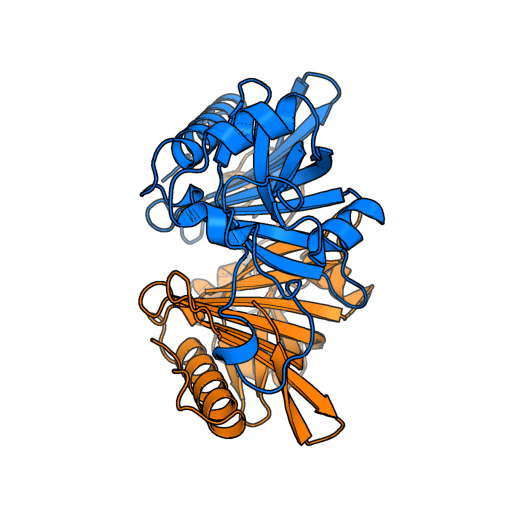1 97.75 187 SER A O 1
ATOM 1543 N N . TRP A 1 188 ? -16.891 -13.977 -8.344 1 98.56 188 TRP A N 1
ATOM 1544 C CA . TRP A 1 188 ? -15.68 -14.68 -7.922 1 98.56 188 TRP A CA 1
ATOM 1545 C C . TRP A 1 188 ? -14.609 -14.617 -9.008 1 98.56 188 TRP A C 1
ATOM 1547 O O . TRP A 1 188 ? -14.922 -14.703 -10.195 1 98.56 188 TRP A O 1
ATOM 1557 N N . ILE A 1 189 ? -13.414 -14.492 -8.555 1 98.31 189 ILE A N 1
ATOM 1558 C CA . ILE A 1 189 ? -12.289 -14.492 -9.477 1 98.31 189 ILE A CA 1
ATOM 1559 C C . ILE A 1 189 ? -11.195 -15.43 -8.969 1 98.31 189 ILE A C 1
ATOM 1561 O O . ILE A 1 189 ? -11.055 -15.633 -7.762 1 98.31 189 ILE A O 1
ATOM 1565 N N . ALA A 1 190 ? -10.453 -15.984 -9.883 1 97.94 190 ALA A N 1
ATOM 1566 C CA . ALA A 1 190 ? -9.344 -16.859 -9.508 1 97.94 190 ALA A CA 1
ATOM 1567 C C . ALA A 1 190 ? -8.266 -16.094 -8.75 1 97.94 190 ALA A C 1
ATOM 1569 O O . ALA A 1 190 ? -7.832 -15.023 -9.188 1 97.94 190 ALA A O 1
ATOM 1570 N N . PRO A 1 191 ? -7.883 -16.641 -7.68 1 96.31 191 PRO A N 1
ATOM 1571 C CA . PRO A 1 191 ? -6.859 -15.922 -6.91 1 96.31 191 PRO A CA 1
ATOM 1572 C C . PRO A 1 191 ? -5.496 -15.93 -7.598 1 96.31 191 PRO A C 1
ATOM 1574 O O . PRO A 1 191 ? -5.23 -16.797 -8.445 1 96.31 191 PRO A O 1
ATOM 1577 N N . MET B 1 1 ? 13.008 3.184 17.406 1 96.19 1 MET B N 1
ATOM 1578 C CA . MET B 1 1 ? 13.164 4.016 16.219 1 96.19 1 MET B CA 1
ATOM 1579 C C . MET B 1 1 ? 14.148 3.379 15.234 1 96.19 1 MET B C 1
ATOM 1581 O O . MET B 1 1 ? 15.125 2.752 15.641 1 96.19 1 MET B O 1
ATOM 1585 N N . LEU B 1 2 ? 13.766 3.477 14 1 98.31 2 LEU B N 1
ATOM 1586 C CA . LEU B 1 2 ? 14.672 2.947 12.984 1 98.31 2 LEU B CA 1
ATOM 1587 C C . LEU B 1 2 ? 15.883 3.859 12.812 1 98.31 2 LEU B C 1
ATOM 1589 O O . LEU B 1 2 ? 17.016 3.383 12.688 1 98.31 2 LEU B O 1
ATOM 1593 N N . PHE B 1 3 ? 15.672 5.184 12.789 1 98.62 3 PHE B N 1
ATOM 1594 C CA . PHE B 1 3 ? 16.734 6.184 12.75 1 98.62 3 PHE B CA 1
ATOM 1595 C C . PHE B 1 3 ? 16.344 7.422 13.555 1 98.62 3 PHE B C 1
ATOM 1597 O O . PHE B 1 3 ? 15.18 7.598 13.906 1 98.62 3 PHE B O 1
ATOM 1604 N N . LYS B 1 4 ? 17.344 8.172 13.93 1 97.62 4 LYS B N 1
ATOM 1605 C CA . LYS B 1 4 ? 17.141 9.312 14.828 1 97.62 4 LYS B CA 1
ATOM 1606 C C . LYS B 1 4 ? 17.688 10.594 14.203 1 97.62 4 LYS B C 1
ATOM 1608 O O . LYS B 1 4 ? 18.359 10.555 13.164 1 97.62 4 LYS B O 1
ATOM 1613 N N . ILE B 1 5 ? 17.359 11.641 14.883 1 97 5 ILE B N 1
ATOM 1614 C CA . ILE B 1 5 ? 17.688 12.969 14.375 1 97 5 ILE B CA 1
ATOM 1615 C C . ILE B 1 5 ? 19.203 13.133 14.312 1 97 5 ILE B C 1
ATOM 1617 O O . ILE B 1 5 ? 19.719 13.93 13.516 1 97 5 ILE B O 1
ATOM 1621 N N . GLN B 1 6 ? 19.969 12.375 15.141 1 97.06 6 GLN B N 1
ATOM 1622 C CA . GLN B 1 6 ? 21.422 12.469 15.188 1 97.06 6 GLN B CA 1
ATOM 1623 C C . GLN B 1 6 ? 22.062 11.734 14.016 1 97.06 6 GLN B C 1
ATOM 1625 O O . GLN B 1 6 ? 23.25 11.906 13.742 1 97.06 6 GLN B O 1
ATOM 1630 N N . ASN B 1 7 ? 21.344 10.891 13.312 1 98.19 7 ASN B N 1
ATOM 1631 C CA . ASN B 1 7 ? 21.891 10.164 12.172 1 98.19 7 ASN B CA 1
ATOM 1632 C C . ASN B 1 7 ? 22.094 11.078 10.969 1 98.19 7 ASN B C 1
ATOM 1634 O O . ASN B 1 7 ? 21.203 11.844 10.602 1 98.19 7 ASN B O 1
ATOM 1638 N N . SER B 1 8 ? 23.297 10.969 10.383 1 97.69 8 SER B N 1
ATOM 1639 C CA . SER B 1 8 ? 23.531 11.648 9.117 1 97.69 8 SER B CA 1
ATOM 1640 C C . SER B 1 8 ? 22.766 10.992 7.98 1 97.69 8 SER B C 1
ATOM 1642 O O . SER B 1 8 ? 22.328 9.836 8.102 1 97.69 8 SER B O 1
ATOM 1644 N N . PRO B 1 9 ? 22.578 11.734 6.91 1 98.12 9 PRO B N 1
ATOM 1645 C CA . PRO B 1 9 ? 21.922 11.117 5.762 1 98.12 9 PRO B CA 1
ATOM 1646 C C . PRO B 1 9 ? 22.578 9.797 5.344 1 98.12 9 PRO B C 1
ATOM 1648 O O . PRO B 1 9 ? 21.875 8.82 5.062 1 98.12 9 PRO B O 1
ATOM 1651 N N . SER B 1 10 ? 23.875 9.797 5.332 1 97.81 10 SER B N 1
ATOM 1652 C CA . SER B 1 10 ? 24.578 8.578 4.945 1 97.81 10 SER B CA 1
ATOM 1653 C C . SER B 1 10 ? 24.297 7.441 5.922 1 97.81 10 SER B C 1
ATOM 1655 O O . SER B 1 10 ? 24.172 6.285 5.52 1 97.81 10 SER B O 1
ATOM 1657 N N . GLU B 1 11 ? 24.188 7.738 7.148 1 98.56 11 GLU B N 1
ATOM 1658 C CA . GLU B 1 11 ? 23.859 6.73 8.156 1 98.56 11 GLU B CA 1
ATOM 1659 C C . GLU B 1 11 ? 22.438 6.219 7.977 1 98.56 11 GLU B C 1
ATOM 1661 O O . GLU B 1 11 ? 22.188 5.012 8.07 1 98.56 11 GLU B O 1
ATOM 1666 N N . VAL B 1 12 ? 21.5 7.133 7.742 1 98.81 12 VAL B N 1
ATOM 1667 C CA . VAL B 1 12 ? 20.125 6.73 7.52 1 98.81 12 VAL B CA 1
ATOM 1668 C C . VAL B 1 12 ? 20.047 5.793 6.316 1 98.81 12 VAL B C 1
ATOM 1670 O O . VAL B 1 12 ? 19.344 4.773 6.363 1 98.81 12 VAL B O 1
ATOM 1673 N N . PHE B 1 13 ? 20.797 6.156 5.277 1 98.62 13 PHE B N 1
ATOM 1674 C CA . PHE B 1 13 ? 20.828 5.32 4.082 1 98.62 13 PHE B CA 1
ATOM 1675 C C . PHE B 1 13 ? 21.312 3.916 4.41 1 98.62 13 PHE B C 1
ATOM 1677 O O . PHE B 1 13 ? 20.703 2.928 3.984 1 98.62 13 PHE B O 1
ATOM 1684 N N . SER B 1 14 ? 22.344 3.844 5.156 1 98.38 14 SER B N 1
ATOM 1685 C CA . SER B 1 14 ? 22.906 2.557 5.547 1 98.38 14 SER B CA 1
ATOM 1686 C C . SER B 1 14 ? 21.922 1.75 6.383 1 98.38 14 SER B C 1
ATOM 1688 O O . SER B 1 14 ? 21.781 0.539 6.199 1 98.38 14 SER B O 1
ATOM 1690 N N . ILE B 1 15 ? 21.266 2.389 7.258 1 98.75 15 ILE B N 1
ATOM 1691 C CA . ILE B 1 15 ? 20.266 1.749 8.117 1 98.75 15 ILE B CA 1
ATOM 1692 C C . ILE B 1 15 ? 19.141 1.178 7.266 1 98.75 15 ILE B C 1
ATOM 1694 O O . ILE B 1 15 ? 18.734 0.028 7.453 1 98.75 15 ILE B O 1
ATOM 1698 N N . VAL B 1 16 ? 18.625 1.959 6.312 1 98.81 16 VAL B N 1
ATOM 1699 C CA . VAL B 1 16 ? 17.531 1.545 5.438 1 98.81 16 VAL B CA 1
ATOM 1700 C C . VAL B 1 16 ? 17.953 0.333 4.613 1 98.81 16 VAL B C 1
ATOM 1702 O O . VAL B 1 16 ? 17.234 -0.665 4.543 1 98.81 16 VAL B O 1
ATOM 1705 N N . LYS B 1 17 ? 19.125 0.422 4.043 1 98.31 17 LYS B N 1
ATOM 1706 C CA . LYS B 1 17 ? 19.641 -0.686 3.252 1 98.31 17 LYS B CA 1
ATOM 1707 C C . LYS B 1 17 ? 19.719 -1.966 4.078 1 98.31 17 LYS B C 1
ATOM 1709 O O . LYS B 1 17 ? 19.312 -3.033 3.623 1 98.31 17 LYS B O 1
ATOM 1714 N N . HIS B 1 18 ? 20.234 -1.818 5.23 1 98.56 18 HIS B N 1
ATOM 1715 C CA . HIS B 1 18 ? 20.375 -2.955 6.133 1 98.56 18 HIS B CA 1
ATOM 1716 C C . HIS B 1 18 ? 19.016 -3.562 6.461 1 98.56 18 HIS B C 1
ATOM 1718 O O . HIS B 1 18 ? 18.844 -4.785 6.441 1 98.56 18 HIS B O 1
ATOM 1724 N N . GLU B 1 19 ? 18.062 -2.746 6.77 1 98.81 19 GLU B N 1
ATOM 1725 C CA . GLU B 1 19 ? 16.734 -3.215 7.145 1 98.81 19 GLU B CA 1
ATOM 1726 C C . GLU B 1 19 ? 16.047 -3.93 5.98 1 98.81 19 GLU B C 1
ATOM 1728 O O . GLU B 1 19 ? 15.352 -4.93 6.184 1 98.81 19 GLU B O 1
ATOM 1733 N N . LEU B 1 20 ? 16.219 -3.393 4.75 1 98.81 20 LEU B N 1
ATOM 1734 C CA . LEU B 1 20 ? 15.688 -4.055 3.568 1 98.81 20 LEU B CA 1
ATOM 1735 C C . LEU B 1 20 ? 16.297 -5.441 3.4 1 98.81 20 LEU B C 1
ATOM 1737 O O . LEU B 1 20 ? 15.578 -6.406 3.109 1 98.81 20 LEU B O 1
ATOM 1741 N N . HIS B 1 21 ? 17.578 -5.531 3.568 1 98.69 21 HIS B N 1
ATOM 1742 C CA . HIS B 1 21 ? 18.25 -6.824 3.488 1 98.69 21 HIS B CA 1
ATOM 1743 C C . HIS B 1 21 ? 17.688 -7.801 4.516 1 98.69 21 HIS B C 1
ATOM 1745 O O . HIS B 1 21 ? 17.438 -8.961 4.199 1 98.69 21 HIS B O 1
ATOM 1751 N N . ARG B 1 22 ? 17.484 -7.352 5.691 1 98.5 22 ARG B N 1
ATOM 1752 C CA . ARG B 1 22 ? 16.938 -8.195 6.75 1 98.5 22 ARG B CA 1
ATOM 1753 C C . ARG B 1 22 ? 15.531 -8.664 6.41 1 98.5 22 ARG B C 1
ATOM 1755 O O . ARG B 1 22 ? 15.164 -9.797 6.715 1 98.5 22 ARG B O 1
ATOM 1762 N N . GLY B 1 23 ? 14.773 -7.773 5.863 1 98.69 23 GLY B N 1
ATOM 1763 C CA . GLY B 1 23 ? 13.43 -8.148 5.457 1 98.69 23 GLY B CA 1
ATOM 1764 C C . GLY B 1 23 ? 13.398 -9.328 4.508 1 98.69 23 GLY B C 1
ATOM 1765 O O . GLY B 1 23 ? 12.484 -10.156 4.57 1 98.69 23 GLY B O 1
ATOM 1766 N N . ALA B 1 24 ? 14.359 -9.375 3.605 1 98.44 24 ALA B N 1
ATOM 1767 C CA . ALA B 1 24 ? 14.422 -10.469 2.633 1 98.44 24 ALA B CA 1
ATOM 1768 C C . ALA B 1 24 ? 14.898 -11.758 3.287 1 98.44 24 ALA B C 1
ATOM 1770 O O . ALA B 1 24 ? 14.508 -12.852 2.873 1 98.44 24 ALA B O 1
ATOM 1771 N N . LEU B 1 25 ? 15.672 -11.688 4.359 1 97.62 25 LEU B N 1
ATOM 1772 C CA . LEU B 1 25 ? 16.328 -12.836 4.953 1 97.62 25 LEU B CA 1
ATOM 1773 C C . LEU B 1 25 ? 15.5 -13.422 6.09 1 97.62 25 LEU B C 1
ATOM 1775 O O . LEU B 1 25 ? 15.547 -14.625 6.34 1 97.62 25 LEU B O 1
ATOM 1779 N N . ASP B 1 26 ? 14.836 -12.594 6.812 1 98.06 26 ASP B N 1
ATOM 1780 C CA . ASP B 1 26 ? 14.086 -12.984 8 1 98.06 26 ASP B CA 1
ATOM 1781 C C . ASP B 1 26 ? 12.578 -12.969 7.727 1 98.06 26 ASP B C 1
ATOM 1783 O O . ASP B 1 26 ? 11.977 -11.898 7.613 1 98.06 26 ASP B O 1
ATOM 1787 N N . LYS B 1 27 ? 11.938 -14.086 7.766 1 95.5 27 LYS B N 1
ATOM 1788 C CA . LYS B 1 27 ? 10.531 -14.242 7.418 1 95.5 27 LYS B CA 1
ATOM 1789 C C . LYS B 1 27 ? 9.633 -13.531 8.43 1 95.5 27 LYS B C 1
ATOM 1791 O O . LYS B 1 27 ? 8.469 -13.258 8.156 1 95.5 27 LYS B O 1
ATOM 1796 N N . LYS B 1 28 ? 10.141 -13.25 9.531 1 97.12 28 LYS B N 1
ATOM 1797 C CA . LYS B 1 28 ? 9.352 -12.617 10.586 1 97.12 28 LYS B CA 1
ATOM 1798 C C . LYS B 1 28 ? 9.539 -11.102 10.57 1 97.12 28 LYS B C 1
ATOM 1800 O O . LYS B 1 28 ? 8.836 -10.383 11.281 1 97.12 28 LYS B O 1
ATOM 1805 N N . HIS B 1 29 ? 10.516 -10.656 9.844 1 98.44 29 HIS B N 1
ATOM 1806 C CA . HIS B 1 29 ? 10.766 -9.219 9.789 1 98.44 29 HIS B CA 1
ATOM 1807 C C . HIS B 1 29 ? 9.602 -8.484 9.148 1 98.44 29 HIS B C 1
ATOM 1809 O O . HIS B 1 29 ? 9.031 -8.945 8.156 1 98.44 29 HIS B O 1
ATOM 1815 N N . PRO B 1 30 ? 9.25 -7.277 9.609 1 98 30 PRO B N 1
ATOM 1816 C CA . PRO B 1 30 ? 8.094 -6.547 9.094 1 98 30 PRO B CA 1
ATOM 1817 C C . PRO B 1 30 ? 8.234 -6.172 7.625 1 98 30 PRO B C 1
ATOM 1819 O O . PRO B 1 30 ? 7.23 -5.984 6.93 1 98 30 PRO B O 1
ATOM 1822 N N . PHE B 1 31 ? 9.445 -6.117 7.145 1 98.81 31 PHE B N 1
ATOM 1823 C CA . PHE B 1 31 ? 9.664 -5.723 5.758 1 98.81 31 PHE B CA 1
ATOM 1824 C C . PHE B 1 31 ? 9.508 -6.914 4.82 1 98.81 31 PHE B C 1
ATOM 1826 O O . PHE B 1 31 ? 9.594 -6.77 3.602 1 98.81 31 PHE B O 1
ATOM 1833 N N . ARG B 1 32 ? 9.258 -8.094 5.379 1 98.56 32 ARG B N 1
ATOM 1834 C CA . ARG B 1 32 ? 9.102 -9.289 4.566 1 98.56 32 ARG B CA 1
ATOM 1835 C C . ARG B 1 32 ? 7.934 -9.148 3.598 1 98.56 32 ARG B C 1
ATOM 1837 O O . ARG B 1 32 ? 8 -9.625 2.463 1 98.56 32 ARG B O 1
ATOM 1844 N N . TYR B 1 33 ? 6.855 -8.523 4.062 1 98.19 33 TYR B N 1
ATOM 1845 C CA . TYR B 1 33 ? 5.668 -8.258 3.254 1 98.19 33 TYR B CA 1
ATOM 1846 C C . TYR B 1 33 ? 5.523 -6.766 2.973 1 98.19 33 TYR B C 1
ATOM 1848 O O . TYR B 1 33 ? 5.379 -5.961 3.898 1 98.19 33 TYR B O 1
ATOM 1856 N N . LEU B 1 34 ? 5.66 -6.445 1.744 1 98.69 34 LEU B N 1
ATOM 1857 C CA . LEU B 1 34 ? 5.586 -5.055 1.317 1 98.69 34 LEU B CA 1
ATOM 1858 C C . LEU B 1 34 ? 4.367 -4.824 0.426 1 98.69 34 LEU B C 1
ATOM 1860 O O . LEU B 1 34 ? 3.732 -5.781 -0.022 1 98.69 34 LEU B O 1
ATOM 1864 N N . VAL B 1 35 ? 4.016 -3.541 0.233 1 98.94 35 VAL B N 1
ATOM 1865 C CA . VAL B 1 35 ? 2.984 -3.17 -0.73 1 98.94 35 VAL B CA 1
ATOM 1866 C C . VAL B 1 35 ? 3.631 -2.797 -2.062 1 98.94 35 VAL B C 1
ATOM 1868 O O . VAL B 1 35 ? 4.602 -2.035 -2.098 1 98.94 35 VAL B O 1
ATOM 1871 N N . PHE B 1 36 ? 3.131 -3.393 -3.062 1 98.94 36 PHE B N 1
ATOM 1872 C CA . PHE B 1 36 ? 3.592 -3.186 -4.43 1 98.94 36 PHE B CA 1
ATOM 1873 C C . PHE B 1 36 ? 2.543 -2.441 -5.246 1 98.94 36 PHE B C 1
ATOM 1875 O O . PHE B 1 36 ? 1.39 -2.869 -5.328 1 98.94 36 PHE B O 1
ATOM 1882 N N . GLY B 1 37 ? 2.957 -1.301 -5.773 1 98.88 37 GLY B N 1
ATOM 1883 C CA . GLY B 1 37 ? 2.072 -0.487 -6.594 1 98.88 37 GLY B CA 1
ATOM 1884 C C . GLY B 1 37 ? 2.486 -0.438 -8.055 1 98.88 37 GLY B C 1
ATOM 1885 O O . GLY B 1 37 ? 3.662 -0.237 -8.359 1 98.88 37 GLY B O 1
ATOM 1886 N N . THR B 1 38 ? 1.556 -0.657 -8.945 1 98.75 38 THR B N 1
ATOM 1887 C CA . THR B 1 38 ? 1.723 -0.49 -10.383 1 98.75 38 THR B CA 1
ATOM 1888 C C . THR B 1 38 ? 0.654 0.442 -10.945 1 98.75 38 THR B C 1
ATOM 1890 O O . THR B 1 38 ? -0.357 0.705 -10.289 1 98.75 38 THR B O 1
ATOM 1893 N N . GLN B 1 39 ? 0.998 0.954 -12.16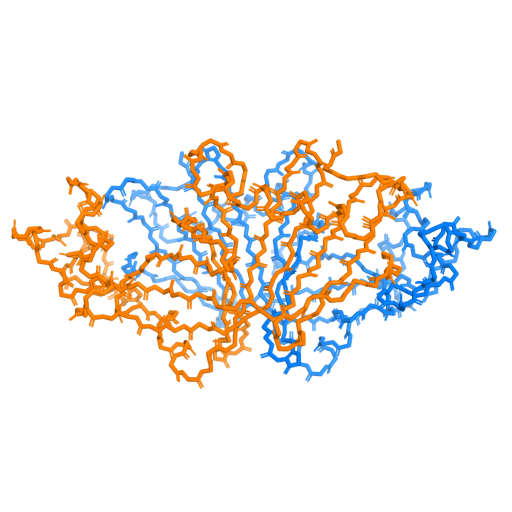4 1 96.12 39 GLN B N 1
ATOM 1894 C CA . GLN B 1 39 ? -0.033 1.724 -12.852 1 96.12 39 GLN B CA 1
ATOM 1895 C C . GLN B 1 39 ? -1.211 0.838 -13.25 1 96.12 39 GLN B C 1
ATOM 1897 O O . GLN B 1 39 ? -1.022 -0.23 -13.836 1 96.12 39 GLN B O 1
ATOM 1902 N N . GLY B 1 40 ? -2.383 1.235 -12.812 1 93.56 40 GLY B N 1
ATOM 1903 C CA . GLY B 1 40 ? -3.586 0.53 -13.227 1 93.56 40 GLY B CA 1
ATOM 1904 C C . GLY B 1 40 ? -4.336 1.229 -14.344 1 93.56 40 GLY B C 1
ATOM 1905 O O . GLY B 1 40 ? -3.912 2.287 -14.812 1 93.56 40 GLY B O 1
ATOM 1906 N N . ASP B 1 41 ? -5.371 0.613 -14.828 1 88.06 41 ASP B N 1
ATOM 1907 C CA . ASP B 1 41 ? -6.152 1.183 -15.922 1 88.06 41 ASP B CA 1
ATOM 1908 C C . ASP B 1 41 ? -6.816 2.49 -15.5 1 88.06 41 ASP B C 1
ATOM 1910 O O . ASP B 1 41 ? -6.711 3.502 -16.203 1 88.06 41 ASP B O 1
ATOM 1914 N N . ALA B 1 42 ? -7.426 2.467 -14.352 1 90.44 42 ALA B N 1
ATOM 1915 C CA . ALA B 1 42 ? -8.148 3.652 -13.898 1 90.44 42 ALA B CA 1
ATOM 1916 C C . ALA B 1 42 ? -7.484 4.27 -12.672 1 90.44 42 ALA B C 1
ATOM 1918 O O . ALA B 1 42 ? -7.523 5.488 -12.484 1 90.44 42 ALA B O 1
ATOM 1919 N N . ALA B 1 43 ? -6.941 3.469 -11.812 1 96.31 43 ALA B N 1
ATOM 1920 C CA . ALA B 1 43 ? -6.266 3.855 -10.578 1 96.31 43 ALA B CA 1
ATOM 1921 C C . ALA B 1 43 ? -5.062 2.957 -10.312 1 96.31 43 ALA B C 1
ATOM 1923 O O . ALA B 1 43 ? -4.934 1.885 -10.906 1 96.31 43 ALA B O 1
ATOM 1924 N N . PRO B 1 44 ? -4.141 3.43 -9.438 1 98.12 44 PRO B N 1
ATOM 1925 C CA . PRO B 1 44 ? -3.02 2.547 -9.109 1 98.12 44 PRO B CA 1
ATOM 1926 C C . PRO B 1 44 ? -3.477 1.197 -8.555 1 98.12 44 PRO B C 1
ATOM 1928 O O . PRO B 1 44 ? -4.465 1.128 -7.82 1 98.12 44 PRO B O 1
ATOM 1931 N N . ASP B 1 45 ? -2.842 0.172 -8.914 1 98.25 45 ASP B N 1
ATOM 1932 C CA . ASP B 1 45 ? -3.111 -1.149 -8.352 1 98.25 45 ASP B CA 1
ATOM 1933 C C . ASP B 1 45 ? -2.145 -1.472 -7.219 1 98.25 45 ASP B C 1
ATOM 1935 O O . ASP B 1 45 ? -0.927 -1.447 -7.406 1 98.25 45 ASP B O 1
ATOM 1939 N N . LEU B 1 46 ? -2.654 -1.727 -6.066 1 98.75 46 LEU B N 1
ATOM 1940 C CA . LEU B 1 46 ? -1.863 -1.987 -4.867 1 98.75 46 LEU B CA 1
ATOM 1941 C C . LEU B 1 46 ? -2.092 -3.408 -4.363 1 98.75 46 LEU B C 1
ATOM 1943 O O . LEU B 1 46 ? -3.221 -3.904 -4.387 1 98.75 46 LEU B O 1
ATOM 1947 N N . ARG B 1 47 ? -1.037 -4.039 -3.908 1 98.69 47 ARG B N 1
ATOM 1948 C CA . ARG B 1 47 ? -1.182 -5.34 -3.268 1 98.69 47 ARG B CA 1
ATOM 1949 C C . ARG B 1 47 ? 0.038 -5.668 -2.414 1 98.69 47 ARG B C 1
ATOM 1951 O O . ARG B 1 47 ? 1.139 -5.184 -2.682 1 98.69 47 ARG B O 1
ATOM 1958 N N . HIS B 1 48 ? -0.188 -6.457 -1.444 1 98.38 48 HIS B N 1
ATOM 1959 C CA . HIS B 1 48 ? 0.937 -7 -0.691 1 98.38 48 HIS B CA 1
ATOM 1960 C C . HIS B 1 48 ? 1.656 -8.086 -1.482 1 98.38 48 HIS B C 1
ATOM 1962 O O . HIS B 1 48 ? 1.021 -8.859 -2.201 1 98.38 48 HIS B O 1
ATOM 1968 N N . VAL B 1 49 ? 2.92 -8.141 -1.358 1 98.44 49 VAL B N 1
ATOM 1969 C CA . VAL B 1 49 ? 3.766 -9.164 -1.955 1 98.44 49 VAL B CA 1
ATOM 1970 C C . VAL B 1 49 ? 4.887 -9.539 -0.987 1 98.44 49 VAL B C 1
ATOM 1972 O O . VAL B 1 49 ? 5.066 -8.883 0.045 1 98.44 49 VAL B O 1
ATOM 1975 N N . VAL B 1 50 ? 5.59 -10.609 -1.301 1 97.94 50 VAL B N 1
ATOM 1976 C CA . VAL B 1 50 ? 6.672 -11.094 -0.45 1 97.94 50 VAL B CA 1
ATOM 1977 C C . VAL B 1 50 ? 8.016 -10.609 -0.992 1 97.94 50 VAL B C 1
ATOM 1979 O O . VAL B 1 50 ? 8.297 -10.75 -2.186 1 97.94 50 VAL B O 1
ATOM 1982 N N . LEU B 1 51 ? 8.812 -10.016 -0.129 1 98.88 51 LEU B N 1
ATOM 1983 C CA . LEU B 1 51 ? 10.188 -9.664 -0.457 1 98.88 51 LEU B CA 1
ATOM 1984 C C . LEU B 1 51 ? 11.07 -10.906 -0.504 1 98.88 51 LEU B C 1
ATOM 1986 O O . LEU B 1 51 ? 11.266 -11.57 0.515 1 98.88 51 LEU B O 1
ATOM 1990 N N . ARG B 1 52 ? 11.641 -11.164 -1.633 1 98.56 52 ARG B N 1
ATOM 1991 C CA . ARG B 1 52 ? 12.336 -12.438 -1.782 1 98.56 52 ARG B CA 1
ATOM 1992 C C . ARG B 1 52 ? 13.844 -12.25 -1.647 1 98.56 52 ARG B C 1
ATOM 1994 O O . ARG B 1 52 ? 14.539 -13.133 -1.137 1 98.56 52 ARG B O 1
ATOM 2001 N N . LYS B 1 53 ? 14.336 -11.164 -2.168 1 98.69 53 LYS B N 1
ATOM 2002 C CA . LYS B 1 53 ? 15.773 -10.898 -2.143 1 98.69 53 LYS B CA 1
ATOM 2003 C C . LYS B 1 53 ? 16.062 -9.406 -2.332 1 98.69 53 LYS B C 1
ATOM 2005 O O . LYS B 1 53 ? 15.328 -8.719 -3.043 1 98.69 53 LYS B O 1
ATOM 2010 N N . VAL B 1 54 ? 17.031 -8.938 -1.643 1 98.81 54 VAL B N 1
ATOM 2011 C CA . VAL B 1 54 ? 17.672 -7.656 -1.91 1 98.81 54 VAL B CA 1
ATOM 2012 C C . VAL B 1 54 ? 19.172 -7.863 -2.107 1 98.81 54 VAL B C 1
ATOM 2014 O O . VAL B 1 54 ? 19.844 -8.422 -1.242 1 98.81 54 VAL B O 1
ATOM 2017 N N . ASP B 1 55 ? 19.641 -7.461 -3.213 1 98.12 55 ASP B N 1
ATOM 2018 C CA . ASP B 1 55 ? 21.062 -7.73 -3.432 1 98.12 55 ASP B CA 1
ATOM 2019 C C . ASP B 1 55 ? 21.922 -6.535 -3.023 1 98.12 55 ASP B C 1
ATOM 2021 O O . ASP B 1 55 ? 21.406 -5.559 -2.469 1 98.12 55 ASP B O 1
ATOM 2025 N N . GLU B 1 56 ? 23.203 -6.594 -3.279 1 95.56 56 GLU B N 1
ATOM 2026 C CA . GLU B 1 56 ? 24.156 -5.598 -2.789 1 95.56 56 GLU B CA 1
ATOM 2027 C C . GLU B 1 56 ? 23.953 -4.254 -3.48 1 95.56 56 GLU B C 1
ATOM 2029 O O . GLU B 1 56 ? 24.266 -3.203 -2.91 1 95.56 56 GLU B O 1
ATOM 2034 N N . ASP B 1 57 ? 23.469 -4.262 -4.719 1 94.94 57 ASP B N 1
ATOM 2035 C CA . ASP B 1 57 ? 23.219 -3.041 -5.477 1 94.94 57 ASP B CA 1
ATOM 2036 C C . ASP B 1 57 ? 21.812 -2.51 -5.223 1 94.94 57 ASP B C 1
ATOM 2038 O O . ASP B 1 57 ? 21.344 -1.625 -5.938 1 94.94 57 ASP B O 1
ATOM 2042 N N . LEU B 1 58 ? 21.031 -3.098 -4.305 1 97.31 58 LEU B N 1
ATOM 2043 C CA . LEU B 1 58 ? 19.719 -2.703 -3.832 1 97.31 58 LEU B CA 1
ATOM 2044 C C . LEU B 1 58 ? 18.641 -3.082 -4.848 1 97.31 58 LEU B C 1
ATOM 2046 O O . LEU B 1 58 ? 17.547 -2.52 -4.836 1 97.31 58 LEU B O 1
ATOM 2050 N N . ASN B 1 59 ? 19 -4.004 -5.773 1 98.5 59 ASN B N 1
ATOM 2051 C CA . ASN B 1 59 ? 17.922 -4.605 -6.543 1 98.5 59 ASN B CA 1
ATOM 2052 C C . ASN B 1 59 ? 16.984 -5.414 -5.648 1 98.5 59 ASN B C 1
ATOM 2054 O O . ASN B 1 59 ? 17.438 -6.145 -4.766 1 98.5 59 ASN B O 1
ATOM 2058 N N . ILE B 1 60 ? 15.758 -5.273 -5.922 1 98.94 60 ILE B N 1
ATOM 2059 C CA . ILE B 1 60 ? 14.727 -5.918 -5.117 1 98.94 60 ILE B CA 1
ATOM 2060 C C . ILE B 1 60 ? 14 -6.961 -5.953 1 98.94 60 ILE B C 1
ATOM 2062 O O . ILE B 1 60 ? 13.617 -6.695 -7.094 1 98.94 60 ILE B O 1
ATOM 2066 N N . PHE B 1 61 ? 13.766 -8.172 -5.367 1 98.94 61 PHE B N 1
ATOM 2067 C CA . PHE B 1 61 ? 13.211 -9.273 -6.145 1 98.94 61 PHE B CA 1
ATOM 2068 C C . PHE B 1 61 ? 11.922 -9.789 -5.516 1 98.94 61 PHE B C 1
ATOM 2070 O O . PHE B 1 61 ? 11.828 -9.906 -4.293 1 98.94 61 PHE B O 1
ATOM 2077 N N . MET B 1 62 ? 10.992 -10.07 -6.332 1 98.81 62 MET B N 1
ATOM 2078 C CA . MET B 1 62 ? 9.734 -10.711 -5.957 1 98.81 62 MET B CA 1
ATOM 2079 C C . MET B 1 62 ? 9.297 -11.711 -7.02 1 98.81 62 MET B C 1
ATOM 2081 O O . MET B 1 62 ? 9.797 -11.688 -8.141 1 98.81 62 MET B O 1
ATOM 2085 N N . TYR B 1 63 ? 8.391 -12.586 -6.629 1 98.69 63 TYR B N 1
ATOM 2086 C CA . TYR B 1 63 ? 7.852 -13.594 -7.531 1 98.69 63 TYR B CA 1
ATOM 2087 C C . TYR B 1 63 ? 6.391 -13.32 -7.852 1 98.69 63 TYR B C 1
ATOM 2089 O O . TYR B 1 63 ? 5.664 -12.758 -7.031 1 98.69 63 TYR B O 1
ATOM 2097 N N . THR B 1 64 ? 6.004 -13.695 -9.031 1 98.5 64 THR B N 1
ATOM 2098 C CA . THR B 1 64 ? 4.594 -13.633 -9.398 1 98.5 64 THR B CA 1
ATOM 2099 C C . THR B 1 64 ? 4.285 -14.609 -10.523 1 98.5 64 THR B C 1
ATOM 2101 O O . THR B 1 64 ? 5.168 -15.344 -10.977 1 98.5 64 THR B O 1
ATOM 2104 N N . ASP B 1 65 ? 2.998 -14.781 -10.805 1 98.25 65 ASP B N 1
ATOM 2105 C CA . ASP B 1 65 ? 2.508 -15.539 -11.953 1 98.25 65 ASP B CA 1
ATOM 2106 C C . ASP B 1 65 ? 2.506 -14.68 -13.219 1 98.25 65 ASP B C 1
ATOM 2108 O O . ASP B 1 65 ? 1.991 -13.562 -13.219 1 98.25 65 ASP B O 1
ATOM 2112 N N . SER B 1 66 ? 3.111 -15.172 -14.281 1 98.75 66 SER B N 1
ATOM 2113 C CA . SER B 1 66 ? 3.314 -14.414 -15.516 1 98.75 66 SER B CA 1
ATOM 2114 C C . SER B 1 66 ? 1.985 -13.977 -16.125 1 98.75 66 SER B C 1
ATOM 2116 O O . SER B 1 66 ? 1.95 -13.102 -16.984 1 98.75 66 SER B O 1
ATOM 2118 N N . ARG B 1 67 ? 0.902 -14.578 -15.672 1 98.38 67 ARG B N 1
ATOM 2119 C CA . ARG B 1 67 ? -0.41 -14.328 -16.266 1 98.38 67 ARG B CA 1
ATOM 2120 C C . ARG B 1 67 ? -1.16 -13.242 -15.492 1 98.38 67 ARG B C 1
ATOM 2122 O O . ARG B 1 67 ? -2.27 -12.859 -15.875 1 98.38 67 ARG B O 1
ATOM 2129 N N . THR B 1 68 ? -0.584 -12.695 -14.492 1 98 68 THR B N 1
ATOM 2130 C CA . THR B 1 68 ? -1.27 -11.766 -13.609 1 98 68 THR B CA 1
ATOM 2131 C C . THR B 1 68 ? -1.339 -10.375 -14.234 1 98 68 THR B C 1
ATOM 2133 O O . THR B 1 68 ? -0.522 -10.031 -15.094 1 98 68 THR B O 1
ATOM 2136 N N . GLN B 1 69 ? -2.236 -9.578 -13.727 1 97 69 GLN B N 1
ATOM 2137 C CA . GLN B 1 69 ? -2.434 -8.203 -14.18 1 97 69 GLN B CA 1
ATOM 2138 C C . GLN B 1 69 ? -1.189 -7.355 -13.922 1 97 69 GLN B C 1
ATOM 2140 O O . GLN B 1 69 ? -0.87 -6.461 -14.703 1 97 69 GLN B O 1
ATOM 2145 N N . LYS B 1 70 ? -0.502 -7.578 -12.773 1 98.12 70 LYS B N 1
ATOM 2146 C CA . LYS B 1 70 ? 0.66 -6.75 -12.461 1 98.12 70 LYS B CA 1
ATOM 2147 C C . LYS B 1 70 ? 1.75 -6.918 -13.516 1 98.12 70 LYS B C 1
ATOM 2149 O O . LYS B 1 70 ? 2.49 -5.977 -13.812 1 98.12 70 LYS B O 1
ATOM 2154 N N . VAL B 1 71 ? 1.878 -8.047 -14.094 1 98.56 71 VAL B N 1
ATOM 2155 C CA . VAL B 1 71 ? 2.846 -8.258 -15.164 1 98.56 71 VAL B CA 1
ATOM 2156 C C . VAL B 1 71 ? 2.459 -7.426 -16.375 1 98.56 71 VAL B C 1
ATOM 2158 O O . VAL B 1 71 ? 3.303 -6.746 -16.969 1 98.56 71 VAL B O 1
ATOM 2161 N N . LYS B 1 72 ? 1.208 -7.48 -16.734 1 98 72 LYS B N 1
ATOM 2162 C CA . LYS B 1 72 ? 0.714 -6.668 -17.844 1 98 72 LYS B CA 1
ATOM 2163 C C . LYS B 1 72 ? 0.954 -5.184 -17.594 1 98 72 LYS B C 1
ATOM 2165 O O . LYS B 1 72 ? 1.356 -4.449 -18.484 1 98 72 LYS B O 1
ATOM 2170 N N . SER B 1 73 ? 0.657 -4.754 -16.422 1 98.12 73 SER B N 1
ATOM 2171 C CA . SER B 1 73 ? 0.864 -3.363 -16.031 1 98.12 73 SER B CA 1
ATOM 2172 C C . SER B 1 73 ? 2.326 -2.957 -16.188 1 98.12 73 SER B C 1
ATOM 2174 O O . SER B 1 73 ? 2.623 -1.876 -16.703 1 98.12 73 SER B O 1
ATOM 2176 N N . ILE B 1 74 ? 3.236 -3.826 -15.727 1 98.62 74 ILE B N 1
ATOM 2177 C CA . ILE B 1 74 ? 4.668 -3.547 -15.789 1 98.62 74 ILE B CA 1
ATOM 2178 C C . ILE B 1 74 ? 5.113 -3.457 -17.25 1 98.62 74 ILE B C 1
ATOM 2180 O O . ILE B 1 74 ? 5.938 -2.609 -17.594 1 98.62 74 ILE B O 1
ATOM 2184 N N . GLN B 1 75 ? 4.602 -4.332 -18.062 1 98.62 75 GLN B N 1
ATOM 2185 C CA . GLN B 1 75 ? 4.934 -4.309 -19.484 1 98.62 75 GLN B CA 1
ATOM 2186 C C . GLN B 1 75 ? 4.523 -2.982 -20.125 1 98.62 75 GLN B C 1
ATOM 2188 O O . GLN B 1 75 ? 5.227 -2.461 -21 1 98.62 75 GLN B O 1
ATOM 2193 N N . ALA B 1 76 ? 3.412 -2.496 -19.719 1 97.69 76 ALA B N 1
ATOM 2194 C CA . ALA B 1 76 ? 2.904 -1.235 -20.266 1 97.69 76 ALA B CA 1
ATOM 2195 C C . ALA B 1 76 ? 3.686 -0.048 -19.703 1 97.69 76 ALA B C 1
ATOM 2197 O O . ALA B 1 76 ? 3.965 0.911 -20.422 1 97.69 76 ALA B O 1
ATOM 2198 N N . ASP B 1 77 ? 4.039 -0.022 -18.484 1 97.69 77 ASP B N 1
ATOM 2199 C CA . ASP B 1 77 ? 4.801 1.003 -17.766 1 97.69 77 ASP B CA 1
ATOM 2200 C C . ASP B 1 77 ? 5.641 0.39 -16.656 1 97.69 77 ASP B C 1
ATOM 2202 O 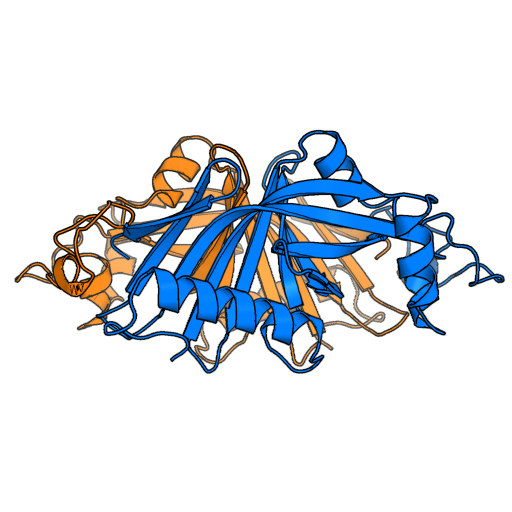O . ASP B 1 77 ? 5.1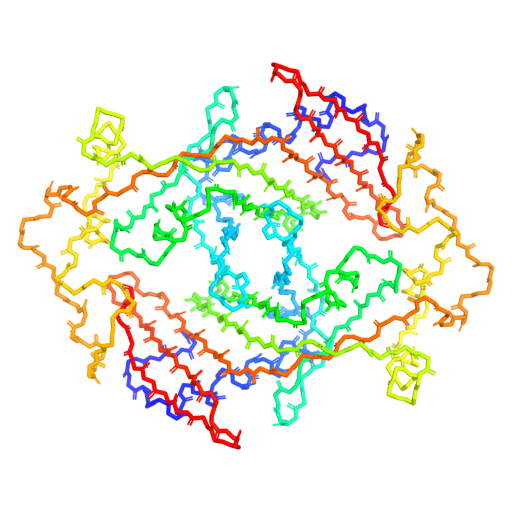09 -0.001 -15.617 1 97.69 77 ASP B O 1
ATOM 2206 N N . PRO B 1 78 ? 6.887 0.321 -16.797 1 98.62 78 PRO B N 1
ATOM 2207 C CA . PRO B 1 78 ? 7.734 -0.418 -15.859 1 98.62 78 PRO B CA 1
ATOM 2208 C C . PRO B 1 78 ? 7.996 0.351 -14.57 1 98.62 78 PRO B C 1
ATOM 2210 O O . PRO B 1 78 ? 8.664 -0.16 -13.664 1 98.62 78 PRO B O 1
ATOM 2213 N N . ASN B 1 79 ? 7.559 1.646 -14.469 1 98.62 79 ASN B N 1
ATOM 2214 C CA . ASN B 1 79 ? 7.746 2.414 -13.242 1 98.62 79 ASN B CA 1
ATOM 2215 C C . ASN B 1 79 ? 6.801 1.942 -12.141 1 98.62 79 ASN B C 1
ATOM 2217 O O . ASN B 1 79 ? 5.582 1.971 -12.305 1 98.62 79 ASN B O 1
ATOM 2221 N N . VAL B 1 80 ? 7.352 1.54 -10.992 1 98.88 80 VAL B N 1
ATOM 2222 C CA . VAL B 1 80 ? 6.582 0.915 -9.922 1 98.88 80 VAL B CA 1
ATOM 2223 C C . VAL B 1 80 ? 6.969 1.532 -8.578 1 98.88 80 VAL B C 1
ATOM 2225 O O . VAL B 1 80 ? 7.93 2.301 -8.492 1 98.88 80 VAL B O 1
ATOM 2228 N N . SER B 1 81 ? 6.18 1.241 -7.57 1 98.88 81 SER B N 1
ATOM 2229 C CA . SER B 1 81 ? 6.426 1.733 -6.219 1 98.88 81 SER B CA 1
ATOM 2230 C C . SER B 1 81 ? 6.344 0.605 -5.195 1 98.88 81 SER B C 1
ATOM 2232 O O . SER B 1 81 ? 5.559 -0.33 -5.355 1 98.88 81 SER B O 1
ATOM 2234 N N . LEU B 1 82 ? 7.148 0.714 -4.207 1 98.94 82 LEU B N 1
ATOM 2235 C CA . LEU B 1 82 ? 7.148 -0.176 -3.053 1 98.94 82 LEU B CA 1
ATOM 2236 C C . LEU B 1 82 ? 6.945 0.609 -1.762 1 98.94 82 LEU B C 1
ATOM 2238 O O . LEU B 1 82 ? 7.484 1.708 -1.605 1 98.94 82 LEU B O 1
ATOM 2242 N N . LEU B 1 83 ? 6.234 0.02 -0.841 1 98.94 83 LEU B N 1
ATOM 2243 C CA . LEU B 1 83 ? 6.004 0.614 0.472 1 98.94 83 LEU B CA 1
ATOM 2244 C C . LEU B 1 83 ? 6.25 -0.406 1.579 1 98.94 83 LEU B C 1
ATOM 2246 O O . LEU B 1 83 ? 5.637 -1.476 1.59 1 98.94 83 LEU B O 1
ATOM 2250 N N . PHE B 1 84 ? 7.199 -0.066 2.432 1 98.94 84 PHE B N 1
ATOM 2251 C CA . PHE B 1 84 ? 7.523 -0.856 3.613 1 98.94 84 PHE B CA 1
ATOM 2252 C C . PHE B 1 84 ? 7.129 -0.115 4.887 1 98.94 84 PHE B C 1
ATOM 2254 O O . PHE B 1 84 ? 7.238 1.111 4.953 1 98.94 84 PHE B O 1
ATOM 2261 N N . TYR B 1 85 ? 6.715 -0.871 5.898 1 98.75 85 TYR B N 1
ATOM 2262 C CA . TYR B 1 85 ? 6.402 -0.253 7.184 1 98.75 85 TYR B CA 1
ATOM 2263 C C . TYR B 1 85 ? 6.875 -1.127 8.336 1 98.75 85 TYR B C 1
ATOM 2265 O O . TYR B 1 85 ? 6.668 -2.342 8.328 1 98.75 85 TYR B O 1
ATOM 2273 N N . HIS B 1 86 ? 7.578 -0.576 9.242 1 98.44 86 HIS B N 1
ATOM 2274 C CA . HIS B 1 86 ? 8 -1.198 10.492 1 98.44 86 HIS B CA 1
ATOM 2275 C C . HIS B 1 86 ? 7.164 -0.699 11.672 1 98.44 86 HIS B C 1
ATOM 2277 O O . HIS B 1 86 ? 7.484 0.33 12.266 1 98.44 86 HIS B O 1
ATOM 2283 N N . PRO B 1 87 ? 6.148 -1.479 12.078 1 96.56 87 PRO B N 1
ATOM 2284 C CA . PRO B 1 87 ? 5.211 -0.961 13.078 1 96.56 87 PRO B CA 1
ATOM 2285 C C . PRO B 1 87 ? 5.875 -0.709 14.43 1 96.56 87 PRO B C 1
ATOM 2287 O O . PRO B 1 87 ? 5.574 0.286 15.094 1 96.56 87 PRO B O 1
ATOM 2290 N N . GLN B 1 88 ? 6.73 -1.521 14.867 1 97.19 88 GLN B N 1
ATOM 2291 C CA . GLN B 1 88 ? 7.375 -1.362 16.172 1 97.19 88 GLN B CA 1
ATOM 2292 C C . GLN B 1 88 ? 8.328 -0.169 16.172 1 97.19 88 GLN B C 1
ATOM 2294 O O . GLN B 1 88 ? 8.406 0.564 17.156 1 97.19 88 GLN B O 1
ATOM 2299 N N . LYS B 1 89 ? 9.008 -0.011 15.094 1 98.06 89 LYS B N 1
ATOM 2300 C CA . LYS B 1 89 ? 9.969 1.086 15 1 98.06 89 LYS B CA 1
ATOM 2301 C C . LYS B 1 89 ? 9.32 2.334 14.406 1 98.06 89 LYS B C 1
ATOM 2303 O O . LYS B 1 89 ? 9.953 3.387 14.32 1 98.06 89 LYS B O 1
ATOM 2308 N N . ARG B 1 90 ? 8.109 2.211 13.953 1 97.75 90 ARG B N 1
ATOM 2309 C CA . ARG B 1 90 ? 7.301 3.309 13.43 1 97.75 90 ARG B CA 1
ATOM 2310 C C . ARG B 1 90 ? 8.008 4.02 12.289 1 97.75 90 ARG B C 1
ATOM 2312 O O . ARG B 1 90 ? 8.164 5.246 12.312 1 97.75 90 ARG B O 1
ATOM 2319 N N . ALA B 1 91 ? 8.406 3.285 11.328 1 98.75 91 ALA B N 1
ATOM 2320 C CA . ALA B 1 91 ? 9.148 3.811 10.18 1 98.75 91 ALA B CA 1
ATOM 2321 C C . ALA B 1 91 ? 8.562 3.293 8.867 1 98.75 91 ALA B C 1
ATOM 2323 O O . ALA B 1 91 ? 8.242 2.107 8.75 1 98.75 91 ALA B O 1
ATOM 2324 N N . GLN B 1 92 ? 8.43 4.195 7.969 1 98.81 92 GLN B N 1
ATOM 2325 C CA . GLN B 1 92 ? 7.953 3.893 6.625 1 98.81 92 GLN B CA 1
ATOM 2326 C C . GLN B 1 92 ? 9.047 4.113 5.586 1 98.81 92 GLN B C 1
ATOM 2328 O O . GLN B 1 92 ? 9.727 5.145 5.602 1 98.81 92 GLN B O 1
ATOM 2333 N N . ILE B 1 93 ? 9.273 3.168 4.68 1 98.94 93 ILE B N 1
ATOM 2334 C CA . ILE B 1 93 ? 10.172 3.305 3.541 1 98.94 93 ILE B CA 1
ATOM 2335 C C . ILE B 1 93 ? 9.383 3.207 2.238 1 98.94 93 ILE B C 1
ATOM 2337 O O . ILE B 1 93 ? 8.656 2.236 2.018 1 98.94 93 ILE B O 1
ATOM 2341 N N . ARG B 1 94 ? 9.477 4.207 1.435 1 98.81 94 ARG B N 1
ATOM 2342 C CA . ARG B 1 94 ? 8.891 4.219 0.097 1 98.81 94 ARG B CA 1
ATOM 2343 C C . ARG B 1 94 ? 9.977 4.156 -0.973 1 98.81 94 ARG B C 1
ATOM 2345 O O . ARG B 1 94 ? 10.984 4.863 -0.884 1 98.81 94 ARG B O 1
ATOM 2352 N N . ILE B 1 95 ? 9.75 3.363 -1.959 1 98.88 95 ILE B N 1
ATOM 2353 C CA . ILE B 1 95 ? 10.734 3.211 -3.025 1 98.88 95 ILE B CA 1
ATOM 2354 C C . ILE B 1 95 ? 10.055 3.34 -4.383 1 98.88 95 ILE B C 1
ATOM 2356 O O . ILE B 1 95 ? 8.992 2.754 -4.605 1 98.88 95 ILE B O 1
ATOM 2360 N N . SER B 1 96 ? 10.562 4.148 -5.223 1 98.62 96 SER B N 1
ATOM 2361 C CA . SER B 1 96 ? 10.219 4.148 -6.641 1 98.62 96 SER B CA 1
ATOM 2362 C C . SER B 1 96 ? 11.336 3.547 -7.48 1 98.62 96 SER B C 1
ATOM 2364 O O . SER B 1 96 ? 12.516 3.77 -7.203 1 98.62 96 SER B O 1
ATOM 2366 N N . GLY B 1 97 ? 10.953 2.768 -8.445 1 98.56 97 GLY B N 1
ATOM 2367 C CA . GLY B 1 97 ? 11.953 2.115 -9.281 1 98.56 97 GLY B CA 1
ATOM 2368 C C . GLY B 1 97 ? 11.375 1.571 -10.57 1 98.56 97 GLY B C 1
ATOM 2369 O O . GLY B 1 97 ? 10.188 1.726 -10.844 1 98.56 97 GLY B O 1
ATOM 2370 N N . GLN B 1 98 ? 12.25 0.973 -11.383 1 98.62 98 GLN B N 1
ATOM 2371 C CA . GLN B 1 98 ? 11.859 0.315 -12.625 1 98.62 98 GLN B CA 1
ATOM 2372 C C . GLN B 1 98 ? 11.867 -1.203 -12.469 1 98.62 98 GLN B C 1
ATOM 2374 O O . GLN B 1 98 ? 12.828 -1.773 -11.938 1 98.62 98 GLN B O 1
ATOM 2379 N N . ALA B 1 99 ? 10.828 -1.788 -12.938 1 98.88 99 ALA B N 1
ATOM 2380 C CA . ALA B 1 99 ? 10.695 -3.24 -12.852 1 98.88 99 ALA B CA 1
ATOM 2381 C C . ALA B 1 99 ? 11.133 -3.912 -14.148 1 98.88 99 ALA B C 1
ATOM 2383 O O . ALA B 1 99 ? 10.828 -3.422 -15.242 1 98.88 99 ALA B O 1
ATOM 2384 N N . TYR B 1 100 ? 11.805 -4.988 -14.016 1 98.88 100 TYR B N 1
ATOM 2385 C CA . TYR B 1 100 ? 12.219 -5.859 -15.109 1 98.88 100 TYR B CA 1
ATOM 2386 C C . TYR B 1 100 ? 11.68 -7.273 -14.914 1 98.88 100 TYR B C 1
ATOM 2388 O O . TYR B 1 100 ? 11.773 -7.832 -13.82 1 98.88 100 TYR B O 1
ATOM 2396 N N . LEU B 1 101 ? 11.141 -7.793 -16 1 98.88 101 LEU B N 1
ATOM 2397 C CA . LEU B 1 101 ? 10.523 -9.117 -15.953 1 98.88 101 LEU B CA 1
ATOM 2398 C C . LEU B 1 101 ? 11.477 -10.18 -16.484 1 98.88 101 LEU B C 1
ATOM 2400 O O . LEU B 1 101 ? 12.055 -10.023 -17.562 1 98.88 101 LEU B O 1
ATOM 2404 N N . HIS B 1 102 ? 11.734 -11.203 -15.703 1 98.88 102 HIS B N 1
ATOM 2405 C CA . HIS B 1 102 ? 12.547 -12.344 -16.078 1 98.88 102 HIS B CA 1
ATOM 2406 C C . HIS B 1 102 ? 11.719 -13.625 -16.141 1 98.88 102 HIS B C 1
ATOM 2408 O O . HIS B 1 102 ? 11.18 -14.062 -15.109 1 98.88 102 HIS B O 1
ATOM 2414 N N . HIS B 1 103 ? 11.617 -14.195 -17.234 1 98.38 103 HIS B N 1
ATOM 2415 C CA . HIS B 1 103 ? 10.789 -15.375 -17.469 1 98.38 103 HIS B CA 1
ATOM 2416 C C . HIS B 1 103 ? 11.562 -16.469 -18.188 1 98.38 103 HIS B C 1
ATOM 2418 O O . HIS B 1 103 ? 12.094 -16.234 -19.281 1 98.38 103 HIS B O 1
ATOM 2424 N N . GLN B 1 104 ? 11.695 -17.594 -17.578 1 96.69 104 GLN B N 1
ATOM 2425 C CA . GLN B 1 104 ? 12.328 -18.781 -18.156 1 96.69 104 GLN B CA 1
ATOM 2426 C C . GLN B 1 104 ? 13.734 -18.453 -18.656 1 96.69 104 GLN B C 1
ATOM 2428 O O . GLN B 1 104 ? 14.148 -18.953 -19.719 1 96.69 104 GLN B O 1
ATOM 2433 N N . ASP B 1 105 ? 14.391 -17.578 -18.125 1 98.19 105 ASP B N 1
ATOM 2434 C CA . ASP B 1 105 ? 15.797 -17.297 -18.359 1 98.19 105 ASP B CA 1
ATOM 2435 C C . ASP B 1 105 ? 16.656 -17.75 -17.188 1 98.19 105 ASP B C 1
ATOM 2437 O O . ASP B 1 105 ? 16.156 -18.359 -16.25 1 98.19 105 ASP B O 1
ATOM 2441 N N . VAL B 1 106 ? 17.906 -17.5 -17.281 1 98.19 106 VAL B N 1
ATOM 2442 C CA . VAL B 1 106 ? 18.875 -18.031 -16.328 1 98.19 106 VAL B CA 1
ATOM 2443 C C . VAL B 1 106 ? 18.562 -17.516 -14.938 1 98.19 106 VAL B C 1
ATOM 2445 O O . VAL B 1 106 ? 18.562 -18.266 -13.969 1 98.19 106 VAL B O 1
ATOM 2448 N N . LEU B 1 107 ? 18.312 -16.25 -14.828 1 98.38 107 LEU B N 1
ATOM 2449 C CA . LEU B 1 107 ? 18.062 -15.633 -13.531 1 98.38 107 LEU B CA 1
ATOM 2450 C C . LEU B 1 107 ? 16.766 -16.172 -12.914 1 98.38 107 LEU B C 1
ATOM 2452 O O . LEU B 1 107 ? 16.75 -16.547 -11.742 1 98.38 107 LEU B O 1
ATOM 2456 N N . ALA B 1 108 ? 15.719 -16.219 -13.672 1 98.56 108 ALA B N 1
ATOM 2457 C CA . ALA B 1 108 ? 14.445 -16.766 -13.203 1 98.56 108 ALA B CA 1
ATOM 2458 C C . ALA B 1 108 ? 14.602 -18.219 -12.773 1 98.56 108 ALA B C 1
ATOM 2460 O O . ALA B 1 108 ? 14.031 -18.641 -11.766 1 98.56 108 ALA B O 1
ATOM 2461 N N . ALA B 1 109 ? 15.336 -18.969 -13.531 1 97.56 109 ALA B N 1
ATOM 2462 C CA . ALA B 1 109 ? 15.547 -20.375 -13.211 1 97.56 109 ALA B CA 1
ATOM 2463 C C . ALA B 1 109 ? 16.234 -20.531 -11.859 1 97.56 109 ALA B C 1
ATOM 2465 O O . ALA B 1 109 ? 15.875 -21.422 -11.078 1 97.56 109 ALA B O 1
ATOM 2466 N N . ALA B 1 110 ? 17.219 -19.75 -11.625 1 98 110 ALA B N 1
ATOM 2467 C CA . ALA B 1 110 ? 17.938 -19.797 -10.344 1 98 110 ALA B CA 1
ATOM 2468 C C . ALA B 1 110 ? 16.984 -19.547 -9.18 1 98 110 ALA B C 1
ATOM 2470 O O . ALA B 1 110 ? 17.078 -20.188 -8.133 1 98 110 ALA B O 1
ATOM 2471 N N . HIS B 1 111 ? 16.078 -18.594 -9.297 1 98.44 111 HIS B N 1
ATOM 2472 C CA . HIS B 1 111 ? 15.102 -18.297 -8.258 1 98.44 111 HIS B CA 1
ATOM 2473 C C . HIS B 1 111 ? 14.039 -19.391 -8.164 1 98.44 111 HIS B C 1
ATOM 2475 O O . HIS B 1 111 ? 13.586 -19.734 -7.07 1 98.44 111 HIS B O 1
ATOM 2481 N N . TRP B 1 112 ? 13.625 -19.922 -9.281 1 97.75 112 TRP B N 1
ATOM 2482 C CA . TRP B 1 112 ? 12.641 -21 -9.305 1 97.75 112 TRP B CA 1
ATOM 2483 C C . TRP B 1 112 ? 13.117 -22.203 -8.492 1 97.75 112 TRP B C 1
ATOM 2485 O O . TRP B 1 112 ? 12.328 -22.828 -7.793 1 97.75 112 TRP B O 1
ATOM 2495 N N . ASN B 1 113 ? 14.336 -22.484 -8.539 1 96.25 113 ASN B N 1
ATOM 2496 C CA . ASN B 1 113 ? 14.922 -23.609 -7.82 1 96.25 113 ASN B CA 1
ATOM 2497 C C . ASN B 1 113 ? 14.805 -23.422 -6.309 1 96.25 113 ASN B C 1
ATOM 2499 O O . ASN B 1 113 ? 14.977 -24.391 -5.551 1 96.25 113 ASN B O 1
ATOM 2503 N N . ARG B 1 114 ? 14.5 -22.203 -5.863 1 95.31 114 ARG B N 1
ATOM 2504 C CA . ARG B 1 114 ? 14.352 -21.906 -4.438 1 95.31 114 ARG B CA 1
ATOM 2505 C C . ARG B 1 114 ? 12.914 -22.141 -3.977 1 95.31 114 ARG B C 1
ATOM 2507 O O . ARG B 1 114 ? 12.648 -22.172 -2.773 1 95.31 114 ARG B O 1
ATOM 2514 N N . VAL B 1 115 ? 11.992 -22.188 -4.891 1 95.38 115 VAL B N 1
ATOM 2515 C CA . VAL B 1 115 ? 10.594 -22.438 -4.562 1 95.38 115 VAL B CA 1
ATOM 2516 C C . VAL B 1 115 ? 10.383 -23.922 -4.301 1 95.38 115 VAL B C 1
ATOM 2518 O O . VAL B 1 115 ? 10.656 -24.766 -5.172 1 95.38 115 VAL B O 1
ATOM 2521 N N . GLN B 1 116 ? 9.977 -24.266 -3.105 1 87.19 116 GLN B N 1
ATOM 2522 C CA . GLN B 1 116 ? 9.961 -25.688 -2.766 1 87.19 116 GLN B CA 1
ATOM 2523 C C . GLN B 1 116 ? 8.547 -26.172 -2.465 1 87.19 116 GLN B C 1
ATOM 2525 O O . GLN B 1 116 ? 7.703 -25.391 -2.012 1 87.19 116 GLN B O 1
ATOM 2530 N N . GLY B 1 117 ? 8.281 -27.344 -2.811 1 87.62 117 GLY B N 1
ATOM 2531 C CA . GLY B 1 117 ? 7.094 -28.078 -2.391 1 87.62 117 GLY B CA 1
ATOM 2532 C C . GLY B 1 117 ? 5.801 -27.438 -2.848 1 87.62 117 GLY B C 1
ATOM 2533 O O . GLY B 1 117 ? 5.641 -27.125 -4.031 1 87.62 117 GLY B O 1
ATOM 2534 N N . GLU B 1 118 ? 4.852 -27.312 -1.876 1 86.81 118 GLU B N 1
ATOM 2535 C CA . GLU B 1 118 ? 3.488 -26.875 -2.164 1 86.81 118 GLU B CA 1
ATOM 2536 C C . GLU B 1 118 ? 3.465 -25.406 -2.605 1 86.81 118 GLU B C 1
ATOM 2538 O O . GLU B 1 118 ? 2.514 -24.969 -3.252 1 86.81 118 GLU B O 1
ATOM 2543 N N . ALA B 1 119 ? 4.551 -24.766 -2.35 1 91.06 119 ALA B N 1
ATOM 2544 C CA . ALA B 1 119 ? 4.594 -23.359 -2.75 1 91.06 119 ALA B CA 1
ATOM 2545 C C . ALA B 1 119 ? 4.59 -23.219 -4.27 1 91.06 119 ALA B C 1
ATOM 2547 O O . ALA B 1 119 ? 4.199 -22.188 -4.801 1 91.06 119 ALA B O 1
ATOM 2548 N N . ARG B 1 120 ? 5.016 -24.234 -4.949 1 94.56 120 ARG B N 1
ATOM 2549 C CA . ARG B 1 120 ? 5.055 -24.219 -6.406 1 94.56 120 ARG B CA 1
ATOM 2550 C C . ARG B 1 120 ? 3.646 -24.172 -6.992 1 94.56 120 ARG B C 1
ATOM 2552 O O . ARG B 1 120 ? 3.461 -23.797 -8.148 1 94.56 120 ARG B O 1
ATOM 2559 N N . LYS B 1 121 ? 2.664 -24.609 -6.277 1 93.44 121 LYS B N 1
ATOM 2560 C CA . LYS B 1 121 ? 1.275 -24.594 -6.727 1 93.44 121 LYS B CA 1
ATOM 2561 C C . LYS B 1 121 ? 0.838 -23.188 -7.117 1 93.44 121 LYS B C 1
ATOM 2563 O O . LYS B 1 121 ? 0.027 -23.016 -8.031 1 93.44 121 LYS B O 1
ATOM 2568 N N . ALA B 1 122 ? 1.443 -22.203 -6.547 1 93.25 122 ALA B N 1
ATOM 2569 C CA . ALA B 1 122 ? 1.098 -20.797 -6.801 1 93.25 122 ALA B CA 1
ATOM 2570 C C . ALA B 1 122 ? 1.367 -20.438 -8.258 1 93.25 122 ALA B C 1
ATOM 2572 O O . ALA B 1 122 ? 0.785 -19.469 -8.773 1 93.25 122 ALA B O 1
ATOM 2573 N N . TYR B 1 123 ? 2.168 -21.219 -8.891 1 95.5 123 TYR B N 1
ATOM 2574 C CA . TYR B 1 123 ? 2.574 -20.891 -10.258 1 95.5 123 TYR B CA 1
ATOM 2575 C C . TYR B 1 123 ? 2.164 -22 -11.227 1 95.5 123 TYR B C 1
ATOM 2577 O O . TYR B 1 123 ? 2.66 -22.062 -12.352 1 95.5 123 TYR B O 1
ATOM 2585 N N . ASN B 1 124 ? 1.328 -22.922 -10.781 1 95.31 124 ASN B N 1
ATOM 2586 C CA . ASN B 1 124 ? 0.914 -24.062 -11.586 1 95.31 124 ASN B CA 1
ATOM 2587 C C . ASN B 1 124 ? -0.604 -24.219 -11.594 1 95.31 124 ASN B C 1
ATOM 2589 O O . ASN B 1 124 ? -1.116 -25.312 -11.875 1 95.31 124 ASN B O 1
ATOM 2593 N N . SER B 1 125 ? -1.294 -23.172 -11.242 1 95.12 125 SER B N 1
ATOM 2594 C CA . SER B 1 125 ? -2.75 -23.234 -11.289 1 95.12 125 SER B CA 1
ATOM 2595 C C . SER B 1 125 ? -3.248 -23.406 -12.719 1 95.12 125 SER B C 1
ATOM 2597 O O . SER B 1 125 ? -2.668 -22.859 -13.656 1 95.12 125 SER B O 1
ATOM 2599 N N . LEU B 1 126 ? -4.34 -24.094 -12.914 1 96.38 126 LEU B N 1
ATOM 2600 C CA . LEU B 1 126 ? -4.902 -24.328 -14.242 1 96.38 126 LEU B CA 1
ATOM 2601 C C . LEU B 1 126 ? -5.594 -23.078 -14.766 1 96.38 126 LEU B C 1
ATOM 2603 O O . LEU B 1 126 ? -5.547 -22.797 -15.969 1 96.38 126 LEU B O 1
ATOM 2607 N N . ILE B 1 127 ? -6.246 -22.375 -13.867 1 97.12 127 ILE B N 1
ATOM 2608 C CA . ILE B 1 127 ? -6.922 -21.125 -14.234 1 97.12 127 ILE B CA 1
ATOM 2609 C C . ILE B 1 127 ? -6.039 -19.938 -13.875 1 97.12 127 ILE B C 1
ATOM 2611 O O . ILE B 1 127 ? -5.531 -19.844 -12.758 1 97.12 127 ILE B O 1
ATOM 2615 N N . ALA B 1 128 ? -5.82 -19.031 -14.82 1 97.25 128 ALA B N 1
ATOM 2616 C CA . ALA B 1 128 ? -4.984 -17.844 -14.594 1 97.25 128 ALA B CA 1
ATOM 2617 C C . ALA B 1 128 ? -5.586 -16.953 -13.523 1 97.25 128 ALA B C 1
ATOM 2619 O O . ALA B 1 128 ? -6.801 -16.75 -13.469 1 97.25 128 ALA B O 1
ATOM 2620 N N . PRO B 1 129 ? -4.723 -16.391 -12.719 1 97.31 129 PRO B N 1
ATOM 2621 C CA . PRO B 1 129 ? -5.234 -15.461 -11.711 1 97.31 129 PRO B CA 1
ATOM 2622 C C . PRO B 1 129 ? -5.977 -14.281 -12.32 1 97.31 129 PRO B C 1
ATOM 2624 O O . PRO B 1 129 ? -5.566 -13.758 -13.359 1 97.31 129 PRO B O 1
ATOM 2627 N N . GLY B 1 130 ? -7.07 -13.883 -11.648 1 97.38 130 GLY B N 1
ATOM 2628 C CA . GLY B 1 130 ? -7.805 -12.695 -12.062 1 97.38 130 GLY B CA 1
ATOM 2629 C C . GLY B 1 130 ? -8.977 -13.008 -12.977 1 97.38 130 GLY B C 1
ATOM 2630 O O . GLY B 1 130 ? -9.844 -12.156 -13.188 1 97.38 130 GLY B O 1
ATOM 2631 N N . LEU B 1 131 ? -9.016 -14.195 -13.5 1 97.94 131 LEU B N 1
ATOM 2632 C CA . LEU B 1 131 ? -10.125 -14.555 -14.383 1 97.94 131 LEU B CA 1
ATOM 2633 C C . LEU B 1 131 ? -11.398 -14.805 -13.578 1 97.94 131 LEU B C 1
ATOM 2635 O O . LEU B 1 131 ? -11.344 -15.312 -12.461 1 97.94 131 LEU B O 1
ATOM 2639 N N . SER B 1 132 ? -12.5 -14.516 -14.227 1 97.88 132 SER B N 1
ATOM 2640 C CA . SER B 1 132 ? -13.789 -14.797 -13.609 1 97.88 132 SER B CA 1
ATOM 2641 C C . SER B 1 132 ? -14.023 -16.297 -13.492 1 97.88 132 SER B C 1
ATOM 2643 O O . SER B 1 132 ? -13.711 -17.062 -14.414 1 97.88 132 SER B O 1
ATOM 2645 N N . ILE B 1 133 ? -14.586 -16.734 -12.375 1 98.12 133 ILE B N 1
ATOM 2646 C CA . ILE B 1 133 ? -14.93 -18.141 -12.148 1 98.12 133 ILE B CA 1
ATOM 2647 C C . ILE B 1 133 ? -16.328 -18.234 -11.562 1 98.12 133 ILE B C 1
ATOM 2649 O O . ILE B 1 133 ? -16.859 -17.266 -11.016 1 98.12 133 ILE B O 1
ATOM 2653 N N . PHE B 1 134 ? -16.984 -19.344 -11.672 1 96.81 134 PHE B N 1
ATOM 2654 C CA . PHE B 1 134 ? -18.359 -19.516 -11.234 1 96.81 134 PHE B CA 1
ATOM 2655 C C . PHE B 1 134 ? -18.438 -19.719 -9.727 1 96.81 134 PHE B C 1
ATOM 2657 O O . PHE B 1 134 ? -19.281 -19.125 -9.055 1 96.81 134 PHE B O 1
ATOM 2664 N N . GLN B 1 135 ? -17.562 -20.547 -9.242 1 96.94 135 GLN B N 1
ATOM 2665 C CA . GLN B 1 135 ? -17.453 -20.812 -7.812 1 96.94 135 GLN B CA 1
ATOM 2666 C C . GLN B 1 135 ? -15.984 -20.938 -7.395 1 96.94 135 GLN B C 1
ATOM 2668 O O . GLN B 1 135 ? -15.133 -21.281 -8.211 1 96.94 135 GLN B O 1
ATOM 2673 N N . PRO B 1 136 ? -15.734 -20.688 -6.137 1 97 136 PRO B N 1
ATOM 2674 C CA . PRO B 1 136 ? -14.344 -20.656 -5.68 1 97 136 PRO B CA 1
ATOM 2675 C C . PRO B 1 136 ? -13.594 -21.938 -5.992 1 97 136 PRO B C 1
ATOM 2677 O O . PRO B 1 136 ? -12.414 -21.906 -6.359 1 97 136 PRO B O 1
ATOM 2680 N N . GLU B 1 137 ? -14.211 -23.047 -5.918 1 96.31 137 GLU B N 1
ATOM 2681 C CA . GLU B 1 137 ? -13.578 -24.344 -6.074 1 96.31 137 GLU B CA 1
ATOM 2682 C C . GLU B 1 137 ? -13.016 -24.531 -7.484 1 96.31 137 GLU B C 1
ATOM 2684 O O . GLU B 1 137 ? -12.141 -25.359 -7.707 1 96.31 137 GLU B O 1
ATOM 2689 N N . ASP B 1 138 ? -13.531 -23.734 -8.383 1 96.44 138 ASP B N 1
ATOM 2690 C CA . ASP B 1 138 ? -13.07 -23.812 -9.766 1 96.44 138 ASP B CA 1
ATOM 2691 C C . ASP B 1 138 ? -11.586 -23.5 -9.875 1 96.44 138 ASP B C 1
ATOM 2693 O O . ASP B 1 138 ? -10.922 -23.938 -10.82 1 96.44 138 ASP B O 1
ATOM 2697 N N . ALA B 1 139 ? -11.047 -22.797 -8.859 1 95.88 139 ALA B N 1
ATOM 2698 C CA . ALA B 1 139 ? -9.664 -22.328 -8.938 1 95.88 139 ALA B CA 1
ATOM 2699 C C . ALA B 1 139 ? -8.734 -23.25 -8.156 1 95.88 139 ALA B C 1
ATOM 2701 O O . ALA B 1 139 ? -7.531 -22.984 -8.062 1 95.88 139 ALA B O 1
ATOM 2702 N N . PHE B 1 140 ? -9.234 -24.344 -7.586 1 95.62 140 PHE B N 1
ATOM 2703 C CA . PHE B 1 140 ? -8.43 -25.156 -6.672 1 95.62 140 PHE B CA 1
ATOM 2704 C C . PHE B 1 140 ? -7.82 -26.344 -7.395 1 95.62 140 PHE B C 1
ATOM 2706 O O . PHE B 1 140 ? -7.75 -27.438 -6.84 1 95.62 140 PHE B O 1
ATOM 2713 N N . PHE B 1 141 ? -7.473 -26.141 -8.648 1 94.5 141 PHE B N 1
ATOM 2714 C CA . PHE B 1 141 ? -6.836 -27.203 -9.422 1 94.5 141 PHE B CA 1
ATOM 2715 C C . PHE B 1 141 ? -5.48 -26.75 -9.945 1 94.5 141 PHE B C 1
ATOM 2717 O O . PHE B 1 141 ? -5.32 -25.594 -10.336 1 94.5 141 PHE B O 1
ATOM 2724 N N . TRP B 1 142 ? -4.562 -27.641 -9.906 1 93 142 TRP B N 1
ATOM 2725 C CA . TRP B 1 142 ? -3.186 -27.375 -10.32 1 93 142 TRP B CA 1
ATOM 2726 C C . TRP B 1 142 ? -2.686 -28.469 -11.25 1 93 142 TRP B C 1
ATOM 2728 O O . TRP B 1 142 ? -3.252 -29.562 -11.297 1 93 142 TRP B O 1
ATOM 2738 N N . ASN B 1 143 ? -1.678 -28.125 -11.914 1 90.62 143 ASN B N 1
ATOM 2739 C CA . ASN B 1 143 ? -1.03 -29.141 -12.742 1 90.62 143 ASN B CA 1
ATOM 2740 C C . ASN B 1 143 ? -0.497 -30.297 -11.906 1 90.62 143 ASN B C 1
ATOM 2742 O O . ASN B 1 143 ? -0.04 -30.094 -10.781 1 90.62 143 ASN B O 1
ATOM 2746 N N . GLU B 1 144 ? -0.543 -31.422 -12.492 1 88.06 144 GLU B N 1
ATOM 2747 C CA . GLU B 1 144 ? 0.006 -32.594 -11.812 1 88.06 144 GLU B CA 1
ATOM 2748 C C . GLU B 1 144 ? 1.509 -32.438 -11.586 1 88.06 144 GLU B C 1
ATOM 2750 O O . GLU B 1 144 ? 2.023 -32.812 -10.531 1 88.06 144 GLU B O 1
ATOM 2755 N N . ASP B 1 145 ? 2.107 -31.953 -12.641 1 90.12 145 ASP B N 1
ATOM 2756 C CA . ASP B 1 145 ? 3.535 -31.656 -12.547 1 90.12 145 ASP B CA 1
ATOM 2757 C C . ASP B 1 145 ? 3.771 -30.25 -11.977 1 90.12 145 ASP B C 1
ATOM 2759 O O . ASP B 1 145 ? 3.609 -29.25 -12.68 1 90.12 145 ASP B O 1
ATOM 2763 N N . LEU B 1 146 ? 4.203 -30.203 -10.781 1 92.75 146 LEU B N 1
ATOM 2764 C CA . LEU B 1 146 ? 4.418 -28.922 -10.109 1 92.75 146 LEU B CA 1
ATOM 2765 C C . LEU B 1 146 ? 5.828 -28.406 -10.367 1 92.75 146 LEU B C 1
ATOM 2767 O O . LEU B 1 146 ? 6.184 -27.312 -9.906 1 92.75 146 LEU B O 1
ATOM 2771 N N . SER B 1 147 ? 6.582 -29.141 -11.109 1 92.31 147 SER B N 1
ATOM 2772 C CA . SER B 1 147 ? 7.961 -28.734 -11.344 1 92.31 147 SER B CA 1
ATOM 2773 C C . SER B 1 147 ? 8.055 -27.75 -12.508 1 92.31 147 SER B C 1
ATOM 2775 O O . SER B 1 147 ? 9.102 -27.141 -12.719 1 92.31 147 SER B O 1
ATOM 2777 N N . SER B 1 148 ? 6.969 -27.609 -13.227 1 94.38 148 SER B N 1
ATOM 2778 C CA . SER B 1 148 ? 6.98 -26.688 -14.367 1 94.38 148 SER B CA 1
ATOM 2779 C C . SER B 1 148 ? 7.129 -25.25 -13.914 1 94.38 148 SER B C 1
ATOM 2781 O O . SER B 1 148 ? 6.406 -24.797 -13.023 1 94.38 148 SER B O 1
ATOM 2783 N N . ASN B 1 149 ? 7.973 -24.516 -14.484 1 96.19 149 ASN B N 1
ATOM 2784 C CA . ASN B 1 149 ? 8.141 -23.094 -14.188 1 96.19 149 ASN B CA 1
ATOM 2785 C C . ASN B 1 149 ? 7.535 -22.219 -15.281 1 96.19 149 ASN B C 1
ATOM 2787 O O . ASN B 1 149 ? 7.914 -21.047 -15.43 1 96.19 149 ASN B O 1
ATOM 2791 N N . GLN B 1 150 ? 6.598 -22.734 -16.016 1 95.88 150 GLN B N 1
ATOM 2792 C CA . GLN B 1 150 ? 6.023 -22.062 -17.188 1 95.88 150 GLN B CA 1
ATOM 2793 C C . GLN B 1 150 ? 5.438 -20.703 -16.812 1 95.88 150 GLN B C 1
ATOM 2795 O O . GLN B 1 150 ? 5.57 -19.75 -17.562 1 95.88 150 GLN B O 1
ATOM 2800 N N . TYR B 1 151 ? 4.812 -20.641 -15.672 1 97.62 151 TYR B N 1
ATOM 2801 C CA . TYR B 1 151 ? 4.125 -19.391 -15.328 1 97.62 151 TYR B CA 1
ATOM 2802 C C . TYR B 1 151 ? 4.875 -18.641 -14.242 1 97.62 151 TYR B C 1
ATOM 2804 O O . TYR B 1 151 ? 4.422 -17.578 -13.797 1 97.62 151 TYR B O 1
ATOM 2812 N N . PHE B 1 152 ? 6.031 -19.188 -13.836 1 98.31 152 PHE B N 1
ATOM 2813 C CA . PHE B 1 152 ? 6.832 -18.484 -12.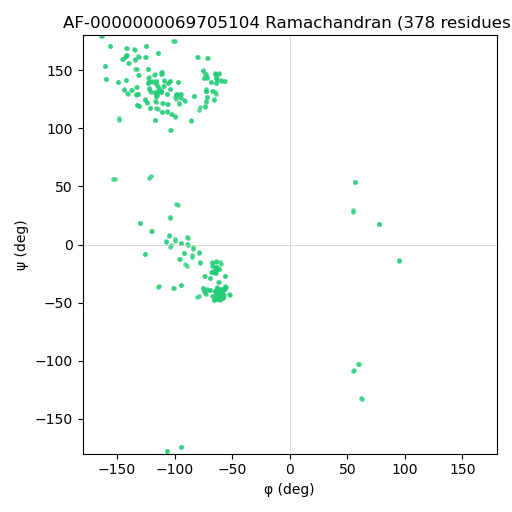844 1 98.31 152 PHE B CA 1
ATOM 2814 C C . PHE B 1 152 ? 7.48 -17.25 -13.438 1 98.31 152 PHE B C 1
ATOM 2816 O O . PHE B 1 152 ? 8.133 -17.328 -14.484 1 98.31 152 PHE B O 1
ATOM 2823 N N . MET B 1 153 ? 7.281 -16.125 -12.805 1 98.81 153 MET B N 1
ATOM 2824 C CA . MET B 1 153 ? 7.844 -14.836 -13.227 1 98.81 153 MET B CA 1
ATOM 2825 C C . MET B 1 153 ? 8.617 -14.18 -12.086 1 98.81 153 MET B C 1
ATOM 2827 O O . MET B 1 153 ? 8.094 -14.039 -10.977 1 98.81 153 MET B O 1
ATOM 2831 N N . LEU B 1 154 ? 9.859 -13.875 -12.383 1 98.88 154 LEU B N 1
ATOM 2832 C CA . LEU B 1 154 ? 10.68 -13.102 -11.461 1 98.88 154 LEU B CA 1
ATOM 2833 C C . LEU B 1 154 ? 10.633 -11.617 -11.805 1 98.88 154 LEU B C 1
ATOM 2835 O O . LEU B 1 15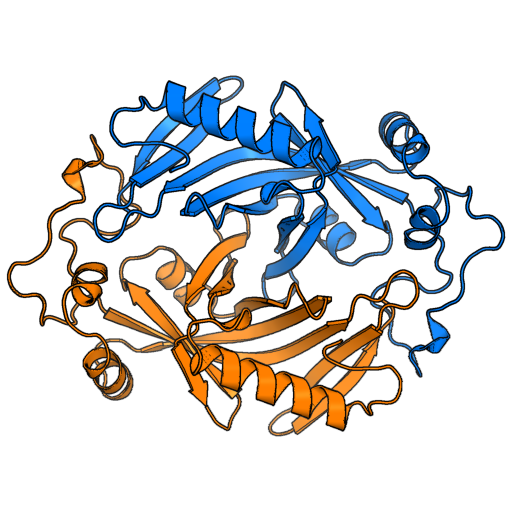4 ? 10.852 -11.234 -12.961 1 98.88 154 LEU B O 1
ATOM 2839 N N . VAL B 1 155 ? 10.305 -10.82 -10.852 1 98.94 155 VAL B N 1
ATOM 2840 C CA . VAL B 1 155 ? 10.32 -9.375 -11.016 1 98.94 155 VAL B CA 1
ATOM 2841 C C . VAL B 1 155 ? 11.516 -8.773 -10.289 1 98.94 155 VAL B C 1
ATOM 2843 O O . VAL B 1 155 ? 11.695 -9 -9.086 1 98.94 15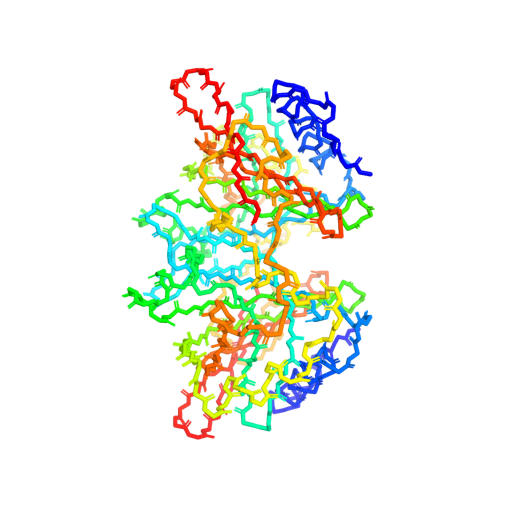5 VAL B O 1
ATOM 2846 N N . ARG B 1 156 ? 12.305 -8.141 -10.992 1 98.94 156 ARG B N 1
ATOM 2847 C CA . ARG B 1 156 ? 13.438 -7.391 -10.453 1 98.94 156 ARG B CA 1
ATOM 2848 C C . ARG B 1 156 ? 13.18 -5.891 -10.516 1 98.94 156 ARG B C 1
ATOM 2850 O O . ARG B 1 156 ? 12.828 -5.355 -11.57 1 98.94 156 ARG B O 1
ATOM 2857 N N . ILE B 1 157 ? 13.375 -5.23 -9.438 1 98.94 157 ILE B N 1
ATOM 2858 C CA . ILE B 1 157 ? 13.141 -3.793 -9.383 1 98.94 157 ILE B CA 1
ATOM 2859 C C . ILE B 1 157 ? 14.453 -3.068 -9.102 1 98.94 157 ILE B C 1
ATOM 2861 O O . ILE B 1 157 ? 15.156 -3.4 -8.141 1 98.94 157 ILE B O 1
ATOM 2865 N N . ILE B 1 158 ? 14.766 -2.145 -9.883 1 98.69 158 ILE B N 1
ATOM 2866 C CA . ILE B 1 158 ? 15.914 -1.264 -9.688 1 98.69 158 ILE B CA 1
ATOM 2867 C C . ILE B 1 158 ? 15.438 0.091 -9.172 1 98.69 158 ILE B C 1
ATOM 2869 O O . ILE B 1 158 ? 14.836 0.874 -9.914 1 98.69 158 ILE B O 1
ATOM 2873 N N . PRO B 1 159 ? 15.773 0.4 -7.938 1 98.56 159 PRO B N 1
ATOM 2874 C CA . PRO B 1 159 ? 15.281 1.65 -7.359 1 98.56 159 PRO B CA 1
ATOM 2875 C C . PRO B 1 159 ? 15.984 2.883 -7.922 1 98.56 159 PRO B C 1
ATOM 2877 O O . PRO B 1 159 ? 17.188 2.838 -8.203 1 98.56 159 PRO B O 1
ATOM 2880 N N . TYR B 1 160 ? 15.25 3.982 -8.023 1 98.25 160 TYR B N 1
ATOM 2881 C CA . TYR B 1 160 ? 15.883 5.25 -8.367 1 98.25 160 TYR B CA 1
ATOM 2882 C C . TYR B 1 160 ? 15.555 6.32 -7.336 1 98.25 160 TYR B C 1
ATOM 2884 O O . TYR B 1 160 ? 16.156 7.395 -7.328 1 98.25 160 TYR B O 1
ATOM 2892 N N . SER B 1 161 ? 14.672 6.043 -6.426 1 98.31 161 SER B N 1
ATOM 2893 C CA . SER B 1 161 ? 14.352 6.934 -5.312 1 98.31 161 SER B CA 1
ATOM 2894 C C . SER B 1 161 ? 13.93 6.145 -4.078 1 98.31 161 SER B C 1
ATOM 2896 O O . SER B 1 161 ? 13.203 5.156 -4.184 1 98.31 161 SER B O 1
ATOM 2898 N N . ILE B 1 162 ? 14.375 6.574 -2.908 1 98.75 162 ILE B N 1
ATOM 2899 C CA . ILE B 1 162 ? 14.008 6 -1.617 1 98.75 162 ILE B CA 1
ATOM 2900 C C . ILE B 1 162 ? 13.648 7.113 -0.638 1 98.75 162 ILE B C 1
ATOM 2902 O O . ILE B 1 162 ? 14.398 8.086 -0.492 1 98.75 162 ILE B O 1
ATOM 2906 N N . GLU B 1 163 ? 12.562 7.023 -0.02 1 98.81 163 GLU B N 1
ATOM 2907 C CA . GLU B 1 163 ? 12.164 7.961 1.024 1 98.81 163 GLU B CA 1
ATOM 2908 C C . GLU B 1 163 ? 11.922 7.238 2.35 1 98.81 163 GLU B C 1
ATOM 2910 O O . GLU B 1 163 ? 11.25 6.207 2.389 1 98.81 163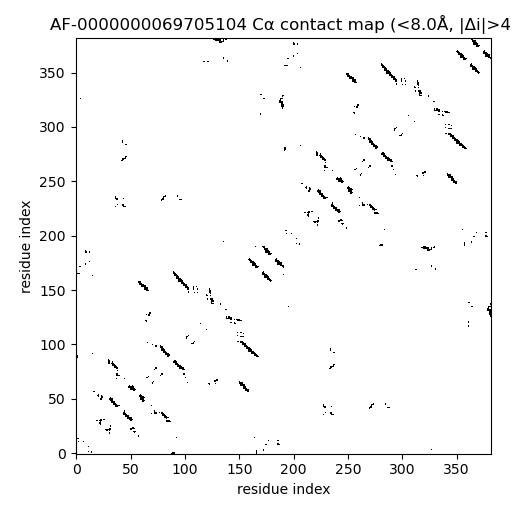 GLU B O 1
ATOM 2915 N N . ALA B 1 164 ? 12.477 7.754 3.389 1 98.94 164 ALA B N 1
ATOM 2916 C CA . ALA B 1 164 ? 12.305 7.199 4.73 1 98.94 164 ALA B CA 1
ATOM 2917 C C . ALA B 1 164 ? 11.602 8.195 5.645 1 98.94 164 ALA B C 1
ATOM 2919 O O . ALA B 1 164 ? 12 9.359 5.734 1 98.94 164 ALA B O 1
ATOM 2920 N N . LEU B 1 165 ? 10.602 7.762 6.312 1 98.81 165 LEU B N 1
ATOM 2921 C CA . LEU B 1 165 ? 9.844 8.539 7.281 1 98.81 165 LEU B CA 1
ATOM 2922 C C . LEU B 1 165 ? 9.875 7.883 8.656 1 98.81 165 LEU B C 1
ATOM 2924 O O . LEU B 1 165 ? 9.5 6.715 8.797 1 98.81 165 LEU B O 1
ATOM 2928 N N . GLN B 1 166 ? 10.422 8.547 9.633 1 98.75 166 GLN B N 1
ATOM 2929 C CA . GLN B 1 166 ? 10.391 8.117 11.031 1 98.75 166 GLN B CA 1
ATOM 2930 C C . GLN B 1 166 ? 9.305 8.852 11.805 1 98.75 166 GLN B C 1
ATOM 2932 O O . GLN B 1 166 ? 9.406 10.055 12.047 1 98.75 166 GLN B O 1
ATOM 2937 N N . LEU B 1 167 ? 8.297 8.125 12.156 1 97.06 167 LEU B N 1
ATOM 2938 C CA . LEU B 1 167 ? 7.246 8.727 12.969 1 97.06 167 LEU B CA 1
ATOM 2939 C C . LEU B 1 167 ? 7.723 8.938 14.398 1 97.06 167 LEU B C 1
ATOM 2941 O O . LEU B 1 167 ? 8.281 8.023 15.016 1 97.06 167 LEU B O 1
ATOM 2945 N N . ASN B 1 168 ? 7.512 10.055 14.914 1 93.69 168 ASN B N 1
ATOM 2946 C CA . ASN B 1 168 ? 7.938 10.43 16.266 1 93.69 168 ASN B CA 1
ATOM 2947 C C . ASN B 1 168 ? 7.035 11.516 16.844 1 93.69 168 ASN B C 1
ATOM 2949 O O . ASN B 1 168 ? 7.508 12.586 17.234 1 93.69 168 ASN B O 1
ATOM 2953 N N . VAL B 1 169 ? 5.766 11.227 16.875 1 83.56 169 VAL B N 1
ATOM 2954 C CA . VAL B 1 169 ? 4.742 12.117 17.406 1 83.56 169 VAL B CA 1
ATOM 2955 C C . VAL B 1 169 ? 4.75 13.438 16.641 1 83.56 169 VAL B C 1
ATOM 2957 O O . VAL B 1 169 ? 4.414 13.477 15.453 1 83.56 169 VAL B O 1
ATOM 2960 N N . LEU B 1 170 ? 5.352 14.516 17.266 1 79.12 170 LEU B N 1
ATOM 2961 C CA . LEU B 1 170 ? 5.305 15.812 16.594 1 79.12 170 LEU B CA 1
ATOM 2962 C C . LEU B 1 170 ? 6.641 16.141 15.945 1 79.12 170 LEU B C 1
ATOM 2964 O O . LEU B 1 170 ? 6.77 17.141 15.25 1 79.12 170 LEU B O 1
ATOM 2968 N N . GLU B 1 171 ? 7.582 15.234 16.094 1 92.31 171 GLU B N 1
ATOM 2969 C CA . GLU B 1 171 ? 8.906 15.461 15.516 1 92.31 171 GLU B CA 1
ATOM 2970 C C . GLU B 1 171 ? 9.289 14.336 14.555 1 92.31 171 GLU B C 1
ATOM 2972 O O . GLU B 1 171 ? 10.352 13.734 14.688 1 92.31 171 GLU B O 1
ATOM 2977 N N . HIS B 1 172 ? 8.453 14.172 13.594 1 97.06 172 HIS B N 1
ATOM 2978 C CA . HIS B 1 172 ? 8.727 13.195 12.547 1 97.06 172 HIS B CA 1
ATOM 2979 C C . HIS B 1 172 ? 9.977 13.578 11.75 1 97.06 172 HIS B C 1
ATOM 2981 O O . HIS B 1 172 ? 10.281 14.766 11.609 1 97.06 172 HIS B O 1
ATOM 2987 N N . LEU B 1 173 ? 10.711 12.656 11.312 1 98.5 173 LEU B N 1
ATOM 2988 C CA . LEU B 1 173 ? 11.828 12.844 10.398 1 98.5 173 LEU B CA 1
ATOM 2989 C C . LEU B 1 173 ? 11.508 12.289 9.016 1 98.5 173 LEU B C 1
ATOM 2991 O O . LEU B 1 173 ? 10.883 11.227 8.906 1 98.5 173 LEU B O 1
ATOM 2995 N N . ARG B 1 174 ? 11.914 12.938 8.031 1 98.69 174 ARG B N 1
ATOM 2996 C CA . ARG B 1 174 ? 11.711 12.469 6.66 1 98.69 174 ARG B CA 1
ATOM 2997 C C . ARG B 1 174 ? 12.906 12.82 5.777 1 98.69 174 ARG B C 1
ATOM 2999 O O . ARG B 1 174 ? 13.391 13.953 5.801 1 98.69 174 ARG B O 1
ATOM 3006 N N . ILE B 1 175 ? 13.344 11.852 5.027 1 98.81 175 ILE B N 1
ATOM 3007 C CA . ILE B 1 175 ? 14.5 12.055 4.156 1 98.81 175 ILE B CA 1
ATOM 3008 C C . ILE B 1 175 ? 14.289 11.312 2.838 1 98.81 175 ILE B C 1
ATOM 3010 O O . ILE B 1 175 ? 13.758 10.195 2.82 1 98.81 175 ILE B O 1
ATOM 3014 N N . ARG B 1 176 ? 14.711 11.922 1.786 1 98.62 176 ARG B N 1
ATOM 3015 C CA . ARG B 1 176 ? 14.633 11.32 0.455 1 98.62 176 ARG B CA 1
ATOM 3016 C C . ARG B 1 176 ? 16.031 11.094 -0.122 1 98.62 176 ARG B C 1
ATOM 3018 O O . ARG B 1 176 ? 16.922 11.93 0.036 1 98.62 176 ARG B O 1
ATOM 3025 N N . PHE B 1 177 ? 16.219 10.008 -0.711 1 98.69 177 PHE B N 1
ATOM 3026 C CA . PHE B 1 177 ? 17.422 9.664 -1.458 1 98.69 177 PHE B CA 1
ATOM 3027 C C . PHE B 1 177 ? 17.109 9.484 -2.938 1 98.69 177 PHE B C 1
ATOM 3029 O O . PHE B 1 177 ? 16.234 8.711 -3.301 1 98.69 177 PHE B O 1
ATOM 3036 N N . ASP B 1 178 ? 17.859 10.148 -3.742 1 97.94 178 ASP B N 1
ATOM 3037 C CA . ASP B 1 178 ? 17.703 10.008 -5.188 1 97.94 178 ASP B CA 1
ATOM 3038 C C . ASP B 1 178 ? 18.984 9.484 -5.824 1 97.94 178 ASP B C 1
ATOM 3040 O O . ASP B 1 178 ? 20.094 9.891 -5.441 1 97.94 178 ASP B O 1
ATOM 3044 N N . ARG B 1 179 ? 18.734 8.656 -6.746 1 96.81 179 ARG B N 1
ATOM 3045 C CA . ARG B 1 179 ? 19.875 8.008 -7.402 1 96.81 179 ARG B CA 1
ATOM 3046 C C . ARG B 1 179 ? 20.312 8.789 -8.633 1 96.81 179 ARG B C 1
ATOM 3048 O O . ARG B 1 179 ? 19.484 9.156 -9.469 1 96.81 179 ARG B O 1
ATOM 3055 N N . GLU B 1 180 ? 21.547 9.133 -8.625 1 92.12 180 GLU B N 1
ATOM 3056 C CA . GLU B 1 180 ? 22.203 9.664 -9.82 1 92.12 180 GLU B CA 1
ATOM 3057 C C . GLU B 1 180 ? 23.328 8.742 -10.281 1 92.12 180 GLU B C 1
ATOM 3059 O O . GLU B 1 180 ? 24.406 8.719 -9.672 1 92.12 180 GLU B O 1
ATOM 3064 N N . GLU B 1 181 ? 23.109 8.078 -11.305 1 88.88 181 GLU B N 1
ATOM 3065 C CA . GLU B 1 181 ? 24.047 7.066 -11.781 1 88.88 181 GLU B CA 1
ATOM 3066 C C . GLU B 1 181 ? 24.344 6.035 -10.703 1 88.88 181 GLU B C 1
ATOM 3068 O O . GLU B 1 181 ? 23.438 5.395 -10.18 1 88.88 181 GLU B O 1
ATOM 3073 N N . GLU B 1 182 ? 25.531 6.09 -10.164 1 87.31 182 GLU B N 1
ATOM 3074 C CA . GLU B 1 182 ? 25.906 5.062 -9.188 1 87.31 182 GLU B CA 1
ATOM 3075 C C . GLU B 1 182 ? 25.875 5.617 -7.77 1 87.31 182 GLU B C 1
ATOM 3077 O O . GLU B 1 182 ? 26.188 4.898 -6.812 1 87.31 182 GLU B O 1
ATOM 3082 N N . SER B 1 183 ? 25.406 6.789 -7.648 1 94.19 183 SER B N 1
ATOM 3083 C CA . SER B 1 183 ? 25.469 7.41 -6.332 1 94.19 183 SER B CA 1
ATOM 3084 C C . SER B 1 183 ? 24.078 7.824 -5.855 1 94.19 183 SER B C 1
ATOM 3086 O O . SER B 1 183 ? 23.172 8.023 -6.668 1 94.19 183 SER B O 1
ATOM 3088 N N . TRP B 1 184 ? 23.953 7.816 -4.531 1 97.19 184 TRP B N 1
ATOM 3089 C CA . TRP B 1 184 ? 22.719 8.266 -3.885 1 97.19 184 TRP B CA 1
ATOM 3090 C C . TRP B 1 184 ? 22.953 9.57 -3.121 1 97.19 184 TRP B C 1
ATOM 3092 O O . TRP B 1 184 ? 23.969 9.711 -2.428 1 97.19 184 TRP B O 1
ATOM 3102 N N . THR B 1 185 ? 22.078 10.5 -3.324 1 97.12 185 THR B N 1
ATOM 3103 C CA . THR B 1 185 ? 22.141 11.758 -2.588 1 97.12 185 THR B CA 1
ATOM 3104 C C . THR B 1 185 ? 20.906 11.93 -1.707 1 97.12 185 THR B C 1
ATOM 3106 O O . THR B 1 185 ? 19.766 11.758 -2.17 1 97.12 185 THR B O 1
ATOM 3109 N N . GLY B 1 186 ? 21.156 12.266 -0.448 1 97.75 186 GLY B N 1
ATOM 3110 C CA . GLY B 1 186 ? 20.062 12.414 0.507 1 97.75 186 GLY B CA 1
ATOM 3111 C C . GLY B 1 186 ? 19.734 13.867 0.806 1 97.75 186 GLY B C 1
ATOM 3112 O O . GLY B 1 186 ? 20.625 14.711 0.887 1 97.75 186 GLY B O 1
ATOM 3113 N N . SER B 1 187 ? 18.469 14.148 0.923 1 97.75 187 SER B N 1
ATOM 3114 C CA . SER B 1 187 ? 17.984 15.469 1.319 1 97.75 187 SER B CA 1
ATOM 3115 C C . SER B 1 187 ? 16.828 15.352 2.305 1 97.75 187 SER B C 1
ATOM 3117 O O . SER B 1 187 ? 15.898 14.578 2.092 1 97.75 187 SER B O 1
ATOM 3119 N N . TRP B 1 188 ? 16.953 16.141 3.34 1 98.56 188 TRP B N 1
ATOM 3120 C CA . TRP B 1 188 ? 15.844 16.188 4.293 1 98.56 188 TRP B CA 1
ATOM 3121 C C . TRP B 1 188 ? 14.648 16.922 3.705 1 98.56 188 TRP B C 1
ATOM 3123 O O . TRP B 1 188 ? 14.812 17.922 2.994 1 98.56 188 TRP B O 1
ATOM 3133 N N . ILE B 1 189 ? 13.508 16.422 4.062 1 98.31 189 ILE B N 1
ATOM 3134 C CA . ILE B 1 189 ? 12.281 17.078 3.625 1 98.31 189 ILE B CA 1
ATOM 3135 C C . ILE B 1 189 ? 11.32 17.203 4.805 1 98.31 189 ILE B C 1
ATOM 3137 O O . ILE B 1 189 ? 11.352 16.406 5.734 1 98.31 189 ILE B O 1
ATOM 3141 N N . ALA B 1 190 ? 10.5 18.219 4.762 1 97.94 190 ALA B N 1
ATOM 3142 C CA . ALA B 1 190 ? 9.5 18.422 5.809 1 97.94 190 ALA B CA 1
ATOM 3143 C C . ALA B 1 190 ? 8.484 17.281 5.828 1 97.94 190 ALA B C 1
ATOM 3145 O O . ALA B 1 190 ? 7.926 16.922 4.785 1 97.94 190 ALA B O 1
ATOM 3146 N N . PRO B 1 191 ? 8.297 16.766 6.961 1 96.38 191 PRO B N 1
ATOM 3147 C CA . PRO B 1 191 ? 7.332 15.672 7.02 1 96.38 191 PRO B CA 1
ATOM 3148 C C . PRO B 1 191 ? 5.895 16.125 6.781 1 96.38 191 PRO B C 1
ATOM 3150 O O . PRO B 1 191 ? 5.582 17.312 6.953 1 96.38 191 PRO B O 1
#

InterPro domains:
  IPR000659 Pyridoxamine 5'-phosphate oxidase [PTHR10851] (30-191)
  IPR012349 FMN-binding split barrel [G3DSA:2.30.110.10] (6-191)
  IPR024624 Pyridoxamine 5'-phosphate oxidase, Alr4036 family, FMN-binding domain [PF12766] (23-102)

Radius of gyration: 21.13 Å; Cα contacts (8 Å, |Δi|>4): 852; chains: 2; bounding box: 53×62×41 Å

Solvent-accessible surface area (backbone atoms only — not comparable to full-atom values): 19799 Å² total; per-residue (Å²): 103,77,68,56,91,86,52,48,63,68,50,46,50,51,49,50,53,51,49,51,39,43,8,30,73,34,86,80,36,55,45,15,54,25,38,41,28,32,56,40,95,75,29,32,41,70,43,78,46,57,40,58,39,48,51,97,88,54,37,36,30,35,75,47,44,58,68,28,66,69,48,55,27,37,73,75,44,32,36,23,19,38,39,33,49,33,78,90,34,34,30,37,40,36,35,36,26,41,52,43,84,34,62,82,38,72,69,27,47,61,55,51,73,69,57,57,74,78,63,28,47,74,34,24,45,73,57,55,38,70,38,79,42,90,48,73,72,73,51,65,45,57,49,90,65,52,82,57,55,85,30,40,23,32,39,39,28,46,63,45,32,39,34,42,37,34,62,45,88,85,60,45,42,28,36,38,33,40,52,55,89,94,43,74,48,66,45,38,26,26,91,100,78,66,57,91,86,52,48,62,70,51,46,50,51,49,50,53,52,50,52,39,43,8,30,73,33,85,80,36,56,45,16,55,25,36,40,29,32,55,40,95,76,30,32,42,70,43,77,46,59,39,60,40,47,51,97,88,55,36,35,32,34,77,47,41,58,66,29,68,68,47,55,28,36,73,76,43,32,36,23,21,37,37,34,51,33,78,90,35,34,29,37,38,37,35,36,28,42,53,44,84,34,61,81,40,73,69,28,46,61,54,51,72,68,57,56,74,78,62,29,47,75,33,26,45,72,58,56,38,70,39,79,41,91,47,73,73,74,49,66,45,58,49,87,65,52,82,55,54,84,31,40,23,33,38,39,30,45,63,44,34,40,34,41,36,34,62,46,89,83,59,46,42,28,37,36,32,40,52,56,89,93,41,75,50,68,46,38,27,25,91

Secondary structure (DSSP, 8-state):
--S-TTS-HHHHHHHHHHHHHHHHH-TTSGGGEEEEEE--SSS-EEEEEE--EE-TT--EEEEEETTSHHHHHHHH--EEEEEEEETTTTEEEEEEEEEEEE-SSHHHHHHHTT--GGGGGGG-BSSPTT-B-SSGGGG--B-S-TT--TTEEEEEEEEEEEEEEE--TT--EEEEEEEETTEEEEEEB--/--S-TTS-HHHHHHHHHHHHHHHHH-TTSGGGEEEEEE--SSS-EEEEEE--EE-TT--EEEEEETTSHHHHHHHH--EEEEEEEETTTTEEEEEEEEEEEE-SSHHHHHHHTT--GGGGGGG-BSSPTT-B-SSGGGG--B-S-TT--TTEEEEEEEEEEEEEEE--TT--EEEEEEEETTEEEEEEB--

Foldseek 3Di:
DLDDPPDDPVRSVVSVLVLLQCLQVPVPRQQQWKWKWFDDPVHIDIDIFGFHHQDPLRKTKGKAFCLDVRVVRCVVPQWMKIWTADVVQGKIKIWIWGKDKDAPDPVLVVVLVVQDDPSLQRHFWPDGPPDDDDDPVVGVDGDPDSSDCRGMMMMITDTQKMKMWGDDPPDIWIKMWGDDPSDIDIDTDDD/DLDDPPDDPVRSVVSVLVLLQCLQVPVPRQQQWKWKWFDDPVHIDIDIFGFHHQDPLRKTKGKAFCLDVRVVRCVVPQWMKIWTADVVQGKIKIWIWGKDKDAPDPVLVVVLVVQDDPSLQRHFWPDGPPDDDDDPVVGVDGDPDSSDCHGMMMMITDTAKMKMWGDDPPDIWIKMWGDDPSDIDIDTDDD

pLDDT: mean 96.95, std 3.07, range [78.75, 98.94]

Nearest PDB structures (foldseek):
  2i51-assembly1_A  TM=8.092E-01  e=8.193E-15  Nostoc punctiforme PCC 73102
  1jnw-assembly1_A-2  TM=8.123E-01  e=7.760E-12  Escherichia coli
  3ec6-assembly1_A-2  TM=7.509E-01  e=1.378E-08  Bacillus anthracis
  2i02-assembly1_A  TM=6.870E-01  e=1.017E-07  Nostoc punctiforme PCC 73102
  2hq7-assembly1_B  TM=7.481E-01  e=1.057E-06  Clostridium acetobutylicum

Organism: NCBI:txid1187080

Sequence (382 aa):
MLFKIQNSPSEVFSIVKHELHRGALDKKHPFRYLVFGTQGDAAPDLRHVVLRKVDEDLNIFMYTDSRTQKVKSIQADPNVSLLFYHPQKRAQIRISGQAYLHHQDVLAAAHWNRVQGEARKAYNSLIAPGLSIFQPEDAFFWNEDLSSNQYFMLVRIIPYSIEALQLNVLEHLRIRFDREEESWTGSWIAPMLFKIQNSPSEVFSIVKHELHRGALDKKHPFRYLVFGTQGDAAPDLRHVVLRKVDEDLNIFMYTDSRTQKVKSIQADPNVSLLFYHPQKRAQIRISGQAYLHHQDVLAAAHWNRVQGEARKAYNSLIAPGLSIFQPEDAFFWNEDLSSNQYFMLVRIIPYSIEALQLNVLEHLRIRFDREEESWTGSWIAP